Protein AF-0000000072574270 (afdb_homodimer)

InterPro domains:
  IPR001647 DNA-binding HTH domain, TetR-type [PF00440] (17-62)
  IPR001647 DNA-binding HTH domain, TetR-type [PR00455] (17-30)
  IPR001647 DNA-binding HTH domain, TetR-type [PR00455] (38-61)
  IPR001647 DNA-binding HTH domain, TetR-type [PS50977] (11-71)
  IPR009057 Homedomain-like superfamily [SSF46689] (6-88)
  IPR040611 HTH-type transcriptional regulator AlkX, C-terminal, Actinobacteria [PF18556] (89-175)
  IPR050109 HTH-type, TetR-like transcriptional regulator [PTHR30055] (1-196)

Nearest PDB structures (foldseek):
  3br0-assembly1_A  TM=7.495E-01  e=1.016E-04  Staphylococcus aureus
  3bqz-assembly1_A  TM=7.604E-01  e=1.449E-04  Staphylococcus aureus
  3br6-assembly1_A  TM=7.248E-01  e=1.386E-04  Staphylococcus aureus
  5gpa-assembly1_A  TM=5.797E-01  e=8.512E-05  Halalkalibacterium halodurans C-125
  3br3-assembly1_B  TM=5.856E-01  e=4.199E-04  Staphylococcus aureus

Structure (mmCIF, N/CA/C/O backbone):
data_AF-0000000072574270-model_v1
#
loop_
_entity.id
_entity.type
_entity.pdbx_description
1 polymer 'TetR-family transcriptional regulator'
#
loop_
_atom_site.group_PDB
_atom_site.id
_atom_site.type_symbol
_atom_site.label_atom_id
_atom_site.label_alt_id
_atom_site.label_comp_id
_atom_site.label_asym_id
_atom_site.label_entity_id
_atom_site.label_seq_id
_atom_site.pdbx_PDB_ins_code
_atom_site.Cartn_x
_atom_site.Cartn_y
_atom_site.Cartn_z
_atom_site.occupancy
_atom_site.B_iso_or_equiv
_atom_site.auth_seq_id
_atom_site.auth_comp_id
_atom_site.auth_asym_id
_atom_site.auth_atom_id
_atom_site.pdbx_PDB_model_num
ATOM 1 N N . MET A 1 1 ? 12.25 -46.594 0.437 1 28.2 1 MET A N 1
ATOM 2 C CA . MET A 1 1 ? 10.945 -46.25 -0.134 1 28.2 1 MET A CA 1
ATOM 3 C C . MET A 1 1 ? 10.703 -44.75 -0.074 1 28.2 1 MET A C 1
ATOM 5 O O . MET A 1 1 ? 10.555 -44.188 1.01 1 28.2 1 MET A O 1
ATOM 9 N N . THR A 1 2 ? 11.352 -43.906 -0.839 1 31.38 2 THR A N 1
ATOM 10 C CA . THR A 1 2 ? 11.5 -42.469 -0.97 1 31.38 2 THR A CA 1
ATOM 11 C C . THR A 1 2 ? 10.133 -41.781 -1.025 1 31.38 2 THR A C 1
ATOM 13 O O . THR A 1 2 ? 9.336 -42.062 -1.926 1 31.38 2 THR A O 1
ATOM 16 N N . THR A 1 3 ? 9.461 -41.656 0.095 1 36.31 3 THR A N 1
ATOM 17 C CA . THR A 1 3 ? 8.094 -41.156 0.158 1 36.31 3 THR A CA 1
ATOM 18 C C . THR A 1 3 ? 7.914 -39.938 -0.752 1 36.31 3 THR A C 1
ATOM 20 O O . THR A 1 3 ? 8.578 -38.906 -0.564 1 36.31 3 THR A O 1
ATOM 23 N N . ALA A 1 4 ? 7.719 -40.188 -2.021 1 38.03 4 ALA A N 1
ATOM 24 C CA . ALA A 1 4 ? 7.438 -39.188 -3.064 1 38.03 4 ALA A CA 1
ATOM 25 C C . ALA A 1 4 ? 6.559 -38.062 -2.531 1 38.03 4 ALA A C 1
ATOM 27 O O . ALA A 1 4 ? 5.578 -38.312 -1.825 1 38.03 4 ALA A O 1
ATOM 28 N N . ALA A 1 5 ? 7.004 -37.062 -2.141 1 40.06 5 ALA A N 1
ATOM 29 C CA . ALA A 1 5 ? 6.301 -35.812 -1.769 1 40.06 5 ALA A CA 1
ATOM 30 C C . ALA A 1 5 ? 5.059 -35.625 -2.629 1 40.06 5 ALA A C 1
ATOM 32 O O . ALA A 1 5 ? 5.164 -35.406 -3.838 1 40.06 5 ALA A O 1
ATOM 33 N N . LYS A 1 6 ? 3.938 -36.438 -2.516 1 40.31 6 LYS A N 1
ATOM 34 C CA . LYS A 1 6 ? 2.646 -36.438 -3.193 1 40.31 6 LYS A CA 1
ATOM 35 C C . LYS A 1 6 ? 2.242 -35.031 -3.588 1 40.31 6 LYS A C 1
ATOM 37 O O . LYS A 1 6 ? 2.17 -34.125 -2.736 1 40.31 6 LYS A O 1
ATOM 42 N N . THR A 1 7 ? 2.645 -34.406 -4.656 1 41.81 7 THR A N 1
ATOM 43 C CA . THR A 1 7 ? 2.082 -33.219 -5.285 1 41.81 7 THR A CA 1
ATOM 44 C C . THR A 1 7 ? 0.598 -33.094 -4.953 1 41.81 7 THR A C 1
ATOM 46 O O . THR A 1 7 ? -0.208 -33.938 -5.328 1 41.81 7 THR A O 1
ATOM 49 N N . GLU A 1 8 ? 0.138 -32.875 -3.699 1 43.09 8 GLU A N 1
ATOM 50 C CA . GLU A 1 8 ? -1.263 -32.844 -3.289 1 43.09 8 GLU A CA 1
ATOM 51 C C . GLU A 1 8 ? -2.18 -32.562 -4.477 1 43.09 8 GLU A C 1
ATOM 53 O O . GLU A 1 8 ? -2.076 -31.531 -5.125 1 43.09 8 GLU A O 1
ATOM 58 N N . THR A 1 9 ? -2.492 -33.438 -5.398 1 48.19 9 THR A N 1
ATOM 59 C CA . THR A 1 9 ? -3.484 -33.562 -6.457 1 48.19 9 THR A CA 1
ATOM 60 C C . THR A 1 9 ? -4.703 -32.688 -6.172 1 48.19 9 THR A C 1
ATOM 62 O O . THR A 1 9 ? -5.359 -32.875 -5.141 1 48.19 9 THR A O 1
ATOM 65 N N . GLU A 1 10 ? -4.652 -31.453 -6.559 1 60.78 10 GLU A N 1
ATOM 66 C CA . GLU A 1 10 ? -5.832 -30.609 -6.414 1 60.78 10 GLU A CA 1
ATOM 67 C C . GLU A 1 10 ? -7.117 -31.422 -6.488 1 60.78 10 GLU A C 1
ATOM 69 O O . GLU A 1 10 ? -7.297 -32.219 -7.41 1 60.78 10 GLU A O 1
ATOM 74 N N . ASP A 1 11 ? -7.727 -31.828 -5.387 1 80.06 11 ASP A N 1
ATOM 75 C CA . ASP A 1 11 ? -9.102 -32.312 -5.293 1 80.06 11 ASP A CA 1
ATOM 76 C C . ASP A 1 11 ? -9.969 -31.703 -6.387 1 80.06 11 ASP A C 1
ATOM 78 O O . ASP A 1 11 ? -10.094 -30.484 -6.48 1 80.06 11 ASP A O 1
ATOM 82 N N . PRO A 1 12 ? -10.25 -32.562 -7.488 1 90.94 12 PRO A N 1
ATOM 83 C CA . PRO A 1 12 ? -11.062 -32.094 -8.602 1 90.94 12 PRO A CA 1
ATOM 84 C C . PRO A 1 12 ? -12.227 -31.203 -8.141 1 90.94 12 PRO A C 1
ATOM 86 O O . PRO A 1 12 ? -12.578 -30.234 -8.82 1 90.94 12 PRO A O 1
ATOM 89 N N . THR A 1 13 ? -12.781 -31.562 -7.074 1 93.62 13 THR A N 1
ATOM 90 C CA . THR A 1 13 ? -13.891 -30.781 -6.547 1 93.62 13 THR A CA 1
ATOM 91 C C . THR A 1 13 ? -13.422 -29.391 -6.113 1 93.62 13 THR A C 1
ATOM 93 O O . THR A 1 13 ? -14.07 -28.391 -6.398 1 93.62 13 THR A O 1
ATOM 96 N N . ALA A 1 14 ? -12.297 -29.359 -5.492 1 95.25 14 ALA A N 1
ATOM 97 C CA . ALA A 1 14 ? -11.742 -28.078 -5.066 1 95.25 14 ALA A CA 1
ATOM 98 C C . ALA A 1 14 ? -11.438 -27.188 -6.266 1 95.25 14 ALA A C 1
ATOM 100 O O . ALA A 1 14 ? -11.711 -25.984 -6.242 1 95.25 14 ALA A O 1
ATOM 101 N N . ARG A 1 15 ? -10.922 -27.812 -7.266 1 95.44 15 ARG A N 1
ATOM 102 C CA . ARG A 1 15 ? -10.602 -27.078 -8.484 1 95.44 15 ARG A CA 1
ATOM 103 C C . ARG A 1 15 ? -11.859 -26.5 -9.117 1 95.44 15 ARG A C 1
ATOM 105 O O . ARG A 1 15 ? -11.867 -25.328 -9.531 1 95.44 15 ARG A O 1
ATOM 112 N N . ARG A 1 16 ? -12.867 -27.281 -9.148 1 96.19 16 ARG A N 1
ATOM 113 C CA . ARG A 1 16 ? -14.133 -26.844 -9.727 1 96.19 16 ARG A CA 1
ATOM 114 C C . ARG A 1 16 ? -14.711 -25.672 -8.938 1 96.19 16 ARG A C 1
ATOM 116 O O . ARG A 1 16 ? -15.227 -24.719 -9.523 1 96.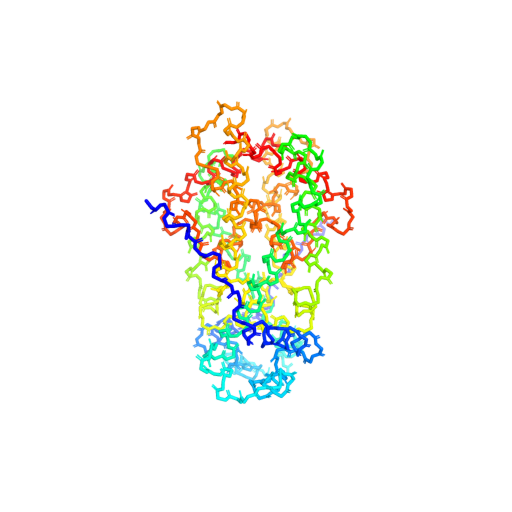19 16 ARG A O 1
ATOM 123 N N . ILE A 1 17 ? -14.609 -25.781 -7.668 1 97.75 17 ILE A N 1
ATOM 124 C CA . ILE A 1 17 ? -15.156 -24.734 -6.805 1 97.75 17 ILE A CA 1
ATOM 125 C C . ILE A 1 17 ? -14.359 -23.438 -6.992 1 97.75 17 ILE A C 1
ATOM 127 O O . ILE A 1 17 ? -14.938 -22.359 -7.121 1 97.75 17 ILE A O 1
ATOM 131 N N . LEU A 1 18 ? -13.07 -23.578 -7.07 1 97.62 18 LEU A N 1
ATOM 132 C CA . LEU A 1 18 ? -12.234 -22.391 -7.227 1 97.62 18 LEU A CA 1
ATOM 133 C C . LEU A 1 18 ? -12.422 -21.766 -8.609 1 97.62 18 LEU A C 1
ATOM 135 O O . LEU A 1 18 ? -12.398 -20.547 -8.758 1 97.62 18 LEU A O 1
ATOM 139 N N . ASP A 1 19 ? -12.602 -22.594 -9.648 1 97.56 19 ASP A N 1
ATOM 140 C CA . ASP A 1 19 ? -12.906 -22.078 -10.977 1 97.56 19 ASP A CA 1
ATOM 141 C C . ASP A 1 19 ? -14.227 -21.312 -10.977 1 97.56 19 ASP A C 1
ATOM 143 O O . ASP A 1 19 ? -14.312 -20.219 -11.555 1 97.56 19 ASP A O 1
ATOM 147 N N . ALA A 1 20 ? -15.188 -21.859 -10.336 1 98.19 20 ALA A N 1
ATOM 148 C CA . ALA A 1 20 ? -16.5 -21.234 -10.227 1 98.19 20 ALA A CA 1
ATOM 149 C C . ALA A 1 20 ? -16.422 -19.922 -9.445 1 98.19 20 ALA A C 1
ATOM 151 O O . ALA A 1 20 ? -17.062 -18.938 -9.812 1 98.19 20 ALA A O 1
ATOM 152 N N . ALA A 1 21 ? -15.695 -20 -8.391 1 97.75 21 ALA A N 1
ATOM 153 C CA . ALA A 1 21 ? -15.508 -18.812 -7.566 1 97.75 21 ALA A CA 1
ATOM 154 C C . ALA A 1 21 ? -14.859 -17.688 -8.375 1 97.75 21 ALA A C 1
ATOM 156 O O . ALA A 1 21 ? -15.328 -16.547 -8.352 1 97.75 21 ALA A O 1
ATOM 157 N N . LEU A 1 22 ? -13.797 -18.047 -9.07 1 96.88 22 LEU A N 1
ATOM 158 C CA . LEU A 1 22 ? -13.125 -17.047 -9.906 1 96.88 22 LEU A CA 1
ATOM 159 C C . LEU A 1 22 ? -14.094 -16.422 -10.898 1 96.88 22 LEU A C 1
ATOM 161 O O . LEU A 1 22 ? -14.164 -15.195 -11.008 1 96.88 22 LEU A O 1
ATOM 165 N N . GLU A 1 23 ? -14.797 -17.219 -11.539 1 96.56 23 GLU A N 1
ATOM 166 C CA . GLU A 1 23 ? -15.766 -16.719 -12.516 1 96.56 23 GLU A CA 1
ATOM 167 C C . GLU A 1 23 ? -16.844 -15.875 -11.852 1 96.56 23 GLU A C 1
ATOM 169 O O . GLU A 1 23 ? -17.156 -14.781 -12.328 1 96.56 23 GLU A O 1
ATOM 174 N N . GLN A 1 24 ? -17.391 -16.359 -10.75 1 96.94 24 GLN A N 1
ATOM 175 C CA . GLN A 1 24 ? -18.438 -15.648 -10.016 1 96.94 24 GLN A CA 1
ATOM 176 C C . GLN A 1 24 ? -17.953 -14.289 -9.539 1 96.94 24 GLN A C 1
ATOM 178 O O . GLN A 1 24 ? -18.625 -13.273 -9.734 1 96.94 24 GLN A O 1
ATOM 183 N N . PHE A 1 25 ? -16.797 -14.258 -8.977 1 95.81 25 PHE A N 1
ATOM 184 C CA . PHE A 1 25 ? -16.25 -13.031 -8.406 1 95.81 25 PHE A CA 1
ATOM 185 C C . PHE A 1 25 ? -15.883 -12.047 -9.508 1 95.81 25 PHE A C 1
ATOM 187 O O . PHE A 1 25 ? -16.031 -10.836 -9.328 1 95.81 25 PHE A O 1
ATOM 194 N N . THR A 1 26 ? -15.383 -12.516 -10.625 1 93.75 26 THR A N 1
ATOM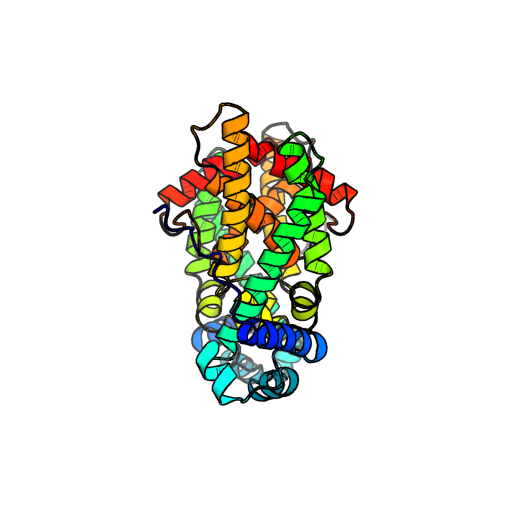 195 C CA . THR A 1 26 ? -14.953 -11.648 -11.719 1 93.75 26 THR A CA 1
ATOM 196 C C . THR A 1 26 ? -16.156 -11.062 -12.445 1 93.75 26 THR A C 1
ATOM 198 O O . THR A 1 26 ? -16.125 -9.898 -12.859 1 93.75 26 THR A O 1
ATOM 201 N N . VAL A 1 27 ? -17.188 -11.773 -12.57 1 92.62 27 VAL A N 1
ATOM 202 C CA . VAL A 1 27 ? -18.344 -11.352 -13.352 1 92.62 27 VAL A CA 1
ATOM 203 C C . VAL A 1 27 ? -19.281 -10.508 -12.492 1 92.62 27 VAL A C 1
ATOM 205 O O . VAL A 1 27 ? -19.75 -9.453 -12.922 1 92.62 27 VAL A O 1
ATOM 208 N N . PHE A 1 28 ? -19.469 -10.891 -11.203 1 94.19 28 PHE A N 1
ATOM 209 C CA . PHE A 1 28 ? -20.531 -10.266 -10.422 1 94.19 28 PHE A CA 1
ATOM 210 C C . PHE A 1 28 ? -19.938 -9.445 -9.273 1 94.19 28 PHE A C 1
ATOM 212 O O . PHE A 1 28 ? -20.641 -8.633 -8.664 1 94.19 28 PHE A O 1
ATOM 219 N N . GLY A 1 29 ? -18.641 -9.602 -9.047 1 94.12 29 GLY A N 1
ATOM 220 C CA . GLY A 1 29 ? -18.047 -8.93 -7.902 1 94.12 29 GLY A CA 1
ATOM 221 C C . GLY A 1 29 ? -18.172 -9.727 -6.617 1 94.12 29 GLY A C 1
ATOM 222 O O . GLY A 1 29 ? -18.906 -10.711 -6.559 1 94.12 29 GLY A O 1
ATOM 223 N N . LEU A 1 30 ? -17.453 -9.344 -5.605 1 94.06 30 LEU A N 1
ATOM 224 C CA . LEU A 1 30 ? -17.453 -10.039 -4.324 1 94.06 30 LEU A CA 1
ATOM 225 C C . LEU A 1 30 ? -18.719 -9.727 -3.531 1 94.06 30 LEU A C 1
ATOM 227 O O . LEU A 1 30 ? -19.281 -10.609 -2.895 1 94.06 30 LEU A O 1
ATOM 231 N N . ARG A 1 31 ? -19.109 -8.5 -3.596 1 92.62 31 ARG A N 1
ATOM 232 C CA . ARG A 1 31 ? -20.234 -8.047 -2.799 1 92.62 31 ARG A CA 1
ATOM 233 C C . ARG A 1 31 ? -21.516 -8.797 -3.184 1 92.62 31 ARG A C 1
ATOM 235 O O . ARG A 1 31 ? -22.281 -9.227 -2.314 1 92.62 31 ARG A O 1
ATOM 242 N N . ARG A 1 32 ? -21.719 -9.031 -4.391 1 94.19 32 ARG A N 1
ATOM 243 C CA . ARG A 1 32 ? -22.953 -9.602 -4.887 1 94.19 32 ARG A CA 1
ATOM 244 C C . ARG A 1 32 ? -22.844 -11.117 -5.047 1 94.19 32 ARG A C 1
ATOM 246 O O . ARG A 1 32 ? -23.719 -11.758 -5.621 1 94.19 32 ARG A O 1
ATOM 253 N N . SER A 1 33 ? -21.766 -11.609 -4.625 1 96.56 33 SER A N 1
ATOM 254 C CA . SER A 1 33 ? -21.562 -13.047 -4.75 1 96.56 33 SER A CA 1
ATOM 255 C C . SER A 1 33 ? -21.719 -13.75 -3.408 1 96.56 33 SER A C 1
ATOM 257 O O . SER A 1 33 ? -21.281 -13.242 -2.377 1 96.56 33 SER A O 1
ATOM 259 N N . SER A 1 34 ? -22.406 -14.938 -3.459 1 97.12 34 SER A N 1
ATOM 260 C CA . SER A 1 34 ? -22.594 -15.734 -2.256 1 97.12 34 SER A CA 1
ATOM 261 C C . SER A 1 34 ? -22 -17.141 -2.422 1 97.12 34 SER A C 1
ATOM 263 O O . SER A 1 34 ? -21.656 -17.547 -3.533 1 97.12 34 SER A O 1
ATOM 265 N N . MET A 1 35 ? -21.922 -17.812 -1.252 1 97.69 35 MET A N 1
ATOM 266 C CA . MET A 1 35 ? -21.5 -19.203 -1.287 1 97.69 35 MET A CA 1
ATOM 267 C C . MET A 1 35 ? -22.453 -20.047 -2.115 1 97.69 35 MET A C 1
ATOM 269 O O . MET A 1 35 ? -22.031 -20.984 -2.811 1 97.69 35 MET A O 1
ATOM 273 N N . ASP A 1 36 ? -23.703 -19.656 -2.109 1 97.94 36 ASP A N 1
ATOM 274 C CA . ASP A 1 36 ? -24.719 -20.359 -2.893 1 97.94 36 ASP A CA 1
ATOM 275 C C . ASP A 1 36 ? -24.484 -20.156 -4.391 1 97.94 36 ASP A C 1
ATOM 277 O O . ASP A 1 36 ? -24.625 -21.109 -5.176 1 97.94 36 ASP A O 1
ATOM 281 N N . ASP A 1 37 ? -24.156 -18.969 -4.766 1 98.19 37 ASP A N 1
ATOM 282 C CA . ASP A 1 37 ? -23.891 -18.672 -6.168 1 98.19 37 ASP A CA 1
ATOM 283 C C . ASP A 1 37 ? -22.719 -19.5 -6.695 1 98.19 37 ASP A C 1
ATOM 285 O O . ASP A 1 37 ? -22.781 -20.047 -7.797 1 98.19 37 ASP A O 1
ATOM 289 N N . VAL A 1 38 ? -21.703 -19.609 -5.875 1 98.38 38 VAL A N 1
ATOM 290 C CA . VAL A 1 38 ? -20.516 -20.375 -6.254 1 98.38 38 VAL A CA 1
ATOM 291 C C . VAL A 1 38 ? -20.859 -21.859 -6.348 1 98.38 38 VAL A C 1
ATOM 293 O O . VAL A 1 38 ? -20.438 -22.531 -7.285 1 98.38 38 VAL A O 1
ATOM 296 N N . ALA A 1 39 ? -21.562 -22.312 -5.371 1 98.38 39 ALA A N 1
ATOM 297 C CA . ALA A 1 39 ? -21.984 -23.719 -5.363 1 98.38 39 ALA A CA 1
ATOM 298 C C . ALA A 1 39 ? -22.75 -24.062 -6.629 1 98.38 39 ALA A C 1
ATOM 300 O O . ALA A 1 39 ? -22.453 -25.062 -7.289 1 98.38 39 ALA A O 1
ATOM 301 N N . LYS A 1 40 ? -23.719 -23.219 -6.98 1 98.25 40 LYS A N 1
ATOM 302 C CA . LYS A 1 40 ? -24.531 -23.422 -8.18 1 98.25 40 LYS A CA 1
ATOM 303 C C . LYS A 1 40 ? -23.656 -23.453 -9.43 1 98.25 40 LYS A C 1
ATOM 305 O O . LYS A 1 40 ? -23.812 -24.344 -10.273 1 98.25 40 LYS A O 1
ATOM 310 N N . ARG A 1 41 ? -22.734 -22.625 -9.547 1 97.62 41 ARG A N 1
ATOM 311 C CA . ARG A 1 41 ? -21.875 -22.516 -10.711 1 97.62 41 ARG A CA 1
ATOM 312 C C . ARG A 1 41 ? -20.922 -23.719 -10.797 1 97.62 41 ARG A C 1
ATOM 314 O O . ARG A 1 41 ? -20.578 -24.172 -11.891 1 97.62 41 ARG A O 1
ATOM 321 N N . ALA A 1 42 ? -20.547 -24.188 -9.648 1 97.81 42 ALA A N 1
ATOM 322 C CA . ALA A 1 42 ? -19.594 -25.297 -9.57 1 97.81 42 ALA A CA 1
ATOM 323 C C . ALA A 1 42 ? -20.297 -26.641 -9.75 1 97.81 42 ALA A C 1
ATOM 325 O O . ALA A 1 42 ? -19.656 -27.672 -9.938 1 97.81 42 ALA A O 1
ATOM 326 N N . GLY A 1 43 ? -21.609 -26.625 -9.648 1 97.88 43 GLY A N 1
ATOM 327 C CA . GLY A 1 43 ? -22.359 -27.859 -9.758 1 97.88 43 GLY A CA 1
ATOM 328 C C . GLY A 1 43 ? -22.219 -28.75 -8.539 1 97.88 43 GLY A C 1
ATOM 329 O O . GLY A 1 43 ? -22.141 -29.969 -8.664 1 97.88 43 GLY A O 1
ATOM 330 N N . VAL A 1 44 ? -22.062 -28.141 -7.395 1 97.56 44 VAL A N 1
ATOM 331 C CA . VAL A 1 44 ? -21.969 -28.875 -6.141 1 97.56 44 VAL A CA 1
ATOM 332 C C . VAL A 1 44 ? -22.953 -28.297 -5.125 1 97.56 44 VAL A C 1
ATOM 334 O O . VAL A 1 44 ? -23.562 -27.25 -5.367 1 97.56 44 VAL A O 1
ATOM 337 N N . SER A 1 45 ? -23.094 -28.984 -4 1 96.88 45 SER A N 1
ATOM 338 C CA . SER A 1 45 ? -23.984 -28.484 -2.955 1 96.88 45 SER A CA 1
ATOM 339 C C . SER A 1 45 ? -23.328 -27.359 -2.154 1 96.88 45 SER A C 1
ATOM 341 O O . SER A 1 45 ? -22.094 -27.312 -2.051 1 96.88 45 SER A O 1
ATOM 343 N N . ARG A 1 46 ? -24.188 -26.547 -1.616 1 95.81 46 ARG A N 1
ATOM 344 C CA . ARG A 1 46 ? -23.703 -25.516 -0.716 1 95.81 46 ARG A CA 1
ATOM 345 C C . ARG A 1 46 ? -22.938 -26.109 0.452 1 95.81 46 ARG A C 1
ATOM 347 O O . ARG A 1 46 ? -21.906 -25.578 0.862 1 95.81 46 ARG A O 1
ATOM 354 N N . VAL A 1 47 ? -23.328 -27.234 0.918 1 96.88 47 VAL A N 1
ATOM 355 C CA . VAL A 1 47 ? -22.703 -27.922 2.043 1 96.88 47 VAL A CA 1
ATOM 356 C C . VAL A 1 47 ? -21.281 -28.328 1.679 1 96.88 47 VAL A C 1
ATOM 358 O O . VAL A 1 47 ? -20.359 -28.188 2.492 1 96.88 47 VAL A O 1
ATOM 361 N N . THR A 1 48 ? -21.141 -28.75 0.466 1 96.06 48 THR A N 1
ATOM 362 C CA . THR A 1 48 ? -19.828 -29.156 -0.021 1 96.06 48 THR A CA 1
ATOM 363 C C . THR A 1 48 ? -18.859 -27.984 -0.041 1 96.06 48 THR A C 1
ATOM 365 O O . THR A 1 48 ? -17.719 -28.109 0.378 1 96.06 48 THR A O 1
ATOM 368 N N . VAL A 1 49 ? -19.281 -26.781 -0.492 1 97.44 49 VAL A N 1
ATOM 369 C CA . VAL A 1 49 ? -18.438 -25.578 -0.563 1 97.44 49 VAL A CA 1
ATOM 370 C C . VAL A 1 49 ? -18.047 -25.156 0.844 1 97.44 49 VAL A C 1
ATOM 372 O O . VAL A 1 49 ? -16.875 -24.875 1.102 1 97.44 49 VAL A O 1
ATOM 375 N N . TYR A 1 50 ? -18.969 -25.172 1.8 1 97.19 50 TYR A N 1
ATOM 376 C CA . TYR A 1 50 ? -18.703 -24.766 3.174 1 97.19 50 TYR A CA 1
ATOM 377 C C . TYR A 1 50 ? -17.75 -25.75 3.857 1 97.19 50 TYR A C 1
ATOM 379 O O . TYR A 1 50 ? -16.891 -25.344 4.641 1 97.19 50 TYR A O 1
ATOM 387 N N . ARG A 1 51 ? -17.984 -27 3.561 1 96.31 51 ARG A N 1
ATOM 388 C CA . ARG A 1 51 ? -17.125 -28.016 4.164 1 96.31 51 ARG A CA 1
ATOM 389 C C . ARG A 1 51 ? -15.68 -27.859 3.691 1 96.31 51 ARG A C 1
ATOM 391 O O . ARG A 1 51 ? -14.742 -28 4.48 1 96.31 51 ARG A O 1
ATOM 398 N N . ARG A 1 52 ? -15.531 -27.5 2.48 1 95.94 52 ARG A N 1
ATOM 399 C CA . ARG A 1 52 ? -14.195 -27.469 1.884 1 95.94 52 ARG A CA 1
ATOM 400 C C . ARG A 1 52 ? -13.516 -26.125 2.15 1 95.94 52 ARG A C 1
ATOM 402 O O . ARG A 1 52 ? -12.297 -26.078 2.346 1 95.94 52 ARG A O 1
ATOM 409 N N . PHE A 1 53 ? -14.297 -25 2.152 1 96.75 53 PHE A N 1
ATOM 410 C CA . PHE A 1 53 ? -13.625 -23.703 2.15 1 96.75 53 PHE A CA 1
ATOM 411 C C . PHE A 1 53 ? -14.07 -22.859 3.346 1 96.75 53 PHE A C 1
ATOM 413 O O . PHE A 1 53 ? -13.5 -21.797 3.609 1 96.75 53 PHE A O 1
ATOM 420 N N . GLY A 1 54 ? -15.016 -23.375 4.066 1 95.94 54 GLY A N 1
ATOM 421 C CA . GLY A 1 54 ? -15.422 -22.719 5.301 1 95.94 54 GLY A CA 1
ATOM 422 C C . GLY A 1 54 ? -16.312 -21.516 5.078 1 95.94 54 GLY A C 1
ATOM 423 O O . GLY A 1 54 ? -17.531 -21.656 4.969 1 95.94 54 GLY A O 1
ATOM 424 N N . THR A 1 55 ? -15.734 -20.281 4.953 1 95.75 55 THR A N 1
ATOM 425 C CA . THR A 1 55 ? -16.484 -19.031 4.812 1 95.75 55 THR A CA 1
ATOM 426 C C . THR A 1 55 ? -16.234 -18.406 3.443 1 95.75 55 THR A C 1
ATOM 428 O O . THR A 1 55 ? -15.328 -18.828 2.717 1 95.75 55 THR A O 1
ATOM 431 N N . LYS A 1 56 ? -17.031 -17.5 3.137 1 95.44 56 LYS A N 1
ATOM 432 C CA . LYS A 1 56 ? -16.828 -16.766 1.895 1 95.44 56 LYS A CA 1
ATOM 433 C C . LYS A 1 56 ? -15.453 -16.094 1.88 1 95.44 56 LYS A C 1
ATOM 435 O O . LYS A 1 56 ? -14.758 -16.109 0.858 1 95.44 56 LYS A O 1
ATOM 440 N N . ASP A 1 57 ? -15.117 -15.57 3.035 1 93.06 57 ASP A N 1
ATOM 441 C CA . ASP A 1 57 ? -13.812 -14.922 3.145 1 93.06 57 ASP A CA 1
ATOM 442 C C . ASP A 1 57 ? -12.68 -15.898 2.846 1 93.06 57 ASP A C 1
ATOM 444 O O . ASP A 1 57 ? -11.758 -15.57 2.1 1 93.06 57 ASP A O 1
ATOM 448 N N . ALA A 1 58 ? -12.758 -16.969 3.408 1 94.56 58 ALA A N 1
ATOM 449 C CA . ALA A 1 58 ? -11.734 -17.984 3.18 1 94.56 58 ALA A CA 1
ATOM 450 C C . ALA A 1 58 ? -11.703 -18.406 1.716 1 94.56 58 ALA A C 1
ATOM 452 O O . ALA A 1 58 ? -10.633 -18.641 1.153 1 94.56 58 ALA A O 1
ATOM 453 N N . LEU A 1 59 ? -12.891 -18.562 1.158 1 96.31 59 LEU A N 1
ATOM 454 C CA . LEU A 1 59 ? -12.969 -18.922 -0.253 1 96.31 59 LEU A CA 1
ATOM 455 C C . LEU A 1 59 ? -12.336 -17.844 -1.127 1 96.31 59 LEU A C 1
ATOM 457 O O . LEU A 1 59 ? -11.594 -18.156 -2.062 1 96.31 59 LEU A O 1
ATOM 461 N N . VAL A 1 60 ? -12.586 -16.609 -0.849 1 93.94 60 VAL A N 1
ATOM 462 C CA . VAL A 1 60 ? -12 -15.492 -1.587 1 93.94 60 VAL A CA 1
ATOM 463 C C . VAL A 1 60 ? -10.477 -15.539 -1.473 1 93.94 60 VAL A C 1
ATOM 465 O O . VAL A 1 60 ? -9.766 -15.445 -2.479 1 93.94 60 VAL A O 1
ATOM 468 N N . GLU A 1 61 ? -10 -15.695 -0.287 1 92.56 61 GLU A N 1
ATOM 469 C CA . GLU A 1 61 ? -8.562 -15.742 -0.043 1 92.56 61 GLU A CA 1
ATOM 470 C C . GLU A 1 61 ? -7.906 -16.875 -0.825 1 92.56 61 GLU A C 1
ATOM 472 O O . GLU A 1 61 ? -6.859 -16.688 -1.447 1 92.56 61 GLU A O 1
ATOM 477 N N . GLN A 1 62 ? -8.555 -17.984 -0.792 1 94.12 62 GLN A N 1
ATOM 478 C CA . GLN A 1 62 ? -7.988 -19.141 -1.486 1 94.12 62 GLN A CA 1
ATOM 479 C C . GLN A 1 62 ? -8.039 -18.938 -3 1 94.12 62 GLN A C 1
ATOM 481 O O . GLN A 1 62 ? -7.141 -19.391 -3.717 1 94.12 62 GLN A O 1
ATOM 486 N N . THR A 1 63 ? -9.07 -18.359 -3.482 1 94.81 63 THR A N 1
ATOM 487 C CA . THR A 1 63 ? -9.156 -18.047 -4.902 1 94.81 63 THR A CA 1
ATOM 488 C C . THR A 1 63 ? -8.039 -17.094 -5.309 1 94.81 63 THR A C 1
ATOM 490 O O . THR A 1 63 ? -7.371 -17.297 -6.324 1 94.81 63 THR A O 1
ATOM 493 N N . LEU A 1 64 ? -7.789 -16.109 -4.496 1 91.38 64 LEU A N 1
ATOM 494 C CA . LEU A 1 64 ? -6.727 -15.148 -4.758 1 91.38 64 LEU A CA 1
ATOM 495 C C . LEU A 1 64 ? -5.359 -15.828 -4.727 1 91.38 64 LEU A C 1
ATOM 497 O O . LEU A 1 64 ? -4.504 -15.547 -5.57 1 91.38 64 LEU A O 1
ATOM 501 N N . LEU A 1 65 ? -5.148 -16.672 -3.801 1 92.44 65 LEU A N 1
ATOM 502 C CA . LEU A 1 65 ? -3.873 -17.359 -3.672 1 92.44 65 LEU A CA 1
ATOM 503 C C . LEU A 1 65 ? -3.605 -18.234 -4.891 1 92.44 65 LEU A C 1
ATOM 505 O O . LEU A 1 65 ? -2.475 -18.312 -5.375 1 92.44 65 LEU A O 1
ATOM 509 N N . ARG A 1 66 ? -4.637 -18.875 -5.297 1 93.94 66 ARG A N 1
ATOM 510 C CA . ARG A 1 66 ? -4.473 -19.703 -6.492 1 93.94 66 ARG A CA 1
ATOM 511 C C . ARG A 1 66 ? -4.117 -18.844 -7.703 1 93.94 66 ARG A C 1
ATOM 513 O O . ARG A 1 66 ? -3.234 -19.203 -8.484 1 93.94 66 ARG A O 1
ATOM 520 N N . GLU A 1 67 ? -4.816 -17.75 -7.902 1 93.5 67 GLU A N 1
ATOM 521 C CA . GLU A 1 67 ? -4.516 -16.859 -9.023 1 93.5 67 GLU A CA 1
ATOM 522 C C . GLU A 1 67 ? -3.1 -16.297 -8.914 1 93.5 67 GLU A C 1
ATOM 524 O O . GLU A 1 67 ? -2.43 -16.094 -9.93 1 93.5 67 GLU A O 1
ATOM 529 N N . ASN A 1 68 ? -2.676 -16.047 -7.73 1 92.25 68 ASN A N 1
ATOM 530 C CA . ASN A 1 68 ? -1.3 -15.617 -7.504 1 92.25 68 ASN A CA 1
ATOM 531 C C . ASN A 1 68 ? -0.302 -16.672 -7.957 1 92.25 68 ASN A C 1
ATOM 533 O O . ASN A 1 68 ? 0.69 -16.359 -8.617 1 92.25 68 ASN A O 1
ATOM 537 N N . SER A 1 69 ? -0.569 -17.922 -7.629 1 93.69 69 SER A N 1
ATOM 538 C CA . SER A 1 69 ? 0.3 -19.031 -8.016 1 93.69 69 SER A CA 1
ATOM 539 C C . SER A 1 69 ? 0.377 -19.172 -9.531 1 93.69 69 SER A C 1
ATOM 541 O O . SER A 1 69 ? 1.454 -19.391 -10.086 1 93.69 69 SER A O 1
ATOM 543 N N . ARG A 1 70 ? -0.773 -19.016 -10.148 1 93.75 70 ARG A N 1
ATOM 544 C CA . ARG A 1 70 ? -0.811 -19.047 -11.609 1 93.75 70 ARG A CA 1
ATOM 545 C C . ARG A 1 70 ? 0.007 -17.891 -12.203 1 93.75 70 ARG A C 1
ATOM 547 O O . ARG A 1 70 ? 0.703 -18.078 -13.203 1 93.75 70 ARG A O 1
ATOM 554 N N . PHE A 1 71 ? -0.065 -16.859 -11.594 1 93.5 71 PHE A N 1
ATOM 555 C CA . PHE A 1 71 ? 0.698 -15.695 -12.016 1 93.5 71 PHE A CA 1
ATOM 556 C C . PHE A 1 71 ? 2.195 -15.953 -11.898 1 93.5 71 PHE A C 1
ATOM 558 O O . PHE A 1 71 ? 2.969 -15.555 -12.773 1 93.5 71 PHE A O 1
ATOM 565 N N . PHE A 1 72 ? 2.658 -16.547 -10.812 1 95.56 72 PHE A N 1
ATOM 566 C CA . PHE A 1 72 ? 4.074 -16.844 -10.633 1 95.56 72 PHE A CA 1
ATOM 567 C C . PHE A 1 72 ? 4.602 -17.672 -11.797 1 95.56 72 PHE A C 1
ATOM 569 O O . PHE A 1 72 ? 5.703 -17.438 -12.289 1 95.56 72 PHE A O 1
ATOM 576 N N . GLN A 1 73 ? 3.793 -18.609 -12.219 1 94.69 73 GLN A N 1
ATOM 577 C CA . GLN A 1 73 ? 4.184 -19.453 -13.344 1 94.69 73 GLN A CA 1
ATOM 578 C C . GLN A 1 73 ? 4.332 -18.625 -14.625 1 94.69 73 GLN A C 1
ATOM 580 O O . GLN A 1 73 ? 5.285 -18.812 -15.383 1 94.69 73 GLN A O 1
ATOM 585 N N . ARG A 1 74 ? 3.428 -17.75 -14.828 1 94.06 74 ARG A N 1
ATOM 586 C CA . ARG A 1 74 ? 3.488 -16.891 -16 1 94.06 74 ARG A CA 1
ATOM 587 C C . ARG A 1 74 ? 4.707 -15.969 -15.938 1 94.06 74 ARG A C 1
ATOM 589 O O . ARG A 1 74 ? 5.363 -15.727 -16.953 1 94.06 74 ARG A O 1
ATOM 596 N N . LEU A 1 75 ? 4.945 -15.5 -14.766 1 96.12 75 LEU A N 1
ATOM 597 C CA . LEU A 1 75 ? 6.094 -14.625 -14.562 1 96.12 75 LEU A CA 1
ATOM 598 C C . LEU A 1 75 ? 7.398 -15.367 -14.836 1 96.12 75 LEU A C 1
ATOM 600 O O . LEU A 1 75 ? 8.289 -14.836 -15.508 1 96.12 75 LEU A O 1
ATOM 604 N N . ASP A 1 76 ? 7.473 -16.562 -14.367 1 96.19 76 ASP A N 1
ATOM 605 C CA . ASP A 1 76 ? 8.641 -17.406 -14.625 1 96.19 76 ASP A CA 1
ATOM 606 C C . ASP A 1 76 ? 8.883 -17.547 -16.125 1 96.19 76 ASP A C 1
ATOM 608 O O . ASP A 1 76 ? 10.023 -17.422 -16.594 1 96.19 76 ASP A O 1
ATOM 612 N N . GLN A 1 77 ? 7.828 -17.797 -16.812 1 96 77 GLN A N 1
ATOM 613 C CA . GLN A 1 77 ? 7.938 -17.984 -18.25 1 96 77 GLN A CA 1
ATOM 614 C C . GLN A 1 77 ? 8.359 -16.703 -18.953 1 96 77 GLN A C 1
ATOM 616 O O . GLN A 1 77 ? 9.18 -16.719 -19.875 1 96 77 GLN A O 1
ATOM 621 N N . ALA A 1 78 ? 7.859 -15.602 -18.484 1 95.31 78 ALA A N 1
ATOM 622 C CA . ALA A 1 78 ? 8.102 -14.305 -19.109 1 95.31 78 ALA A CA 1
ATOM 623 C C . ALA A 1 78 ? 9.562 -13.898 -18.969 1 95.31 78 ALA A C 1
ATOM 625 O O . ALA A 1 78 ? 10.102 -13.188 -19.828 1 95.31 78 ALA A O 1
ATOM 626 N N . VAL A 1 79 ? 10.227 -14.391 -17.906 1 95.56 79 VAL A N 1
ATOM 627 C CA . VAL A 1 79 ? 11.578 -13.906 -17.656 1 95.56 79 VAL A CA 1
ATOM 628 C C . VAL A 1 79 ? 12.586 -15.039 -17.859 1 95.56 79 VAL A C 1
ATOM 630 O O . VAL A 1 79 ? 13.781 -14.859 -17.641 1 95.56 79 VAL A O 1
ATOM 633 N N . ALA A 1 80 ? 12.172 -16.188 -18.281 1 92.56 80 ALA A N 1
ATOM 634 C CA . ALA A 1 80 ? 12.969 -17.422 -18.344 1 92.56 80 ALA A CA 1
ATOM 635 C C . ALA A 1 80 ? 14.188 -17.234 -19.25 1 92.56 80 ALA A C 1
ATOM 637 O O . ALA A 1 80 ? 15.258 -17.781 -18.969 1 92.56 80 ALA A O 1
ATOM 638 N N . ALA A 1 81 ? 14.094 -16.453 -20.266 1 94.12 81 ALA A N 1
ATOM 639 C CA . ALA A 1 81 ? 15.141 -16.344 -21.281 1 94.12 81 ALA A CA 1
ATOM 640 C C . ALA A 1 81 ? 16.188 -15.32 -20.875 1 94.12 81 ALA A C 1
ATOM 642 O O . ALA A 1 81 ? 17.266 -15.242 -21.5 1 94.12 81 ALA A O 1
ATOM 643 N N . LEU A 1 82 ? 15.945 -14.57 -19.891 1 95.69 82 LEU A N 1
ATOM 644 C CA . LEU A 1 82 ? 16.859 -13.508 -19.5 1 95.69 82 LEU A CA 1
ATOM 645 C C . LEU A 1 82 ? 18.031 -14.07 -18.703 1 95.69 82 LEU A C 1
ATOM 647 O O . LEU A 1 82 ? 17.828 -14.844 -17.75 1 95.69 82 LEU A O 1
ATOM 651 N N . PRO A 1 83 ? 19.203 -13.68 -18.984 1 91.62 83 PRO A N 1
ATOM 652 C CA . PRO A 1 83 ? 20.391 -14.359 -18.453 1 91.62 83 PRO A CA 1
ATOM 653 C C . PRO A 1 83 ? 20.734 -13.938 -17.031 1 91.62 83 PRO A C 1
ATOM 655 O O . PRO A 1 83 ? 21.328 -14.719 -16.281 1 91.62 83 PRO A O 1
ATOM 658 N N . THR A 1 84 ? 20.484 -12.664 -16.672 1 93.5 84 THR A N 1
ATOM 659 C CA . THR A 1 84 ? 20.922 -12.195 -15.352 1 93.5 84 THR A CA 1
ATOM 660 C C . THR A 1 84 ? 19.719 -11.945 -14.445 1 93.5 84 THR A C 1
ATOM 662 O O . THR A 1 84 ? 18.609 -11.672 -14.922 1 93.5 84 THR A O 1
ATOM 665 N N . MET A 1 85 ? 19.969 -12.047 -13.188 1 94.06 85 MET A N 1
ATOM 666 C CA . MET A 1 85 ? 18.906 -11.781 -12.219 1 94.06 85 MET A CA 1
ATOM 667 C C . MET A 1 85 ? 18.5 -10.312 -12.266 1 94.06 85 MET A C 1
ATOM 669 O O . MET A 1 85 ? 17.328 -9.992 -12.062 1 94.06 85 MET A O 1
ATOM 673 N N . GLU A 1 86 ? 19.422 -9.453 -12.578 1 95 86 GLU A N 1
ATOM 674 C CA . GLU A 1 86 ? 19.094 -8.031 -12.734 1 95 86 GLU A CA 1
ATOM 675 C C . GLU A 1 86 ? 18.062 -7.824 -13.828 1 95 86 GLU A C 1
ATOM 677 O O . GLU A 1 86 ? 17.047 -7.141 -13.609 1 95 86 GLU A O 1
ATOM 682 N N . GLU A 1 87 ? 18.266 -8.438 -14.945 1 96.5 87 GLU A N 1
ATOM 683 C CA . GLU A 1 87 ? 17.328 -8.328 -16.047 1 96.5 87 GLU A CA 1
ATOM 684 C C . GLU A 1 87 ? 15.984 -8.969 -15.703 1 96.5 87 GLU A C 1
ATOM 686 O O . GLU A 1 87 ? 14.93 -8.469 -16.094 1 96.5 87 GLU A O 1
ATOM 691 N N . ARG A 1 88 ? 16.031 -10.039 -15 1 96.88 88 ARG A N 1
ATOM 692 C CA . ARG A 1 88 ? 14.805 -10.734 -14.609 1 96.88 88 ARG A CA 1
ATOM 693 C C . ARG A 1 88 ? 13.984 -9.891 -13.633 1 96.88 88 ARG A C 1
ATOM 695 O O . ARG A 1 88 ? 12.758 -9.852 -13.719 1 96.88 88 ARG A O 1
ATOM 702 N N . VAL A 1 89 ? 14.633 -9.203 -12.711 1 96.88 89 VAL A N 1
ATOM 703 C CA . VAL A 1 89 ? 13.945 -8.344 -11.758 1 96.88 89 VAL A CA 1
ATOM 704 C C . VAL A 1 89 ? 13.297 -7.176 -12.492 1 96.88 89 VAL A C 1
ATOM 706 O O . VAL A 1 89 ? 12.133 -6.848 -12.234 1 96.88 89 VAL A O 1
ATOM 709 N N . VAL A 1 90 ? 14.016 -6.582 -13.422 1 97.56 90 VAL A N 1
ATOM 710 C CA . VAL A 1 90 ? 13.516 -5.422 -14.148 1 97.56 90 VAL A CA 1
ATOM 711 C C . VAL A 1 90 ? 12.32 -5.828 -15.008 1 97.56 90 VAL A C 1
ATOM 713 O O . VAL A 1 90 ? 11.242 -5.242 -14.891 1 97.56 90 VAL A O 1
ATOM 716 N N . GLU A 1 91 ? 12.5 -6.82 -15.805 1 97.62 91 GLU A N 1
ATOM 717 C CA . GLU A 1 91 ? 11.406 -7.25 -16.672 1 97.62 91 GLU A CA 1
ATOM 718 C C . GLU A 1 91 ? 10.266 -7.855 -15.867 1 97.62 91 GLU A C 1
ATOM 720 O O . GLU A 1 91 ? 9.094 -7.691 -16.219 1 97.62 91 GLU A O 1
ATOM 725 N N . GLY A 1 92 ? 10.648 -8.586 -14.859 1 97.38 92 GLY A N 1
ATOM 726 C CA . GLY A 1 92 ? 9.641 -9.133 -13.969 1 97.38 92 GLY A CA 1
ATOM 727 C C . GLY A 1 92 ? 8.75 -8.062 -13.359 1 97.38 92 GLY A C 1
ATOM 728 O O . GLY A 1 92 ? 7.535 -8.258 -13.234 1 97.38 92 GLY A O 1
ATOM 729 N N . PHE A 1 93 ? 9.32 -6.977 -12.969 1 97.31 93 PHE A N 1
ATOM 730 C CA . PHE A 1 93 ? 8.578 -5.852 -12.414 1 97.31 93 PHE A CA 1
ATOM 731 C C . PHE A 1 93 ? 7.566 -5.324 -13.422 1 97.31 93 PHE A C 1
ATOM 733 O O . PHE A 1 93 ? 6.395 -5.121 -13.094 1 97.31 93 PHE A O 1
ATOM 740 N N . VAL A 1 94 ? 7.957 -5.133 -14.633 1 96.94 94 VAL A N 1
ATOM 741 C CA . VAL A 1 94 ? 7.109 -4.609 -15.703 1 96.94 94 VAL A CA 1
ATOM 742 C C . VAL A 1 94 ? 5.965 -5.582 -15.977 1 96.94 94 VAL A C 1
ATOM 744 O O . VAL A 1 94 ? 4.801 -5.18 -16.031 1 96.94 94 VAL A O 1
ATOM 747 N N . VAL A 1 95 ? 6.289 -6.836 -16.078 1 96.25 95 VAL A N 1
ATOM 748 C CA . VAL A 1 95 ? 5.297 -7.867 -16.375 1 96.25 95 VAL A CA 1
ATOM 749 C C . VAL A 1 95 ? 4.316 -7.984 -15.211 1 96.25 95 VAL A C 1
ATOM 751 O O . VAL A 1 95 ? 3.107 -8.117 -15.422 1 96.25 95 VAL A O 1
ATOM 754 N N . ALA A 1 96 ? 4.855 -7.953 -14 1 95.69 96 ALA A N 1
ATOM 755 C CA . ALA A 1 96 ? 4.012 -8.062 -12.82 1 95.69 96 ALA A CA 1
ATOM 756 C C . ALA A 1 96 ? 2.979 -6.941 -12.773 1 95.69 96 ALA A C 1
ATOM 758 O O . ALA A 1 96 ? 1.795 -7.188 -12.523 1 95.69 96 ALA A O 1
ATOM 759 N N . LEU A 1 97 ? 3.379 -5.691 -13.016 1 94.62 97 LEU A N 1
ATOM 760 C CA . LEU A 1 97 ? 2.467 -4.555 -13 1 94.62 97 LEU A CA 1
ATOM 761 C C . LEU A 1 97 ? 1.415 -4.684 -14.102 1 94.62 97 LEU A C 1
ATOM 763 O O . LEU A 1 97 ? 0.219 -4.535 -13.836 1 94.62 97 LEU A O 1
ATOM 767 N N . ARG A 1 98 ? 1.86 -4.992 -15.242 1 93.81 98 ARG A N 1
ATOM 768 C CA . ARG A 1 98 ? 0.961 -5.102 -16.391 1 93.81 98 ARG A CA 1
ATOM 769 C C . ARG A 1 98 ? -0.053 -6.223 -16.172 1 93.81 98 ARG A C 1
ATOM 771 O O . ARG A 1 98 ? -1.255 -6.02 -16.359 1 93.81 98 ARG A O 1
ATOM 778 N N . HIS A 1 99 ? 0.427 -7.352 -15.789 1 92.5 99 HIS A N 1
ATOM 779 C CA . HIS A 1 99 ? -0.427 -8.523 -15.633 1 92.5 99 HIS A CA 1
ATOM 780 C C . HIS A 1 99 ? -1.446 -8.312 -14.516 1 92.5 99 HIS A C 1
ATOM 782 O O . HIS A 1 99 ? -2.627 -8.625 -14.688 1 92.5 99 HIS A O 1
ATOM 788 N N . THR A 1 100 ? -1.005 -7.844 -13.375 1 91.88 100 THR A N 1
ATOM 789 C CA . THR A 1 100 ? -1.893 -7.676 -12.227 1 91.88 100 THR A CA 1
ATOM 790 C C . THR A 1 100 ? -2.973 -6.641 -12.523 1 91.88 100 THR A C 1
ATOM 792 O O . THR A 1 100 ? -4.145 -6.84 -12.195 1 91.88 100 THR A O 1
ATOM 795 N N . ARG A 1 101 ? -2.668 -5.59 -13.219 1 90.31 101 ARG A N 1
ATOM 796 C CA . ARG A 1 101 ? -3.625 -4.547 -13.578 1 90.31 101 ARG A CA 1
ATOM 797 C C . ARG A 1 101 ? -4.672 -5.078 -14.555 1 90.31 101 ARG A C 1
ATOM 799 O O . ARG A 1 101 ? -5.832 -4.664 -14.516 1 90.31 101 ARG A O 1
ATOM 806 N N . ALA A 1 102 ? -4.219 -5.973 -15.328 1 91.69 102 ALA A N 1
ATOM 807 C CA . ALA A 1 102 ? -5.105 -6.504 -16.359 1 91.69 102 ALA A CA 1
ATOM 808 C C . ALA A 1 102 ? -5.922 -7.676 -15.828 1 91.69 102 ALA A C 1
ATOM 810 O O . ALA A 1 102 ? -6.914 -8.078 -16.438 1 91.69 102 ALA A O 1
ATOM 811 N N . HIS A 1 103 ? -5.449 -8.266 -14.766 1 91.69 103 HIS A N 1
ATOM 812 C CA . HIS A 1 103 ? -6.125 -9.438 -14.227 1 91.69 103 HIS A CA 1
ATOM 813 C C . HIS A 1 103 ? -7.52 -9.086 -13.719 1 91.69 103 HIS A C 1
ATOM 815 O O . HIS A 1 103 ? -7.688 -8.133 -12.961 1 91.69 103 HIS A O 1
ATOM 821 N N . PRO A 1 104 ? -8.484 -9.812 -14.07 1 87.94 104 PRO A N 1
ATOM 822 C CA . PRO A 1 104 ? -9.859 -9.445 -13.734 1 87.94 104 PRO A CA 1
ATOM 823 C C . PRO A 1 104 ? -10.125 -9.453 -12.234 1 87.94 104 PRO A C 1
ATOM 825 O O . PRO A 1 104 ? -10.961 -8.688 -11.742 1 87.94 104 PRO A O 1
ATOM 828 N N . LEU A 1 105 ? -9.516 -10.344 -11.555 1 88.06 105 LEU A N 1
ATOM 829 C CA . LEU A 1 105 ? -9.766 -10.414 -10.125 1 88.06 105 LEU A CA 1
ATOM 830 C C . LEU A 1 105 ? -8.984 -9.344 -9.375 1 88.06 105 LEU A C 1
ATOM 832 O O . LEU A 1 105 ? -9.562 -8.547 -8.633 1 88.06 105 LEU A O 1
ATOM 836 N N . PHE A 1 106 ? -7.699 -9.227 -9.641 1 87.25 106 PHE A N 1
ATOM 837 C CA . PHE A 1 106 ? -6.875 -8.258 -8.922 1 87.25 106 PHE A CA 1
ATOM 838 C C . PHE A 1 106 ? -7.168 -6.844 -9.398 1 87.25 106 PHE A C 1
ATOM 840 O O . PHE A 1 106 ? -7.754 -6.043 -8.664 1 87.25 106 PHE A O 1
ATOM 847 N N . GLY A 1 107 ? -6.883 -6.594 -10.633 1 88.5 107 GLY A N 1
ATOM 848 C CA . GLY A 1 107 ? -7.105 -5.27 -11.188 1 88.5 107 GLY A CA 1
ATOM 849 C C . GLY A 1 107 ? -8.578 -4.906 -11.297 1 88.5 107 GLY A C 1
ATOM 850 O O . GLY A 1 107 ? -8.969 -3.775 -10.992 1 88.5 107 GLY A O 1
ATOM 851 N N . GLY A 1 108 ? -9.383 -5.867 -11.688 1 90 108 GLY A N 1
ATOM 852 C CA . GLY A 1 108 ? -10.805 -5.625 -11.867 1 90 108 GLY A CA 1
ATOM 853 C C . GLY A 1 108 ? -11.523 -5.289 -10.578 1 90 108 GLY A C 1
ATOM 854 O O . GLY A 1 108 ? -12.25 -4.301 -10.508 1 90 108 GLY A O 1
ATOM 855 N N . LEU A 1 109 ? -11.266 -6.074 -9.547 1 89.62 109 LEU A N 1
ATOM 856 C CA . LEU A 1 109 ? -11.953 -5.84 -8.281 1 89.62 109 LEU A CA 1
ATOM 857 C C . LEU A 1 109 ? -11.43 -4.57 -7.613 1 89.62 109 LEU A C 1
ATOM 859 O O . LEU A 1 109 ? -12.18 -3.863 -6.941 1 89.62 109 LEU A O 1
ATOM 863 N N . LEU A 1 110 ? -10.188 -4.281 -7.785 1 88.56 110 LEU A N 1
ATOM 864 C CA . LEU A 1 110 ? -9.648 -3.039 -7.242 1 88.56 110 LEU A CA 1
ATOM 865 C C . LEU A 1 110 ? -10.336 -1.829 -7.867 1 88.56 110 LEU A C 1
ATOM 867 O O . LEU A 1 110 ? -10.547 -0.813 -7.199 1 88.56 110 LEU A O 1
ATOM 871 N N . ARG A 1 111 ? -10.727 -1.94 -9.102 1 87.62 111 ARG A N 1
ATOM 872 C CA . ARG A 1 111 ? -11.406 -0.855 -9.805 1 87.62 111 ARG A CA 1
ATOM 873 C C . ARG A 1 111 ? -12.891 -0.817 -9.453 1 87.62 111 ARG A C 1
ATOM 875 O O . ARG A 1 111 ? -13.453 0.259 -9.25 1 87.62 111 ARG A O 1
ATOM 882 N N . LEU A 1 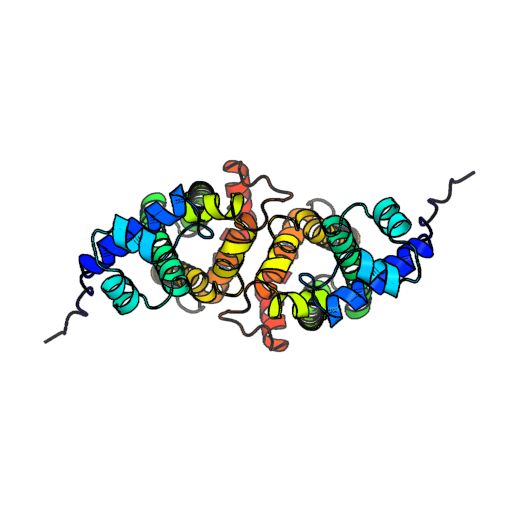112 ? -13.484 -1.989 -9.266 1 87.19 112 LEU A N 1
ATOM 883 C CA . LEU A 1 112 ? -14.938 -2.068 -9.164 1 87.19 112 LEU A CA 1
ATOM 884 C C . LEU A 1 112 ? -15.391 -2.049 -7.711 1 87.19 112 LEU A C 1
ATOM 886 O O . LEU A 1 112 ? -16.406 -1.442 -7.379 1 87.19 112 LEU A O 1
ATOM 890 N N . GLU A 1 113 ? -14.688 -2.779 -6.836 1 92.12 113 GLU A N 1
ATOM 891 C CA . GLU A 1 113 ? -15.062 -2.895 -5.43 1 92.12 113 GLU A CA 1
ATOM 892 C C . GLU A 1 113 ? -13.844 -2.721 -4.52 1 92.12 113 GLU A C 1
ATOM 894 O O . GLU A 1 113 ? -13.539 -3.598 -3.709 1 92.12 113 GLU A O 1
ATOM 899 N N . PRO A 1 114 ? -13.25 -1.569 -4.59 1 89.56 114 PRO A N 1
ATOM 900 C CA . PRO A 1 114 ? -12.023 -1.401 -3.811 1 89.56 114 PRO A CA 1
ATOM 901 C C . PRO A 1 114 ? -12.242 -1.596 -2.312 1 89.56 114 PRO A C 1
ATOM 903 O O . PRO A 1 114 ? -11.414 -2.207 -1.635 1 89.56 114 PRO A O 1
ATOM 906 N N . GLU A 1 115 ? -13.352 -1.209 -1.792 1 88.81 115 GLU A N 1
ATOM 907 C CA . GLU A 1 115 ? -13.617 -1.302 -0.36 1 88.81 115 GLU A CA 1
ATOM 908 C C . GLU A 1 115 ? -13.672 -2.756 0.099 1 88.81 115 GLU A C 1
ATOM 910 O O . GLU A 1 115 ? -13.375 -3.059 1.256 1 88.81 115 GLU A O 1
ATOM 915 N N . VAL A 1 116 ? -13.969 -3.559 -0.859 1 89.44 116 VAL A N 1
ATOM 916 C CA . VAL A 1 116 ? -14.148 -4.961 -0.498 1 89.44 116 VAL A CA 1
ATOM 917 C C . VAL A 1 116 ? -12.828 -5.711 -0.666 1 89.44 116 VAL A C 1
ATOM 919 O O . VAL A 1 116 ? -12.477 -6.555 0.161 1 89.44 116 VAL A O 1
ATOM 922 N N . VAL A 1 117 ? -12.07 -5.336 -1.682 1 90.31 117 VAL A N 1
ATOM 923 C CA . VAL A 1 117 ? -10.922 -6.16 -2.037 1 90.31 117 VAL A CA 1
ATOM 924 C C . VAL A 1 117 ? -9.68 -5.648 -1.313 1 90.31 117 VAL A C 1
ATOM 926 O O . VAL A 1 117 ? -8.75 -6.414 -1.046 1 90.31 117 VAL A O 1
ATOM 929 N N . LEU A 1 118 ? -9.641 -4.461 -0.926 1 91.44 118 LEU A N 1
ATOM 930 C CA . LEU A 1 118 ? -8.445 -3.818 -0.39 1 91.44 118 LEU A CA 1
ATOM 931 C C . LEU A 1 118 ? -7.977 -4.516 0.883 1 91.44 118 LEU A C 1
ATOM 933 O O . LEU A 1 118 ? -6.777 -4.723 1.08 1 91.44 118 LEU A O 1
ATOM 937 N N . PRO A 1 119 ? -8.875 -4.957 1.67 1 90.56 119 PRO A N 1
ATOM 938 C CA . PRO A 1 119 ? -8.398 -5.664 2.859 1 90.56 119 PRO A CA 1
ATOM 939 C C . PRO A 1 119 ? -7.633 -6.941 2.52 1 90.56 119 PRO A C 1
ATOM 941 O O . PRO A 1 119 ? -6.645 -7.27 3.182 1 90.56 119 PRO A O 1
ATOM 944 N N . TYR A 1 120 ? -7.992 -7.555 1.456 1 88.94 120 TYR A N 1
ATOM 945 C CA . TYR A 1 120 ? -7.332 -8.789 1.054 1 88.94 120 TYR A CA 1
ATOM 946 C C . TYR A 1 120 ? -5.957 -8.5 0.46 1 88.94 120 TYR A C 1
ATOM 948 O O . TYR A 1 120 ? -5.098 -9.383 0.411 1 88.94 120 TYR A O 1
ATOM 956 N N . LEU A 1 121 ? -5.746 -7.27 0.075 1 88.06 121 LEU A N 1
ATOM 957 C CA . LEU A 1 121 ? -4.492 -6.895 -0.571 1 88.06 121 LEU A CA 1
ATOM 958 C C . LEU A 1 121 ? -3.58 -6.16 0.402 1 88.06 121 LEU A C 1
ATOM 960 O O . LEU A 1 121 ? -2.439 -5.836 0.064 1 88.06 121 LEU A O 1
ATOM 964 N N . THR A 1 122 ? -4.125 -5.883 1.593 1 89.19 122 THR A N 1
ATOM 965 C CA . THR A 1 122 ? -3.377 -5.094 2.568 1 89.19 122 THR A CA 1
ATOM 966 C C . THR A 1 122 ? -3.418 -5.754 3.941 1 89.19 122 THR A C 1
ATOM 968 O O . THR A 1 122 ? -2.75 -6.766 4.172 1 89.19 122 THR A O 1
ATOM 971 N N . VAL A 1 123 ? -4.332 -5.371 4.809 1 82.69 123 VAL A N 1
ATOM 972 C CA . VAL A 1 123 ? -4.332 -5.699 6.23 1 82.69 123 VAL A CA 1
ATOM 973 C C . VAL A 1 123 ? -4.578 -7.195 6.418 1 82.69 123 VAL A C 1
ATOM 975 O O . VAL A 1 123 ? -4.094 -7.793 7.383 1 82.69 123 VAL A O 1
ATOM 978 N N . HIS A 1 124 ? -5.297 -7.742 5.504 1 77.62 124 HIS A N 1
ATOM 979 C CA . HIS A 1 124 ? -5.598 -9.164 5.605 1 77.62 124 HIS A CA 1
ATOM 980 C C . HIS A 1 124 ? -4.82 -9.969 4.57 1 77.62 124 HIS A C 1
ATOM 982 O O . HIS A 1 124 ? -5.047 -11.172 4.414 1 77.62 124 HIS A O 1
ATOM 988 N N . GLY A 1 125 ? -4.039 -9.258 3.83 1 73.62 125 GLY A N 1
ATOM 989 C CA . GLY A 1 125 ? -3.371 -9.867 2.693 1 73.62 125 GLY A CA 1
ATOM 990 C C . GLY A 1 125 ? -2 -10.422 3.031 1 73.62 125 GLY A C 1
ATOM 991 O O . GLY A 1 125 ? -1.145 -10.555 2.152 1 73.62 125 GLY A O 1
ATOM 992 N N . GLY A 1 126 ? -1.795 -10.633 4.305 1 76.06 126 GLY A N 1
ATOM 993 C CA . GLY A 1 126 ? -0.472 -11.078 4.711 1 76.06 126 GLY A CA 1
ATOM 994 C C . GLY A 1 126 ? -0.034 -12.352 4.027 1 76.06 126 GLY A C 1
ATOM 995 O O . GLY A 1 126 ? 1.121 -12.477 3.611 1 76.06 126 GLY A O 1
ATOM 996 N N . SER A 1 127 ? -0.993 -13.156 3.727 1 80.06 127 SER A N 1
ATOM 997 C CA . SER A 1 127 ? -0.665 -14.438 3.125 1 80.06 127 SER A CA 1
ATOM 998 C C . SER A 1 127 ? -0.269 -14.281 1.661 1 80.06 127 SER A C 1
ATOM 1000 O O . SER A 1 127 ? 0.685 -14.914 1.199 1 80.06 127 SER A O 1
ATOM 1002 N N . SER A 1 128 ? -1.034 -13.516 0.931 1 85.44 128 SER A N 1
ATOM 1003 C CA . SER A 1 128 ? -0.739 -13.305 -0.482 1 85.44 128 SER A CA 1
ATOM 1004 C C . SER A 1 128 ? 0.59 -12.578 -0.667 1 85.44 128 SER A C 1
ATOM 1006 O O . SER A 1 128 ? 1.4 -12.969 -1.512 1 85.44 128 SER A O 1
ATOM 1008 N N . LEU A 1 129 ? 0.806 -11.586 0.111 1 88.88 129 LEU A N 1
ATOM 1009 C CA . LEU A 1 129 ? 2.07 -10.859 0.042 1 88.88 129 LEU A CA 1
ATOM 1010 C C . LEU A 1 129 ? 3.236 -11.766 0.422 1 88.88 129 LEU A C 1
ATOM 1012 O O . LEU A 1 129 ? 4.27 -11.773 -0.25 1 88.88 129 LEU A O 1
ATOM 1016 N N . ALA A 1 130 ? 3.008 -12.539 1.456 1 90.81 130 ALA A N 1
ATOM 1017 C CA . ALA A 1 130 ? 4.047 -13.461 1.909 1 90.81 130 ALA A CA 1
ATOM 1018 C C . ALA A 1 130 ? 4.379 -14.484 0.833 1 90.81 130 ALA A C 1
ATOM 1020 O O . ALA A 1 130 ? 5.547 -14.828 0.625 1 90.81 130 ALA A O 1
ATOM 1021 N N . ALA A 1 131 ? 3.348 -14.961 0.196 1 91.81 131 ALA A N 1
ATOM 1022 C CA . ALA A 1 131 ? 3.561 -15.93 -0.875 1 91.81 131 ALA A CA 1
ATOM 1023 C C . ALA A 1 131 ? 4.402 -15.328 -1.998 1 91.81 131 ALA A C 1
ATOM 1025 O O . ALA A 1 131 ? 5.277 -16 -2.553 1 91.81 131 ALA A O 1
ATOM 1026 N N . THR A 1 132 ? 4.121 -14.102 -2.322 1 93.81 132 THR A N 1
ATOM 1027 C CA . THR A 1 132 ? 4.875 -13.422 -3.373 1 93.81 132 THR A CA 1
ATOM 1028 C C . THR A 1 132 ? 6.316 -13.188 -2.939 1 93.81 132 THR A C 1
ATOM 1030 O O . THR A 1 132 ? 7.246 -13.375 -3.727 1 93.81 132 THR A O 1
ATOM 1033 N N . VAL A 1 133 ? 6.473 -12.852 -1.726 1 94.88 133 VAL A N 1
ATOM 1034 C CA . VAL A 1 133 ? 7.809 -12.641 -1.176 1 94.88 133 VAL A CA 1
ATOM 1035 C C . VAL A 1 133 ? 8.586 -13.953 -1.177 1 94.88 133 VAL A C 1
ATOM 1037 O O . VAL A 1 133 ? 9.758 -13.992 -1.549 1 94.88 133 VAL A O 1
ATOM 1040 N N . ASP A 1 134 ? 7.938 -14.992 -0.786 1 94.94 134 ASP A N 1
ATOM 1041 C CA . ASP A 1 134 ? 8.562 -16.312 -0.797 1 94.94 134 ASP A CA 1
ATOM 1042 C C . ASP A 1 134 ? 9.008 -16.703 -2.207 1 94.94 134 ASP A C 1
ATOM 1044 O O . ASP A 1 134 ? 10.109 -17.219 -2.4 1 94.94 134 ASP A O 1
ATOM 1048 N N . TYR A 1 135 ? 8.141 -16.453 -3.053 1 96.38 135 TYR A N 1
ATOM 1049 C CA . TYR A 1 135 ? 8.414 -16.75 -4.457 1 96.38 135 TYR A CA 1
ATOM 1050 C C . TYR A 1 135 ? 9.68 -16.031 -4.922 1 96.38 135 TYR A C 1
ATOM 1052 O O . TYR A 1 135 ? 10.602 -16.672 -5.445 1 96.38 135 TYR A O 1
ATOM 1060 N N . LEU A 1 136 ? 9.75 -14.734 -4.738 1 96.56 136 LEU A N 1
ATOM 1061 C CA . LEU A 1 136 ? 10.898 -13.961 -5.203 1 96.56 136 LEU A CA 1
ATOM 1062 C C . LEU A 1 136 ? 12.148 -14.312 -4.41 1 96.56 136 LEU A C 1
ATOM 1064 O O . LEU A 1 136 ? 13.25 -14.375 -4.969 1 96.56 136 LEU A O 1
ATOM 1068 N N . THR A 1 137 ? 11.984 -14.531 -3.119 1 96.06 137 THR A N 1
ATOM 1069 C CA . THR A 1 137 ? 13.109 -14.922 -2.271 1 96.06 137 THR A CA 1
ATOM 1070 C C . THR A 1 137 ? 13.773 -16.188 -2.809 1 96.06 137 THR A C 1
ATOM 1072 O O . THR A 1 137 ? 15 -16.266 -2.863 1 96.06 137 THR A O 1
ATOM 1075 N N . GLY A 1 138 ? 12.984 -17.188 -3.17 1 95.38 138 GLY A N 1
ATOM 1076 C CA . GLY A 1 138 ? 13.516 -18.406 -3.75 1 95.38 138 GLY A CA 1
ATOM 1077 C C . GLY A 1 138 ? 14.352 -18.172 -4.996 1 95.38 138 GLY A C 1
ATOM 1078 O O . GLY A 1 138 ? 15.422 -18.75 -5.148 1 95.38 138 GLY A O 1
ATOM 1079 N N . HIS A 1 139 ? 13.883 -17.281 -5.836 1 95 139 HIS A N 1
ATOM 1080 C CA . HIS A 1 139 ? 14.594 -16.969 -7.066 1 95 139 HIS A CA 1
ATOM 1081 C C . HIS A 1 139 ? 15.898 -16.219 -6.773 1 95 139 HIS A C 1
ATOM 1083 O O . HIS A 1 139 ? 16.938 -16.516 -7.383 1 95 139 HIS A O 1
ATOM 1089 N N . LEU A 1 140 ? 15.836 -15.273 -5.875 1 94.62 140 LEU A N 1
ATOM 1090 C CA . LEU A 1 140 ? 17.031 -14.523 -5.52 1 94.62 140 LEU A CA 1
ATOM 1091 C C . LEU A 1 140 ? 18.078 -15.43 -4.887 1 94.62 140 LEU A C 1
ATOM 1093 O O . LEU A 1 140 ? 19.266 -15.297 -5.168 1 94.62 140 LEU A O 1
ATOM 1097 N N . ARG A 1 141 ? 17.656 -16.297 -4.059 1 94.06 141 ARG A N 1
ATOM 1098 C CA . ARG A 1 141 ? 18.562 -17.25 -3.404 1 94.06 141 ARG A CA 1
ATOM 1099 C C . ARG A 1 141 ? 19.266 -18.125 -4.43 1 94.06 141 ARG A C 1
ATOM 1101 O O . ARG A 1 141 ? 20.469 -18.344 -4.34 1 94.06 141 ARG A O 1
ATOM 1108 N N . ARG A 1 142 ? 18.547 -18.656 -5.383 1 91.75 142 ARG A N 1
ATOM 1109 C CA . ARG A 1 142 ? 19.125 -19.484 -6.434 1 91.75 142 ARG A CA 1
ATOM 1110 C C . ARG A 1 142 ? 20.141 -18.703 -7.258 1 91.75 142 ARG A C 1
ATOM 1112 O O . ARG A 1 142 ? 21.188 -19.234 -7.629 1 91.75 142 ARG A O 1
ATOM 1119 N N . ALA A 1 143 ? 19.781 -17.469 -7.5 1 89.56 143 ALA A N 1
ATOM 1120 C CA . ALA A 1 143 ? 20.688 -16.625 -8.25 1 89.56 143 ALA A CA 1
ATOM 1121 C C . ALA A 1 143 ? 21.969 -16.375 -7.461 1 89.56 143 ALA A C 1
ATOM 1123 O O . ALA A 1 143 ? 23.078 -16.391 -8.023 1 89.56 143 ALA A O 1
ATOM 1124 N N . GLN A 1 144 ? 21.797 -16.062 -6.219 1 89.81 144 GLN A N 1
ATOM 1125 C CA . GLN A 1 144 ? 22.953 -15.859 -5.355 1 89.81 144 GLN A CA 1
ATOM 1126 C C . GLN A 1 144 ? 23.859 -17.094 -5.336 1 89.81 144 GLN A C 1
ATOM 1128 O O . GLN A 1 144 ? 25.078 -16.984 -5.383 1 89.81 144 GLN A O 1
ATOM 1133 N N . GLN A 1 145 ? 23.281 -18.219 -5.238 1 88.12 145 GLN A N 1
ATOM 1134 C CA . GLN A 1 145 ? 24.031 -19.469 -5.23 1 88.12 145 GLN A CA 1
ATOM 1135 C C . GLN A 1 145 ? 24.781 -19.672 -6.543 1 88.12 145 GLN A C 1
ATOM 1137 O O . GLN A 1 145 ? 25.953 -20.062 -6.543 1 88.12 145 GLN A O 1
ATOM 1142 N N . ALA A 1 146 ? 24.156 -19.391 -7.566 1 87.31 146 ALA A N 1
ATOM 1143 C CA . ALA A 1 146 ? 24.75 -19.547 -8.891 1 87.31 146 ALA A CA 1
ATOM 1144 C C . ALA A 1 146 ? 25.922 -18.578 -9.078 1 87.31 146 ALA A C 1
ATOM 1146 O O . ALA A 1 146 ? 26.891 -18.875 -9.781 1 87.31 146 ALA A O 1
ATOM 1147 N N . GLU A 1 147 ? 25.766 -17.469 -8.406 1 84.62 147 GLU A N 1
ATOM 1148 C CA . GLU A 1 147 ? 26.781 -16.438 -8.539 1 84.62 147 GLU A CA 1
ATOM 1149 C C . GLU A 1 147 ? 27.875 -16.609 -7.473 1 84.62 147 GLU A C 1
ATOM 1151 O O . GLU A 1 147 ? 28.844 -15.852 -7.445 1 84.62 147 GLU A O 1
ATOM 1156 N N . GLY A 1 148 ? 27.719 -17.531 -6.562 1 79.94 148 GLY A N 1
ATOM 1157 C CA . GLY A 1 148 ? 28.703 -17.797 -5.531 1 79.94 148 GLY A CA 1
ATOM 1158 C C . GLY A 1 148 ? 28.672 -16.797 -4.391 1 79.94 148 GLY A C 1
ATOM 1159 O O . GLY A 1 148 ? 29.703 -16.484 -3.787 1 79.94 148 GLY A O 1
ATOM 1160 N N . ARG A 1 149 ? 27.594 -16.062 -4.137 1 76.81 149 ARG A N 1
ATOM 1161 C CA . ARG A 1 149 ? 27.438 -15.07 -3.082 1 76.81 149 ARG A CA 1
ATOM 1162 C C . ARG A 1 149 ? 26.328 -15.461 -2.115 1 76.81 149 ARG A C 1
ATOM 1164 O O . ARG A 1 149 ? 25.406 -14.688 -1.864 1 76.81 149 ARG A O 1
ATOM 1171 N N . PRO A 1 150 ? 26.391 -16.703 -1.449 1 66.69 150 PRO A N 1
ATOM 1172 C CA . PRO A 1 150 ? 25.25 -17.188 -0.673 1 66.69 150 PRO A CA 1
ATOM 1173 C C . PRO A 1 150 ? 25.109 -16.484 0.673 1 66.69 150 PRO A C 1
ATOM 1175 O O . PRO A 1 150 ? 24.094 -16.641 1.359 1 66.69 150 PRO A O 1
ATOM 1178 N N . GLY A 1 151 ? 25.875 -15.531 1.071 1 68.38 151 GLY A N 1
ATOM 1179 C CA . GLY A 1 151 ? 26 -15.148 2.469 1 68.38 151 GLY A CA 1
ATOM 1180 C C . GLY A 1 151 ? 24.844 -14.297 2.953 1 68.38 151 GLY A C 1
ATOM 1181 O O . GLY A 1 151 ? 24.406 -14.414 4.102 1 68.38 151 GLY A O 1
ATOM 1182 N N . ASP A 1 152 ? 24.172 -13.539 2.176 1 81.06 152 ASP A N 1
ATOM 1183 C CA . ASP A 1 152 ? 23.172 -12.625 2.736 1 81.06 152 ASP A CA 1
ATOM 1184 C C . ASP A 1 152 ? 21.75 -13.117 2.467 1 81.06 152 ASP A C 1
ATOM 1186 O O . ASP A 1 152 ? 21.484 -13.719 1.423 1 81.06 152 ASP A O 1
ATOM 1190 N N . ASP A 1 153 ? 20.922 -13.141 3.512 1 89.69 153 ASP A N 1
ATOM 1191 C CA . ASP A 1 153 ? 19.5 -13.469 3.334 1 89.69 153 ASP A CA 1
ATOM 1192 C C . ASP A 1 153 ? 18.844 -12.492 2.361 1 89.69 153 ASP A C 1
ATOM 1194 O O . ASP A 1 153 ? 18.75 -11.297 2.639 1 89.69 153 ASP A O 1
ATOM 1198 N N . PRO A 1 154 ? 18.391 -13.031 1.209 1 93.69 154 PRO A N 1
ATOM 1199 C CA . PRO A 1 154 ? 17.812 -12.141 0.203 1 93.69 154 PRO A CA 1
ATOM 1200 C C . PRO A 1 154 ? 16.359 -11.758 0.511 1 93.69 154 PRO A C 1
ATOM 1202 O O . PRO A 1 154 ? 15.758 -10.977 -0.227 1 93.69 154 PRO A O 1
ATOM 1205 N N . ARG A 1 155 ? 15.773 -12.258 1.592 1 94.06 155 ARG A N 1
ATOM 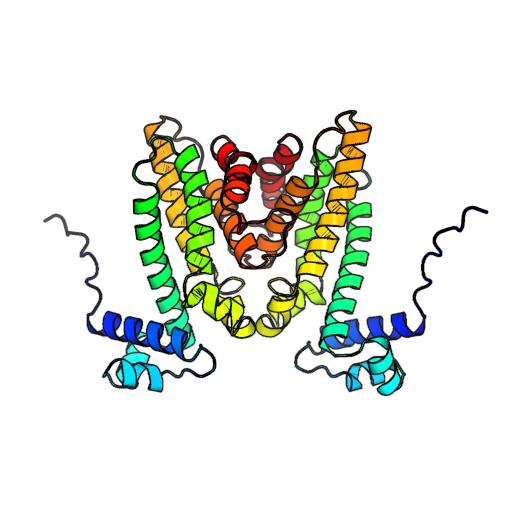1206 C CA . ARG A 1 155 ? 14.352 -12.086 1.87 1 94.06 155 ARG A CA 1
ATOM 1207 C C . ARG A 1 155 ? 14 -10.617 2.064 1 94.06 155 ARG A C 1
ATOM 1209 O O . ARG A 1 155 ? 12.992 -10.141 1.536 1 94.06 155 ARG A O 1
ATOM 1216 N N . PRO A 1 156 ? 14.82 -9.805 2.787 1 93.25 156 PRO A N 1
ATOM 1217 C CA . PRO A 1 156 ? 14.469 -8.391 2.934 1 93.25 156 PRO A CA 1
ATOM 1218 C C . PRO A 1 156 ? 14.43 -7.648 1.6 1 93.25 156 PRO A C 1
ATOM 1220 O O . PRO A 1 156 ? 13.555 -6.809 1.383 1 93.25 156 PRO A O 1
ATOM 1223 N N . VAL A 1 157 ? 15.312 -7.992 0.751 1 93.94 157 VAL A N 1
ATOM 1224 C CA . VAL A 1 157 ? 15.352 -7.375 -0.571 1 93.94 157 VAL A CA 1
ATOM 1225 C C . VAL A 1 157 ? 14.133 -7.797 -1.377 1 93.94 157 VAL A C 1
ATOM 1227 O O . VAL A 1 157 ? 13.477 -6.965 -2.012 1 93.94 157 VAL A O 1
ATOM 1230 N N . ALA A 1 158 ? 13.828 -9.117 -1.341 1 95.94 158 ALA A N 1
ATOM 1231 C CA . ALA A 1 158 ? 12.641 -9.625 -2.018 1 95.94 158 ALA A CA 1
ATOM 1232 C C . ALA A 1 158 ? 11.383 -8.906 -1.526 1 95.94 158 ALA A C 1
ATOM 1234 O O . ALA A 1 158 ? 10.547 -8.492 -2.33 1 95.94 158 ALA A O 1
ATOM 1235 N N . GLU A 1 159 ? 11.25 -8.797 -0.241 1 94.88 159 GLU A N 1
ATOM 1236 C CA . GLU A 1 159 ? 10.086 -8.148 0.357 1 94.88 159 GLU A CA 1
ATOM 1237 C C . GLU A 1 159 ? 9.992 -6.688 -0.072 1 94.88 159 GLU A C 1
ATOM 1239 O O . GLU A 1 159 ? 8.906 -6.199 -0.393 1 94.88 159 GLU A O 1
ATOM 1244 N N . LEU A 1 160 ? 11.094 -5.988 -0.056 1 94.81 160 LEU A N 1
ATOM 1245 C CA . LEU A 1 160 ? 11.117 -4.59 -0.477 1 94.81 160 LEU A CA 1
ATOM 1246 C C . LEU A 1 160 ? 10.648 -4.449 -1.919 1 94.81 160 LEU A C 1
ATOM 1248 O O . LEU A 1 160 ? 9.797 -3.605 -2.219 1 94.81 160 LEU A O 1
ATOM 1252 N N . MET A 1 161 ? 11.133 -5.273 -2.783 1 96.56 161 MET A N 1
ATOM 1253 C CA . MET A 1 161 ? 10.75 -5.227 -4.191 1 96.56 161 MET A CA 1
ATOM 1254 C C . MET A 1 161 ? 9.258 -5.496 -4.359 1 96.56 161 MET A C 1
ATOM 1256 O O . MET A 1 161 ? 8.578 -4.793 -5.105 1 96.56 161 MET A O 1
ATOM 1260 N N . VAL A 1 162 ? 8.766 -6.477 -3.645 1 95.56 162 VAL A N 1
ATOM 1261 C CA . VAL A 1 162 ? 7.359 -6.848 -3.719 1 95.56 162 VAL A CA 1
ATOM 1262 C C . VAL A 1 162 ? 6.496 -5.711 -3.182 1 95.56 162 VAL A C 1
ATOM 1264 O O . VAL A 1 162 ? 5.488 -5.344 -3.793 1 95.56 162 VAL A O 1
ATOM 1267 N N . ARG A 1 163 ? 6.855 -5.121 -2.098 1 94.12 163 ARG A N 1
ATOM 1268 C CA . ARG A 1 163 ? 6.102 -4.02 -1.503 1 94.12 163 ARG A CA 1
ATOM 1269 C C . ARG A 1 163 ? 6.031 -2.828 -2.451 1 94.12 163 ARG A C 1
ATOM 1271 O O . ARG A 1 163 ? 4.992 -2.178 -2.562 1 94.12 163 ARG A O 1
ATOM 1278 N N . VAL A 1 164 ? 7.117 -2.572 -3.084 1 95.06 164 VAL A N 1
ATOM 1279 C CA . VAL A 1 164 ? 7.145 -1.466 -4.035 1 95.06 164 VAL A CA 1
ATOM 1280 C C . VAL A 1 164 ? 6.184 -1.752 -5.188 1 95.06 164 VAL A C 1
ATOM 1282 O O . VAL A 1 164 ? 5.383 -0.892 -5.562 1 95.06 164 VAL A O 1
ATOM 1285 N N . ALA A 1 165 ? 6.254 -2.914 -5.742 1 94.88 165 ALA A N 1
ATOM 1286 C CA . ALA A 1 165 ? 5.359 -3.285 -6.836 1 94.88 165 ALA A CA 1
ATOM 1287 C C . ALA A 1 165 ? 3.896 -3.18 -6.406 1 94.88 165 ALA A C 1
ATOM 1289 O O . ALA A 1 165 ? 3.078 -2.586 -7.109 1 94.88 165 ALA A O 1
ATOM 1290 N N . VAL A 1 166 ? 3.604 -3.736 -5.258 1 93.5 166 VAL A N 1
ATOM 1291 C CA . VAL A 1 166 ? 2.242 -3.729 -4.73 1 93.5 166 VAL A CA 1
ATOM 1292 C C . VAL A 1 166 ? 1.787 -2.289 -4.496 1 93.5 166 VAL A C 1
ATOM 1294 O O . VAL A 1 166 ? 0.629 -1.95 -4.75 1 93.5 166 VAL A O 1
ATOM 1297 N N . SER A 1 167 ? 2.672 -1.457 -3.998 1 92.88 167 SER A N 1
ATOM 1298 C CA . SER A 1 167 ? 2.332 -0.06 -3.75 1 92.88 167 SER A CA 1
ATOM 1299 C C . SER A 1 167 ? 1.866 0.63 -5.027 1 92.88 167 SER A C 1
ATOM 1301 O O . SER A 1 167 ? 0.918 1.419 -5.004 1 92.88 167 SER A O 1
ATOM 1303 N N . PHE A 1 168 ? 2.471 0.355 -6.172 1 92.75 168 PHE A N 1
ATOM 1304 C CA . PHE A 1 168 ? 2.092 0.968 -7.438 1 92.75 168 PHE A CA 1
ATOM 1305 C C . PHE A 1 168 ? 0.745 0.437 -7.914 1 92.75 168 PHE A C 1
ATOM 1307 O O . PHE A 1 168 ? 0.039 1.109 -8.672 1 92.75 168 PHE A O 1
ATOM 1314 N N . LEU A 1 169 ? 0.429 -0.747 -7.488 1 90.88 169 LEU A N 1
ATOM 1315 C CA . LEU A 1 169 ? -0.871 -1.309 -7.84 1 90.88 169 LEU A CA 1
ATOM 1316 C C . LEU A 1 169 ? -1.979 -0.685 -6.996 1 90.88 169 LEU A C 1
ATOM 1318 O O . LEU A 1 169 ? -3.057 -0.376 -7.508 1 90.88 169 LEU A O 1
ATOM 1322 N N . LEU A 1 170 ? -1.701 -0.487 -5.727 1 90.38 170 LEU A N 1
ATOM 1323 C CA . LEU A 1 170 ? -2.689 0.042 -4.793 1 90.38 170 LEU A CA 1
ATOM 1324 C C . LEU A 1 170 ? -2.848 1.549 -4.965 1 90.38 170 LEU A C 1
ATOM 1326 O O . LEU A 1 170 ? -3.92 2.1 -4.703 1 90.38 170 LEU A O 1
ATOM 1330 N N . ASN A 1 171 ? -1.77 2.221 -5.289 1 88.81 171 ASN A N 1
ATOM 1331 C CA . ASN A 1 171 ? -1.758 3.658 -5.531 1 88.81 171 ASN A CA 1
ATOM 1332 C C . ASN A 1 171 ? -1.14 3.992 -6.887 1 88.81 171 ASN A C 1
ATOM 1334 O O . ASN A 1 171 ? 0.049 4.309 -6.969 1 88.81 171 ASN A O 1
ATOM 1338 N N . PRO A 1 172 ? -1.992 4.141 -7.84 1 80.81 172 PRO A N 1
ATOM 1339 C CA . PRO A 1 172 ? -1.428 4.316 -9.18 1 80.81 172 PRO A CA 1
ATOM 1340 C C . PRO A 1 172 ? -0.917 5.734 -9.43 1 80.81 172 PRO A C 1
ATOM 1342 O O . PRO A 1 172 ? -0.157 5.965 -10.367 1 80.81 172 PRO A O 1
ATOM 1345 N N . ALA A 1 173 ? -1.324 6.66 -8.578 1 78.38 173 ALA A N 1
ATOM 1346 C CA . ALA A 1 173 ? -0.792 8.016 -8.711 1 78.38 173 ALA A CA 1
ATOM 1347 C C . ALA A 1 173 ? 0.701 8.047 -8.398 1 78.38 173 ALA A C 1
ATOM 1349 O O . ALA A 1 173 ? 1.127 7.609 -7.324 1 78.38 173 ALA A O 1
ATOM 1350 N N . SER A 1 174 ? 1.494 8.43 -9.422 1 77.62 174 SER A N 1
ATOM 1351 C CA . SER A 1 174 ? 2.947 8.438 -9.281 1 77.62 174 SER A CA 1
A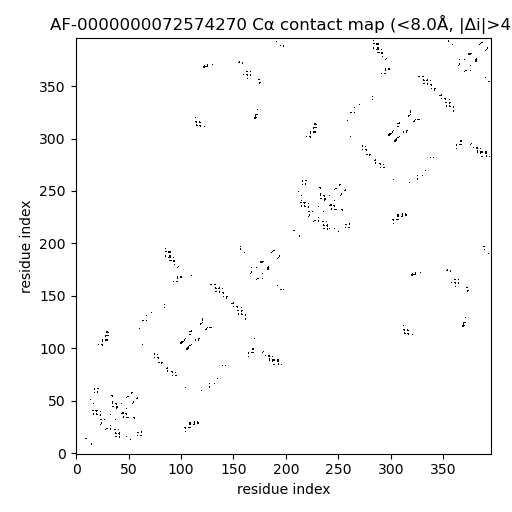TOM 1352 C C . SER A 1 174 ? 3.582 9.5 -10.164 1 77.62 174 SER A C 1
ATOM 1354 O O . SER A 1 174 ? 2.969 9.961 -11.133 1 77.62 174 SER A O 1
ATOM 1356 N N . CYS A 1 175 ? 4.668 9.93 -9.68 1 78.75 175 CYS A N 1
ATOM 1357 C CA . CYS A 1 175 ? 5.445 10.836 -10.508 1 78.75 175 CYS A CA 1
ATOM 1358 C C . CYS A 1 175 ? 6.004 10.117 -11.734 1 78.75 175 CYS A C 1
ATOM 1360 O O . CYS A 1 175 ? 6.488 10.758 -12.664 1 78.75 175 CYS A O 1
ATOM 1362 N N . ILE A 1 176 ? 5.965 8.836 -11.664 1 79.62 176 ILE A N 1
ATOM 1363 C CA . ILE A 1 176 ? 6.379 8 -12.789 1 79.62 176 ILE A CA 1
ATOM 1364 C C . ILE A 1 176 ? 5.16 7.297 -13.383 1 79.62 176 ILE A C 1
ATOM 1366 O O . ILE A 1 176 ? 4.336 6.746 -12.648 1 79.62 176 ILE A O 1
ATOM 1370 N N . GLU A 1 177 ? 5.059 7.387 -14.688 1 84.75 177 GLU A N 1
ATOM 1371 C CA . GLU A 1 177 ? 3.967 6.703 -15.375 1 84.75 177 GLU A CA 1
ATOM 1372 C C . GLU A 1 177 ? 4.234 5.207 -15.484 1 84.75 177 GLU A C 1
ATOM 1374 O O . GLU A 1 177 ? 4.871 4.754 -16.438 1 84.75 177 GLU A O 1
ATOM 1379 N N . MET A 1 178 ? 3.566 4.488 -14.672 1 85.06 178 MET A N 1
ATOM 1380 C CA . MET A 1 178 ? 3.865 3.064 -14.57 1 85.06 178 MET A CA 1
ATOM 1381 C C . MET A 1 178 ? 3.166 2.283 -15.68 1 85.06 178 MET A C 1
ATOM 1383 O O . MET A 1 178 ? 3.506 1.127 -15.938 1 85.06 178 MET A O 1
ATOM 1387 N N . ASP A 1 179 ? 2.254 2.902 -16.391 1 86.81 179 ASP A N 1
ATOM 1388 C CA . ASP A 1 179 ? 1.601 2.262 -17.516 1 86.81 179 ASP A CA 1
ATOM 1389 C C . ASP A 1 179 ? 2.498 2.287 -18.75 1 86.81 179 ASP A C 1
ATOM 1391 O O . ASP A 1 179 ? 2.264 1.551 -19.719 1 86.81 179 ASP A O 1
ATOM 1395 N N . ASP A 1 180 ? 3.457 3.189 -18.734 1 92.31 180 ASP A N 1
ATOM 1396 C CA . ASP A 1 180 ? 4.512 3.184 -19.734 1 92.31 180 ASP A CA 1
ATOM 1397 C C . ASP A 1 180 ? 5.613 2.191 -19.375 1 92.31 180 ASP A C 1
ATOM 1399 O O . ASP A 1 180 ? 6.387 2.43 -18.438 1 92.31 180 ASP A O 1
ATOM 1403 N N . GLU A 1 181 ? 5.715 1.171 -20.172 1 94.19 181 GLU A N 1
ATOM 1404 C CA . GLU A 1 181 ? 6.617 0.074 -19.828 1 94.19 181 GLU A CA 1
ATOM 1405 C C . GLU A 1 181 ? 8.07 0.536 -19.812 1 94.19 181 GLU A C 1
ATOM 1407 O O . GLU A 1 181 ? 8.883 0.038 -19.031 1 94.19 181 GLU A O 1
ATOM 1412 N N . ASP A 1 182 ? 8.422 1.461 -20.688 1 95.75 182 ASP A N 1
ATOM 1413 C CA . ASP A 1 182 ? 9.789 1.968 -20.719 1 95.75 182 ASP A CA 1
ATOM 1414 C C . ASP A 1 182 ? 10.117 2.719 -19.422 1 95.75 182 ASP A C 1
ATOM 1416 O O . ASP A 1 182 ? 11.219 2.594 -18.891 1 95.75 182 ASP A O 1
ATOM 1420 N N . GLN A 1 183 ? 9.164 3.447 -18.938 1 94.44 183 GLN A N 1
ATOM 1421 C CA . GLN A 1 183 ? 9.375 4.176 -17.703 1 94.44 183 GLN A CA 1
ATOM 1422 C C . GLN A 1 183 ? 9.43 3.221 -16.516 1 94.44 183 GLN A C 1
ATOM 1424 O O . GLN A 1 183 ? 10.242 3.406 -15.594 1 94.44 183 GLN A O 1
ATOM 1429 N N . ALA A 1 184 ? 8.555 2.236 -16.578 1 95.31 184 ALA A N 1
ATOM 1430 C CA . ALA A 1 184 ? 8.586 1.226 -15.516 1 95.31 184 ALA A CA 1
ATOM 1431 C C . ALA A 1 184 ? 9.922 0.491 -15.5 1 95.31 184 ALA A C 1
ATOM 1433 O O . ALA A 1 184 ? 10.484 0.228 -14.438 1 95.31 184 ALA A O 1
ATOM 1434 N N . ARG A 1 185 ? 10.406 0.173 -16.672 1 96.62 185 ARG A N 1
ATOM 1435 C CA . ARG A 1 185 ? 11.695 -0.495 -16.812 1 96.62 185 ARG A CA 1
ATOM 1436 C C . ARG A 1 185 ? 12.82 0.378 -16.266 1 96.62 185 ARG A C 1
ATOM 1438 O O . ARG A 1 185 ? 13.688 -0.101 -15.539 1 96.62 185 ARG A O 1
ATOM 1445 N N . ALA A 1 186 ? 12.789 1.644 -16.672 1 95.56 186 ALA A N 1
ATOM 1446 C CA . ALA A 1 186 ? 13.805 2.582 -16.219 1 95.56 186 ALA A CA 1
ATOM 1447 C C . ALA A 1 186 ? 13.797 2.705 -14.695 1 95.56 186 ALA A C 1
ATOM 1449 O O . ALA A 1 186 ? 14.852 2.766 -14.062 1 95.56 186 ALA A O 1
ATOM 1450 N N . PHE A 1 187 ? 12.641 2.715 -14.148 1 94.88 187 PHE A N 1
ATOM 1451 C CA . PHE A 1 187 ? 12.477 2.789 -12.703 1 94.88 187 PHE A CA 1
ATOM 1452 C C . PHE A 1 187 ? 13.086 1.566 -12.031 1 94.88 187 PHE A C 1
ATOM 1454 O O . PHE A 1 187 ? 13.867 1.698 -11.086 1 94.88 187 PHE A O 1
ATOM 1461 N N . ALA A 1 188 ? 12.68 0.412 -12.531 1 96.5 188 ALA A N 1
ATOM 1462 C CA . ALA A 1 188 ? 13.164 -0.834 -11.938 1 96.5 188 ALA A CA 1
ATOM 1463 C C . ALA A 1 188 ? 14.68 -0.947 -12.047 1 96.5 188 ALA A C 1
ATOM 1465 O O . ALA A 1 188 ? 15.344 -1.394 -11.109 1 96.5 188 ALA A O 1
ATOM 1466 N N . ARG A 1 189 ? 15.227 -0.542 -13.156 1 96.25 189 ARG A N 1
ATOM 1467 C CA . ARG A 1 189 ? 16.672 -0.596 -13.375 1 96.25 189 ARG A CA 1
ATOM 1468 C C . ARG A 1 189 ? 17.406 0.326 -12.406 1 96.25 189 ARG A C 1
ATOM 1470 O O . ARG A 1 189 ? 18.453 -0.034 -11.875 1 96.25 189 ARG A O 1
ATOM 1477 N N . ARG A 1 190 ? 16.797 1.39 -12.172 1 93.62 190 ARG A N 1
ATOM 1478 C CA . ARG A 1 190 ? 17.469 2.416 -11.383 1 93.62 190 ARG A CA 1
ATOM 1479 C C . ARG A 1 190 ? 17.328 2.137 -9.891 1 93.62 190 ARG A C 1
ATOM 1481 O O . ARG A 1 190 ? 18.266 2.355 -9.117 1 93.62 190 ARG A O 1
ATOM 1488 N N . TYR A 1 191 ? 16.172 1.61 -9.469 1 93.12 191 TYR A N 1
ATOM 1489 C CA . TYR A 1 191 ? 15.891 1.646 -8.031 1 93.12 191 TYR A CA 1
ATOM 1490 C C . TYR A 1 191 ? 15.742 0.238 -7.473 1 93.12 191 TYR A C 1
ATOM 1492 O O . TYR A 1 191 ? 15.938 0.019 -6.273 1 93.12 191 TYR A O 1
ATOM 1500 N N . LEU A 1 192 ? 15.359 -0.78 -8.258 1 94.62 192 LEU A N 1
ATOM 1501 C CA . LEU A 1 192 ? 15.156 -2.131 -7.75 1 94.62 192 LEU A CA 1
ATOM 1502 C C . LEU A 1 192 ? 16.375 -3.002 -8.016 1 94.62 192 LEU A C 1
ATOM 1504 O O . LEU A 1 192 ? 16.859 -3.711 -7.129 1 94.62 192 LEU A O 1
ATOM 1508 N N . ALA A 1 193 ? 16.953 -2.936 -9.203 1 94.12 193 ALA A N 1
ATOM 1509 C CA . ALA A 1 193 ? 18.062 -3.789 -9.602 1 94.12 193 ALA A CA 1
ATOM 1510 C C . ALA A 1 193 ? 19.25 -3.611 -8.664 1 94.12 193 ALA A C 1
ATOM 1512 O O . ALA A 1 193 ? 19.891 -4.59 -8.266 1 94.12 193 ALA A O 1
ATOM 1513 N N . PRO A 1 194 ? 19.547 -2.373 -8.219 1 90.94 194 PRO A N 1
ATOM 1514 C CA . PRO A 1 194 ? 20.719 -2.188 -7.352 1 90.94 194 PRO A CA 1
ATOM 1515 C C . PRO A 1 194 ? 20.547 -2.861 -5.992 1 90.94 194 PRO A C 1
ATOM 1517 O O . PRO A 1 194 ? 21.531 -3.092 -5.289 1 90.94 194 PRO A O 1
ATOM 1520 N N . LEU A 1 195 ? 19.328 -3.143 -5.621 1 90.12 195 LEU A N 1
ATOM 1521 C CA . LEU A 1 195 ? 19.062 -3.793 -4.34 1 90.12 195 LEU A CA 1
ATOM 1522 C C . LEU A 1 195 ? 19.656 -5.199 -4.316 1 90.12 195 LEU A C 1
ATOM 1524 O O . LEU A 1 195 ? 19.844 -5.781 -3.242 1 90.12 195 LEU A O 1
ATOM 1528 N N . LEU A 1 196 ? 19.828 -5.746 -5.496 1 89.62 196 LEU A N 1
ATOM 1529 C CA . LEU A 1 196 ? 20.391 -7.094 -5.586 1 89.62 196 LEU A CA 1
ATOM 1530 C C . LEU A 1 196 ? 21.797 -7.141 -4.996 1 89.62 196 LEU A C 1
ATOM 1532 O O . LEU A 1 196 ? 22.266 -8.211 -4.609 1 89.62 196 LEU A O 1
ATOM 1536 N N . ASN A 1 197 ? 22.438 -5.926 -4.922 1 82.06 197 ASN A N 1
ATOM 1537 C CA . ASN A 1 197 ? 23.797 -5.84 -4.414 1 82.06 197 ASN A CA 1
ATOM 1538 C C . ASN A 1 197 ? 23.844 -5.164 -3.045 1 82.06 197 ASN A C 1
ATOM 1540 O O . ASN A 1 197 ? 24.922 -4.809 -2.559 1 82.06 197 ASN A O 1
ATOM 1544 N N . ALA A 1 198 ? 22.688 -4.926 -2.486 1 74.25 198 ALA A N 1
ATOM 1545 C CA . ALA A 1 198 ? 22.609 -4.164 -1.241 1 74.25 198 ALA A CA 1
ATOM 1546 C C . ALA A 1 198 ? 22.891 -5.055 -0.035 1 74.25 198 ALA A C 1
ATOM 1548 O O . ALA A 1 198 ? 22.672 -6.266 -0.085 1 74.25 198 ALA A O 1
ATOM 1549 N N . MET B 1 1 ? 5.707 45.844 -4.691 1 26.98 1 MET B N 1
ATOM 1550 C CA . MET B 1 1 ? 4.738 45.5 -3.658 1 26.98 1 MET B CA 1
ATOM 1551 C C . MET B 1 1 ? 4.551 43.969 -3.59 1 26.98 1 MET B C 1
ATOM 1553 O O . MET B 1 1 ? 3.994 43.375 -4.508 1 26.98 1 MET B O 1
ATOM 1557 N N . THR B 1 2 ? 5.52 43.25 -3.17 1 32.09 2 THR B N 1
ATOM 1558 C CA . THR B 1 2 ? 5.777 41.812 -3.08 1 32.09 2 THR B CA 1
ATOM 1559 C C . THR B 1 2 ? 4.609 41.094 -2.402 1 32.09 2 THR B C 1
ATOM 1561 O O . THR B 1 2 ? 4.324 41.344 -1.229 1 32.09 2 THR B O 1
ATOM 1564 N N . THR B 1 3 ? 3.516 40.969 -3.098 1 35.47 3 THR B N 1
ATOM 1565 C CA . THR B 1 3 ? 2.279 40.469 -2.525 1 35.47 3 THR B CA 1
ATOM 1566 C C . THR B 1 3 ? 2.541 39.156 -1.756 1 35.47 3 THR B C 1
ATOM 1568 O O . THR B 1 3 ? 3.037 38.188 -2.322 1 35.47 3 THR B O 1
ATOM 1571 N N . ALA B 1 4 ? 2.949 39.281 -0.572 1 32.66 4 ALA B N 1
ATOM 1572 C CA . ALA B 1 4 ? 3.16 38.219 0.387 1 32.66 4 ALA B CA 1
ATOM 1573 C C . ALA B 1 4 ? 2.115 37.125 0.215 1 32.66 4 ALA B C 1
ATOM 1575 O O . ALA B 1 4 ? 0.921 37.406 0.091 1 32.66 4 ALA B O 1
ATOM 1576 N N . ALA B 1 5 ? 2.252 36.188 -0.4 1 42.03 5 ALA B N 1
ATOM 1577 C CA . ALA B 1 5 ? 1.36 35.031 -0.519 1 42.03 5 ALA B CA 1
ATOM 1578 C C . ALA B 1 5 ? 0.618 34.781 0.79 1 42.03 5 ALA B C 1
ATOM 1580 O O . ALA B 1 5 ? 1.238 34.469 1.816 1 42.03 5 ALA B O 1
ATOM 1581 N N . LYS B 1 6 ? -0.447 35.531 1.209 1 37.75 6 LYS B N 1
ATOM 1582 C CA . LYS B 1 6 ? -1.285 35.5 2.404 1 37.75 6 LYS B CA 1
ATOM 1583 C C . LYS B 1 6 ? -1.419 34.094 2.961 1 37.75 6 LYS B C 1
ATOM 1585 O O . LYS B 1 6 ? -1.799 33.156 2.238 1 37.75 6 LYS B O 1
ATOM 1590 N N . THR B 1 7 ? -0.689 33.562 3.857 1 41.72 7 THR B N 1
ATOM 1591 C CA . THR B 1 7 ? -0.866 32.344 4.66 1 41.72 7 THR B CA 1
ATOM 1592 C C . THR B 1 7 ? -2.348 32.094 4.91 1 41.72 7 THR B C 1
ATOM 1594 O O . THR B 1 7 ? -3.025 32.875 5.574 1 41.72 7 THR B O 1
ATOM 1597 N N . GLU B 1 8 ? -3.217 31.828 3.904 1 43.69 8 GLU B N 1
ATOM 1598 C CA . GLU B 1 8 ? -4.664 31.672 4.012 1 43.69 8 GLU B CA 1
ATOM 1599 C C . GLU B 1 8 ? -5.078 31.297 5.43 1 43.69 8 GLU B C 1
ATOM 1601 O O . GLU B 1 8 ? -4.637 30.266 5.953 1 43.69 8 GLU B O 1
ATOM 1606 N N . THR B 1 9 ? -5.152 32.125 6.434 1 48.31 9 THR B N 1
ATOM 1607 C CA . THR B 1 9 ? -5.723 32.125 7.777 1 48.31 9 THR B CA 1
ATOM 1608 C C . THR B 1 9 ? -6.84 31.094 7.895 1 48.31 9 THR B C 1
ATOM 1610 O O . THR B 1 9 ? -7.82 31.141 7.148 1 48.31 9 THR B O 1
ATOM 1613 N N . GLU B 1 10 ? -6.523 29.875 8.234 1 60.5 10 GLU B N 1
ATOM 1614 C CA . GLU B 1 10 ? -7.551 28.875 8.469 1 60.5 10 GLU B CA 1
ATOM 1615 C C . GLU B 1 10 ? -8.836 29.5 8.992 1 60.5 10 GLU B C 1
ATOM 1617 O O . GLU B 1 10 ? -8.805 30.281 9.945 1 60.5 10 GLU B O 1
ATOM 1622 N N . ASP B 1 11 ? -9.852 29.797 8.188 1 80.19 11 ASP B N 1
ATOM 1623 C CA . ASP B 1 11 ? -11.234 30.094 8.555 1 80.19 11 ASP B CA 1
ATOM 1624 C C . ASP B 1 11 ? -11.609 29.391 9.859 1 80.19 11 ASP B C 1
ATOM 1626 O O . ASP B 1 11 ? -11.516 28.156 9.961 1 80.19 11 ASP B O 1
ATOM 1630 N N . PRO B 1 12 ? -11.648 30.25 11.016 1 91 12 PRO B N 1
ATOM 1631 C CA . PRO B 1 12 ? -11.977 29.672 12.32 1 91 12 PRO B CA 1
ATOM 1632 C C . PRO B 1 12 ? -13.094 28.641 12.242 1 91 12 PRO B C 1
ATOM 1634 O O . PRO B 1 12 ? -13.07 27.641 12.969 1 91 12 PRO B O 1
ATOM 1637 N N . THR B 1 13 ? -14 28.875 11.414 1 93.69 13 THR B N 1
ATOM 1638 C CA . THR B 1 13 ? -15.102 27.938 11.258 1 93.69 13 THR B CA 1
ATOM 1639 C C . THR B 1 13 ? -14.609 26.625 10.664 1 93.69 13 THR B C 1
ATOM 1641 O O . THR B 1 13 ? -14.984 25.547 11.133 1 93.69 13 THR B O 1
ATOM 1644 N N . ALA B 1 14 ? -13.766 26.734 9.719 1 95.31 14 ALA B N 1
ATOM 1645 C CA . ALA B 1 14 ? -13.203 25.531 9.109 1 95.31 14 ALA B CA 1
ATOM 1646 C C . ALA B 1 14 ? -12.406 24.719 10.125 1 95.31 14 ALA B C 1
ATOM 1648 O O . ALA B 1 14 ? -12.5 23.484 10.164 1 95.31 14 ALA B O 1
ATOM 1649 N N . ARG B 1 15 ? -11.688 25.453 10.914 1 95.5 15 ARG B N 1
ATOM 1650 C CA . ARG B 1 15 ? -10.891 24.781 11.938 1 95.5 15 ARG B CA 1
ATOM 1651 C C . ARG B 1 15 ? -11.773 24.047 12.938 1 95.5 15 ARG B C 1
ATOM 1653 O O . ARG B 1 15 ? -11.492 22.922 13.312 1 95.5 15 ARG B O 1
ATOM 1660 N N . ARG B 1 16 ? -12.82 24.688 13.32 1 96.25 16 ARG B N 1
ATOM 1661 C CA . ARG B 1 16 ? -13.758 24.094 14.266 1 96.25 16 ARG B CA 1
ATOM 1662 C C . ARG B 1 16 ? -14.391 22.828 13.688 1 96.25 16 ARG B C 1
ATOM 1664 O O . ARG B 1 16 ? -14.547 21.828 14.383 1 96.25 16 ARG B O 1
ATOM 1671 N N . ILE B 1 17 ? -14.727 22.922 12.461 1 97.75 17 ILE B N 1
ATOM 1672 C CA . ILE B 1 17 ? -15.367 21.781 11.805 1 97.75 17 ILE B CA 1
ATOM 1673 C C . ILE B 1 17 ? -14.383 20.625 11.695 1 97.75 17 ILE B C 1
ATOM 1675 O O . ILE B 1 17 ? -14.734 19.484 11.977 1 97.75 17 ILE B O 1
ATOM 1679 N N . LEU B 1 18 ? -13.18 20.938 11.344 1 97.62 18 LEU B N 1
ATOM 1680 C CA . LEU B 1 18 ? -12.18 19.891 11.195 1 97.62 18 LEU B CA 1
ATOM 1681 C C . LEU B 1 18 ? -11.82 19.281 12.547 1 97.62 18 LEU B C 1
ATOM 1683 O O . LEU B 1 18 ? -11.578 18.078 12.648 1 97.62 18 LEU B O 1
ATOM 1687 N N . ASP B 1 19 ? -11.758 20.109 13.594 1 97.56 19 ASP B N 1
ATOM 1688 C CA . ASP B 1 19 ? -11.539 19.594 14.938 1 97.56 19 ASP B CA 1
ATOM 1689 C C . ASP B 1 19 ? -12.664 18.656 15.359 1 97.56 19 ASP B C 1
ATOM 1691 O O . ASP B 1 19 ? -12.406 17.578 15.898 1 97.56 19 ASP B O 1
ATOM 1695 N N . ALA B 1 20 ? -13.852 19.047 15.078 1 98.19 20 ALA B N 1
ATOM 1696 C CA . ALA B 1 20 ? -15.023 18.234 15.391 1 98.19 20 ALA B CA 1
ATOM 1697 C C . ALA B 1 20 ? -15.016 16.922 14.594 1 98.19 20 ALA B C 1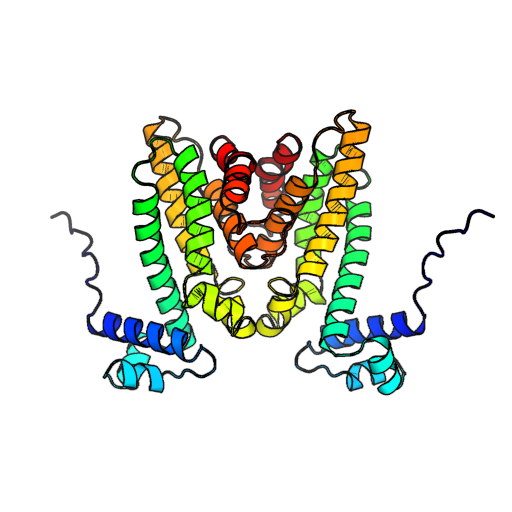
ATOM 1699 O O . ALA B 1 20 ? -15.352 15.867 15.125 1 98.19 20 ALA B O 1
ATOM 1700 N N . ALA B 1 21 ? -14.703 17.078 13.359 1 97.81 21 ALA B N 1
ATOM 1701 C CA . ALA B 1 21 ? -14.625 15.898 12.492 1 97.81 21 ALA B CA 1
ATOM 1702 C C . ALA B 1 21 ? -13.602 14.898 13.023 1 97.81 21 ALA B C 1
ATOM 1704 O O . ALA B 1 21 ? -13.891 13.703 13.133 1 97.81 21 ALA B O 1
ATOM 1705 N N . LEU B 1 22 ? -12.43 15.422 13.352 1 96.88 22 LEU B N 1
ATOM 1706 C CA . LEU B 1 22 ? -11.391 14.555 13.898 1 96.88 22 LEU B CA 1
ATOM 1707 C C . LEU B 1 22 ? -11.891 13.82 15.133 1 96.88 22 LEU B C 1
ATOM 1709 O O . LEU B 1 22 ? -11.742 12.602 15.234 1 96.88 22 LEU B O 1
ATOM 1713 N N . GLU B 1 23 ? -12.438 14.523 15.984 1 96.56 23 GLU B N 1
ATOM 1714 C CA . GLU B 1 23 ? -12.961 13.93 17.203 1 96.56 23 GLU B CA 1
ATOM 1715 C C . GLU B 1 23 ? -14.062 12.922 16.906 1 96.56 23 GLU B C 1
ATOM 1717 O O . GLU B 1 23 ? -14.055 11.805 17.438 1 96.56 23 GLU B O 1
ATOM 1722 N N . GLN B 1 24 ? -15.008 13.289 16.062 1 97 24 GLN B N 1
ATOM 1723 C CA . GLN B 1 24 ? -16.125 12.43 15.703 1 97 24 GLN B CA 1
ATOM 1724 C C . GLN B 1 24 ? -15.641 11.133 15.055 1 97 24 GLN B C 1
ATOM 1726 O O . GLN B 1 24 ? -16.078 10.047 15.438 1 97 24 GLN B O 1
ATOM 1731 N N . PHE B 1 25 ? -14.75 11.25 14.148 1 95.88 25 PHE B N 1
ATOM 1732 C CA . PHE B 1 25 ? -14.25 10.102 13.406 1 95.88 25 PHE B CA 1
ATOM 1733 C C . PHE B 1 25 ? -13.414 9.195 14.305 1 95.88 25 PHE B C 1
ATOM 1735 O O . PHE B 1 25 ? -13.445 7.973 14.156 1 95.88 25 PHE B O 1
ATOM 1742 N N . THR B 1 26 ? -12.641 9.766 15.203 1 93.75 26 THR B N 1
ATOM 1743 C CA . THR B 1 26 ? -11.766 9 16.078 1 93.75 26 THR B CA 1
ATOM 1744 C C . THR B 1 26 ? -12.562 8.258 17.141 1 93.75 26 THR B C 1
ATOM 1746 O O . THR B 1 26 ? -12.242 7.125 17.5 1 93.75 26 THR B O 1
ATOM 1749 N N . VAL B 1 27 ? -13.586 8.82 17.609 1 92.69 27 VAL B N 1
ATOM 1750 C CA . VAL B 1 27 ? -14.352 8.266 18.719 1 92.69 27 VAL B CA 1
ATOM 1751 C C . VAL B 1 27 ? -15.391 7.273 18.203 1 92.69 27 VAL B C 1
ATOM 1753 O O . VAL B 1 27 ? -15.539 6.18 18.75 1 92.69 27 VAL B O 1
ATOM 1756 N N . PHE B 1 28 ? -16.047 7.586 17.047 1 94.25 28 PHE B N 1
ATOM 1757 C CA . PHE B 1 28 ? -17.203 6.801 16.641 1 94.25 28 PHE B CA 1
ATOM 1758 C C . PHE B 1 28 ? -16.906 6.039 15.359 1 94.25 28 PHE B C 1
ATOM 1760 O O . PHE B 1 28 ? -17.656 5.125 14.992 1 94.25 28 PHE B O 1
ATOM 1767 N N . GLY B 1 29 ? -15.789 6.375 14.727 1 94.25 29 GLY B N 1
ATOM 1768 C CA . GLY B 1 29 ? -15.516 5.762 13.438 1 94.25 29 GLY B CA 1
ATOM 1769 C C . GLY B 1 29 ? -16.156 6.5 12.273 1 94.25 29 GLY B C 1
ATOM 1770 O O . GLY B 1 29 ? -17 7.367 12.484 1 94.25 29 GLY B O 1
ATOM 1771 N N . LEU B 1 30 ? -15.758 6.203 11.07 1 94.19 30 LEU B N 1
ATOM 1772 C CA . LEU B 1 30 ? -16.266 6.859 9.875 1 94.19 30 LEU B CA 1
ATOM 1773 C C . LEU B 1 30 ? -17.672 6.352 9.531 1 94.19 30 LEU B C 1
ATOM 1775 O O . LEU B 1 30 ? -18.531 7.129 9.141 1 94.19 30 LEU B O 1
ATOM 1779 N N . ARG B 1 31 ? -17.828 5.09 9.688 1 92.75 31 ARG B N 1
ATOM 1780 C CA . ARG B 1 31 ? -19.094 4.465 9.297 1 92.75 31 ARG B CA 1
ATOM 1781 C C . ARG B 1 31 ? -20.266 5.039 10.086 1 92.75 31 ARG B C 1
ATOM 1783 O O . ARG B 1 31 ? -21.312 5.34 9.523 1 92.75 31 ARG B O 1
ATOM 1790 N N . ARG B 1 32 ? -20.094 5.27 11.289 1 94.25 32 ARG B N 1
ATOM 1791 C CA . ARG B 1 32 ? -21.172 5.676 12.18 1 94.25 32 ARG B CA 1
ATOM 1792 C C . ARG B 1 32 ? -21.219 7.195 12.328 1 94.25 32 ARG B C 1
ATOM 1794 O O . ARG B 1 32 ? -21.953 7.719 13.164 1 94.25 32 ARG B O 1
ATOM 1801 N N . SER B 1 33 ? -20.422 7.82 11.594 1 96.62 33 SER B N 1
ATOM 1802 C CA . SER B 1 33 ? -20.391 9.273 11.68 1 96.62 33 SER B CA 1
ATOM 1803 C C . SER B 1 33 ? -21.078 9.914 10.477 1 96.62 33 SER B C 1
ATOM 1805 O O . SER B 1 33 ? -20.938 9.445 9.344 1 96.62 33 SER B O 1
ATOM 1807 N N . SER B 1 34 ? -21.875 10.992 10.773 1 97.12 34 SER B N 1
ATOM 1808 C CA . SER B 1 34 ? -22.562 11.734 9.711 1 97.12 34 SER B CA 1
ATOM 1809 C C . SER B 1 34 ? -22.141 13.195 9.711 1 97.12 34 SER B C 1
ATOM 1811 O O . SER B 1 34 ? -21.531 13.68 10.664 1 97.12 34 SER B O 1
ATOM 1813 N N . MET B 1 35 ? -22.547 13.859 8.594 1 97.75 35 MET B N 1
ATOM 1814 C CA . MET B 1 35 ? -22.328 15.305 8.516 1 97.75 35 MET B CA 1
ATOM 1815 C C . MET B 1 35 ? -23.062 16.031 9.633 1 97.75 35 MET B C 1
ATOM 1817 O O . MET B 1 35 ? -22.578 17.016 10.18 1 97.75 35 MET B O 1
ATOM 1821 N N . ASP B 1 36 ? -24.188 15.469 10.023 1 97.94 36 ASP B N 1
ATOM 1822 C CA . ASP B 1 36 ? -24.969 16.047 11.109 1 97.94 36 ASP B CA 1
ATOM 1823 C C . ASP B 1 36 ? -24.25 15.906 12.445 1 97.94 36 ASP B C 1
ATOM 1825 O O . ASP B 1 36 ? -24.25 16.844 13.258 1 97.94 36 ASP B O 1
ATOM 1829 N N . ASP B 1 37 ? -23.656 14.789 12.68 1 98.25 37 ASP B N 1
ATOM 1830 C CA . ASP B 1 37 ? -22.906 14.562 13.906 1 98.25 37 ASP B CA 1
ATOM 1831 C C . ASP B 1 37 ? -21.75 15.555 14.039 1 98.25 37 ASP B C 1
ATOM 1833 O O . ASP B 1 37 ? -21.531 16.109 15.117 1 98.25 37 ASP B O 1
ATOM 1837 N N . VAL B 1 38 ? -21.078 15.789 12.93 1 98.44 38 VAL B N 1
ATOM 1838 C CA . VAL B 1 38 ? -19.953 16.719 12.922 1 98.44 38 VAL B CA 1
ATOM 1839 C C . VAL B 1 38 ? -20.438 18.141 13.156 1 98.44 38 VAL B C 1
ATOM 1841 O O . VAL B 1 38 ? -19.844 18.906 13.914 1 98.44 38 VAL B O 1
ATOM 1844 N N . ALA B 1 39 ? -21.484 18.469 12.477 1 98.38 39 ALA B N 1
ATOM 1845 C CA . ALA B 1 39 ? -22.078 19.797 12.633 1 98.38 39 ALA B CA 1
ATOM 1846 C C . ALA B 1 39 ? -22.438 20.078 14.086 1 98.38 39 ALA B C 1
ATOM 1848 O O . ALA B 1 39 ? -22.094 21.125 14.633 1 98.38 39 ALA B O 1
ATOM 1849 N N . LYS B 1 40 ? -23.094 19.109 14.711 1 98.25 40 LYS B N 1
ATOM 1850 C CA . LYS B 1 40 ? -23.5 19.234 16.109 1 98.25 40 LYS B CA 1
ATOM 1851 C C . LYS B 1 40 ? -22.281 19.422 17.016 1 98.25 40 LYS B C 1
ATOM 1853 O O . LYS B 1 40 ? -22.266 20.297 17.875 1 98.25 40 LYS B O 1
ATOM 1858 N N . ARG B 1 41 ? -21.281 18.719 16.797 1 97.69 41 ARG B N 1
ATOM 1859 C CA . ARG B 1 41 ? -20.062 18.766 17.625 1 97.69 41 ARG B CA 1
ATOM 1860 C C . ARG B 1 41 ? -19.328 20.078 17.422 1 97.69 41 ARG B C 1
ATOM 1862 O O . ARG B 1 41 ? -18.719 20.609 18.344 1 97.69 41 ARG B O 1
ATOM 1869 N N . ALA B 1 42 ? -19.406 20.578 16.219 1 97.81 42 ALA B N 1
ATOM 1870 C CA . ALA B 1 42 ? -18.688 21.797 15.875 1 97.81 42 ALA B CA 1
ATOM 1871 C C . ALA B 1 42 ? -19.484 23.031 16.297 1 97.81 42 ALA B C 1
ATOM 1873 O O . ALA B 1 42 ? -18.953 24.141 16.297 1 97.81 42 ALA B O 1
ATOM 1874 N N . GLY B 1 43 ? -20.734 22.812 16.625 1 97.94 43 GLY B N 1
ATOM 1875 C CA . GLY B 1 43 ? -21.578 23.938 17 1 97.94 43 GLY B CA 1
ATOM 1876 C C . GLY B 1 43 ? -21.969 24.812 15.828 1 97.94 43 GLY B C 1
ATOM 1877 O O . GLY B 1 43 ? -22.031 26.031 15.953 1 97.94 43 GLY B O 1
ATOM 1878 N N . VAL B 1 44 ? -22.109 24.203 14.68 1 97.56 44 VAL B N 1
ATOM 1879 C CA . VAL B 1 44 ? -22.531 24.922 13.477 1 97.56 44 VAL B CA 1
ATOM 1880 C C . VAL B 1 44 ? -23.703 24.188 12.828 1 97.56 44 VAL B C 1
ATOM 1882 O O . VAL B 1 44 ? -24.047 23.078 13.234 1 97.56 44 VAL B O 1
ATOM 1885 N N . SER B 1 45 ? -24.297 24.812 11.836 1 96.94 45 SER B N 1
ATOM 1886 C CA . SER B 1 45 ? -25.391 24.172 11.125 1 96.94 45 SER B CA 1
ATOM 1887 C C . SER B 1 45 ? -24.875 23.141 10.133 1 96.94 45 SER B C 1
A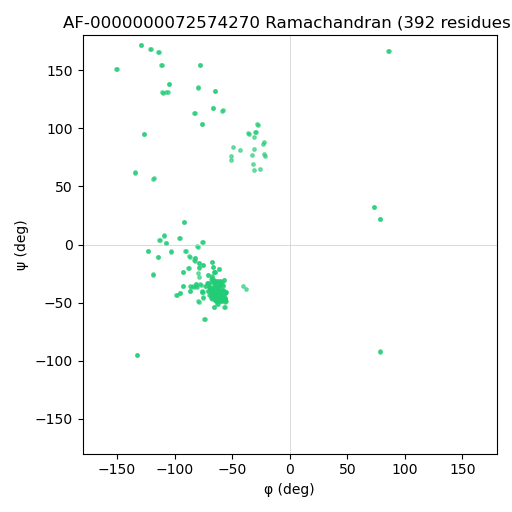TOM 1889 O O . SER B 1 45 ? -23.75 23.25 9.633 1 96.94 45 SER B O 1
ATOM 1891 N N . ARG B 1 46 ? -25.75 22.203 9.867 1 95.81 46 ARG B N 1
ATOM 1892 C CA . ARG B 1 46 ? -25.453 21.219 8.836 1 95.81 46 ARG B CA 1
ATOM 1893 C C . ARG B 1 46 ? -25.188 21.891 7.492 1 95.81 46 ARG B C 1
ATOM 1895 O O . ARG B 1 46 ? -24.281 21.484 6.754 1 95.81 46 ARG B O 1
ATOM 1902 N N . VAL B 1 47 ? -25.875 22.938 7.227 1 96.88 47 VAL B N 1
ATOM 1903 C CA . VAL B 1 47 ? -25.75 23.688 5.977 1 96.88 47 VAL B CA 1
ATOM 1904 C C . VAL B 1 47 ? -24.359 24.281 5.863 1 96.88 47 VAL B C 1
ATOM 1906 O O . VAL B 1 47 ? -23.734 24.266 4.793 1 96.88 47 VAL B O 1
ATOM 1909 N N . THR B 1 48 ? -23.891 24.75 6.969 1 96.06 48 THR B N 1
ATOM 1910 C CA . THR B 1 48 ? -22.562 25.344 7.008 1 96.06 48 THR B CA 1
ATOM 1911 C C . THR B 1 48 ? -21.484 24.312 6.688 1 96.06 48 THR B C 1
ATOM 1913 O O . THR B 1 48 ? -20.562 24.578 5.918 1 96.06 48 THR B O 1
ATOM 1916 N N . VAL B 1 49 ? -21.562 23.078 7.219 1 97.5 49 VAL B N 1
ATOM 1917 C CA . VAL B 1 49 ? -20.594 22.016 6.984 1 97.5 49 VAL B CA 1
ATOM 1918 C C . VAL B 1 49 ? -20.609 21.609 5.516 1 97.5 49 VAL B C 1
ATOM 1920 O O . VAL B 1 49 ? -19.562 21.5 4.883 1 97.5 49 VAL B O 1
ATOM 1923 N N . TYR B 1 50 ? -21.797 21.484 4.918 1 97.19 50 TYR B N 1
ATOM 1924 C CA . TYR B 1 50 ? -21.938 21.078 3.521 1 97.19 50 TYR B CA 1
ATOM 1925 C C . TYR B 1 50 ? -21.422 22.172 2.59 1 97.19 50 TYR B C 1
ATOM 1927 O O . TYR B 1 50 ? -20.812 21.859 1.56 1 97.19 50 TYR B O 1
ATOM 1935 N N . ARG B 1 51 ? -21.703 23.391 2.971 1 96.31 51 ARG B N 1
ATOM 1936 C CA . ARG B 1 51 ? -21.234 24.5 2.145 1 96.31 51 ARG B CA 1
ATOM 1937 C C . ARG B 1 51 ? -19.703 24.547 2.117 1 96.31 51 ARG B C 1
ATOM 1939 O O . ARG B 1 51 ? -19.109 24.797 1.067 1 96.31 51 ARG B O 1
ATOM 1946 N N . ARG B 1 52 ? -19.125 24.25 3.209 1 95.88 52 ARG B N 1
ATOM 1947 C CA . ARG B 1 52 ? -17.672 24.406 3.336 1 95.88 52 ARG B CA 1
ATOM 1948 C C . ARG B 1 52 ? -16.938 23.172 2.828 1 95.88 52 ARG B C 1
ATOM 1950 O O . ARG B 1 52 ? -15.859 23.297 2.248 1 95.88 52 ARG B O 1
ATOM 1957 N N . PHE B 1 53 ? -17.516 21.953 3.061 1 96.75 53 PHE B N 1
ATOM 1958 C CA . PHE B 1 53 ? -16.719 20.766 2.814 1 96.75 53 PHE B CA 1
ATOM 1959 C C . PHE B 1 53 ? -17.406 19.844 1.812 1 96.75 53 PHE B C 1
ATOM 1961 O O . PHE B 1 53 ? -16.812 18.859 1.351 1 96.75 53 PHE B O 1
ATOM 1968 N N . GLY B 1 54 ? -18.594 20.203 1.455 1 95.88 54 GLY B N 1
ATOM 1969 C CA . GLY B 1 54 ? -19.281 19.469 0.41 1 95.88 54 GLY B CA 1
ATOM 1970 C C . GLY B 1 54 ? -19.875 18.156 0.893 1 95.88 54 GLY B C 1
ATOM 1971 O O . GLY B 1 54 ? -20.969 18.125 1.444 1 95.88 54 GLY B O 1
ATOM 1972 N N . THR B 1 55 ? -19.125 17.016 0.769 1 95.75 55 THR B N 1
ATOM 1973 C CA . THR B 1 55 ? -19.609 15.68 1.118 1 95.75 55 THR B CA 1
ATOM 1974 C C . THR B 1 55 ? -18.844 15.125 2.318 1 95.75 55 THR B C 1
ATOM 1976 O O . THR B 1 55 ? -17.812 15.688 2.715 1 95.75 55 THR B O 1
ATOM 1979 N N . LYS B 1 56 ? -19.375 14.125 2.852 1 95.5 56 LYS B N 1
ATOM 1980 C CA . LYS B 1 56 ? -18.656 13.453 3.939 1 95.5 56 LYS B CA 1
ATOM 1981 C C . LYS B 1 56 ? -17.281 12.984 3.488 1 95.5 56 LYS B C 1
ATOM 1983 O O . LYS B 1 56 ? -16.297 13.117 4.227 1 95.5 56 LYS B O 1
ATOM 1988 N N . ASP B 1 57 ? -17.266 12.484 2.281 1 93.12 57 ASP B N 1
ATOM 1989 C CA . ASP B 1 57 ? -16 12.016 1.738 1 93.12 57 ASP B CA 1
ATOM 1990 C C . ASP B 1 57 ? -14.977 13.148 1.675 1 93.12 57 ASP B C 1
ATOM 1992 O O . ASP B 1 57 ? -13.828 12.969 2.068 1 93.12 57 ASP B O 1
ATOM 1996 N N . ALA B 1 58 ? -15.375 14.18 1.192 1 94.62 58 ALA B N 1
ATOM 1997 C CA . ALA B 1 58 ? -14.492 15.336 1.098 1 94.62 58 ALA B CA 1
ATOM 1998 C C . ALA B 1 58 ? -14.039 15.797 2.48 1 94.62 58 ALA B C 1
ATOM 2000 O O . ALA B 1 58 ? -12.883 16.188 2.668 1 94.62 58 ALA B O 1
ATOM 2001 N N . LEU B 1 59 ? -14.984 15.797 3.398 1 96.31 59 LEU B N 1
ATOM 2002 C CA . LEU B 1 59 ? -14.656 16.188 4.766 1 96.31 59 LEU B CA 1
ATOM 2003 C C . LEU B 1 59 ? -13.625 15.227 5.363 1 96.31 59 LEU B C 1
ATOM 2005 O O . LEU B 1 59 ? -12.672 15.664 6.016 1 96.31 59 LEU B O 1
ATOM 2009 N N . VAL B 1 60 ? -13.766 13.961 5.152 1 94 60 VAL B N 1
ATOM 2010 C CA . VAL B 1 60 ? -12.82 12.961 5.633 1 94 60 VAL B CA 1
ATOM 2011 C C . VAL B 1 60 ? -11.445 13.211 5.031 1 94 60 VAL B C 1
ATOM 2013 O O . VAL B 1 60 ? -10.438 13.242 5.746 1 94 60 VAL B O 1
ATOM 2016 N N . GLU B 1 61 ? -11.414 13.406 3.764 1 92.62 61 GLU B N 1
ATOM 2017 C CA . GLU B 1 61 ? -10.156 13.648 3.062 1 92.62 61 GLU B CA 1
ATOM 2018 C C . GLU B 1 61 ? -9.453 14.883 3.611 1 92.62 61 GLU B C 1
ATOM 2020 O O . GLU B 1 61 ? -8.242 14.859 3.852 1 92.62 61 GLU B O 1
ATOM 2025 N N . GLN B 1 62 ? -10.211 15.898 3.816 1 94.12 62 GLN B N 1
ATOM 2026 C CA . GLN B 1 62 ? -9.617 17.125 4.312 1 94.12 62 GLN B CA 1
ATOM 2027 C C . GLN B 1 62 ? -9.141 16.969 5.754 1 94.12 62 GLN B C 1
ATOM 2029 O O . GLN B 1 62 ? -8.133 17.562 6.148 1 94.12 62 GLN B O 1
ATOM 2034 N N . THR B 1 63 ? -9.867 16.25 6.535 1 94.81 63 THR B N 1
ATOM 2035 C CA . THR B 1 63 ? -9.438 15.961 7.898 1 94.81 63 THR B CA 1
ATOM 2036 C C . THR B 1 63 ? -8.125 15.18 7.895 1 94.81 63 THR B C 1
ATOM 2038 O O . THR B 1 63 ? -7.199 15.508 8.641 1 94.81 63 THR B O 1
ATOM 2041 N N . LEU B 1 64 ? -8.031 14.227 7.027 1 91.44 64 LEU B N 1
ATOM 2042 C CA . LEU B 1 64 ? -6.816 13.43 6.906 1 91.44 64 LEU B CA 1
ATOM 2043 C C . LEU B 1 64 ? -5.641 14.289 6.445 1 91.44 64 LEU B C 1
ATOM 2045 O O . LEU B 1 64 ? -4.527 14.148 6.961 1 91.44 64 LEU B O 1
ATOM 2049 N N . LEU B 1 65 ? -5.867 15.117 5.523 1 92.44 65 LEU B N 1
ATOM 2050 C CA . LEU B 1 65 ? -4.816 15.984 5 1 92.44 65 LEU B CA 1
ATOM 2051 C C . LEU B 1 65 ? -4.293 16.922 6.082 1 92.44 65 LEU B C 1
ATOM 2053 O O . LEU B 1 65 ? -3.084 17.156 6.176 1 92.44 65 LEU B O 1
ATOM 2057 N N . ARG B 1 66 ? -5.203 17.422 6.82 1 93.94 66 ARG B N 1
ATOM 2058 C CA . ARG B 1 66 ? -4.777 18.297 7.914 1 93.94 66 ARG B CA 1
ATOM 2059 C C . ARG B 1 66 ? -3.932 17.531 8.922 1 93.94 66 ARG B C 1
ATOM 2061 O O . ARG B 1 66 ? -2.9 18.016 9.383 1 93.94 66 ARG B O 1
ATOM 2068 N N . GLU B 1 67 ? -4.371 16.344 9.312 1 93.5 67 GLU B N 1
ATOM 2069 C CA . GLU B 1 67 ? -3.604 15.531 10.258 1 93.5 67 GLU B CA 1
ATOM 2070 C C . GLU B 1 67 ? -2.236 15.164 9.68 1 93.5 67 GLU B C 1
ATOM 2072 O O . GLU B 1 67 ? -1.252 15.086 10.422 1 93.5 67 GLU B O 1
ATOM 2077 N N . ASN B 1 68 ? -2.197 14.938 8.422 1 92.25 68 ASN B N 1
ATOM 2078 C CA . ASN B 1 68 ? -0.925 14.695 7.75 1 92.25 68 ASN B CA 1
ATOM 2079 C C . ASN B 1 68 ? 0.01 15.898 7.875 1 92.25 68 ASN B C 1
ATOM 2081 O O . ASN B 1 68 ? 1.196 15.742 8.164 1 92.25 68 ASN B O 1
ATOM 2085 N N . SER B 1 69 ? -0.511 17.094 7.684 1 93.62 69 SER B N 1
ATOM 2086 C CA . SER B 1 69 ? 0.276 18.328 7.789 1 93.62 69 SER B CA 1
ATOM 2087 C C . SER B 1 69 ? 0.825 18.5 9.203 1 93.62 69 SER B C 1
ATOM 2089 O O . SER B 1 69 ? 1.98 18.891 9.375 1 93.62 69 SER B O 1
ATOM 2091 N N . ARG B 1 70 ? -0.028 18.203 10.141 1 93.69 70 ARG B N 1
ATOM 2092 C CA . ARG B 1 70 ? 0.41 18.266 11.531 1 93.69 70 ARG B CA 1
ATOM 2093 C C . ARG B 1 70 ? 1.524 17.25 11.797 1 93.69 70 ARG B C 1
ATOM 2095 O O . ARG B 1 70 ? 2.477 17.562 12.523 1 93.69 70 ARG B O 1
ATOM 2102 N N . PHE B 1 71 ? 1.407 16.203 11.234 1 93.44 71 PHE B N 1
ATOM 2103 C CA . PHE B 1 71 ? 2.42 15.164 11.359 1 93.44 71 PHE B CA 1
ATOM 2104 C C . PHE B 1 71 ? 3.746 15.625 10.766 1 93.44 71 PHE B C 1
ATOM 2106 O O . PHE B 1 71 ? 4.809 15.352 11.328 1 93.44 71 PHE B O 1
ATOM 2113 N N . PHE B 1 72 ? 3.732 16.25 9.602 1 95.44 72 PHE B N 1
ATOM 2114 C CA . PHE B 1 72 ? 4.957 16.734 8.977 1 95.44 72 PHE B CA 1
ATOM 2115 C C . PHE B 1 72 ? 5.711 17.656 9.922 1 95.44 72 PHE B C 1
ATOM 2117 O O . PHE B 1 72 ? 6.938 17.594 10.031 1 95.44 72 PHE B O 1
ATOM 2124 N N . GLN B 1 73 ? 4.969 18.484 10.609 1 94.69 73 GLN B N 1
ATOM 2125 C CA . GLN B 1 73 ? 5.586 19.406 11.555 1 94.69 73 GLN B CA 1
ATOM 2126 C C . GLN B 1 73 ? 6.258 18.641 12.695 1 94.69 73 GLN B C 1
ATOM 2128 O O . GLN B 1 73 ? 7.371 18.984 13.109 1 94.69 73 GLN B O 1
ATOM 2133 N N . ARG B 1 74 ? 5.609 17.656 13.172 1 93.88 74 ARG B N 1
ATOM 2134 C CA . ARG B 1 74 ? 6.172 16.828 14.234 1 93.88 74 ARG B CA 1
ATOM 2135 C C . ARG B 1 74 ? 7.418 16.094 13.758 1 93.88 74 ARG B C 1
ATOM 2137 O O . ARG B 1 74 ? 8.398 15.969 14.492 1 93.88 74 ARG B O 1
ATOM 2144 N N . LEU B 1 75 ? 7.32 15.625 12.562 1 96.06 75 LEU B N 1
ATOM 2145 C CA . LEU B 1 75 ? 8.453 14.914 11.977 1 96.06 75 LEU B CA 1
ATOM 2146 C C . LEU B 1 75 ? 9.656 15.836 11.82 1 96.06 75 LEU B C 1
ATOM 2148 O O . LEU B 1 75 ? 10.781 15.453 12.148 1 96.06 75 LEU B O 1
ATOM 2152 N N . ASP B 1 76 ? 9.406 17.031 11.383 1 96 76 ASP B N 1
ATOM 2153 C CA . ASP B 1 76 ? 10.461 18.016 11.258 1 96 76 ASP B CA 1
ATOM 2154 C C . ASP B 1 76 ? 11.164 18.234 12.602 1 96 76 ASP B C 1
ATOM 2156 O O . ASP B 1 76 ? 12.398 18.281 12.664 1 96 76 ASP B O 1
ATOM 2160 N N . GLN B 1 77 ? 10.359 18.375 13.602 1 95.88 77 GLN B N 1
ATOM 2161 C CA . GLN B 1 77 ? 10.906 18.609 14.93 1 95.88 77 GLN B CA 1
ATOM 2162 C C . GLN B 1 77 ? 11.711 17.406 15.414 1 95.88 77 GLN B C 1
ATOM 2164 O O . GLN B 1 77 ? 12.773 17.562 16.016 1 95.88 77 GLN B O 1
ATOM 2169 N N . ALA B 1 78 ? 11.25 16.234 15.117 1 95.12 78 ALA B N 1
ATOM 2170 C CA . ALA B 1 78 ? 11.859 15.008 15.602 1 95.12 78 ALA B CA 1
ATOM 2171 C C . ALA B 1 78 ? 13.242 14.797 14.977 1 95.12 78 ALA B C 1
ATOM 2173 O O . ALA B 1 78 ? 14.125 14.203 15.594 1 95.12 78 ALA B O 1
ATOM 2174 N N . VAL B 1 79 ? 13.438 15.344 13.758 1 95.5 79 VAL B N 1
ATOM 2175 C CA . VAL B 1 79 ? 14.695 15.047 13.078 1 95.5 79 VAL B CA 1
ATOM 2176 C C . VAL B 1 79 ? 15.539 16.312 12.969 1 95.5 79 VAL B C 1
ATOM 2178 O O . VAL B 1 79 ? 16.625 16.297 12.367 1 95.5 79 VAL B O 1
ATOM 2181 N N . ALA B 1 80 ? 15.125 17.422 13.516 1 92.44 80 ALA B N 1
ATOM 2182 C CA . ALA B 1 80 ? 15.727 18.734 13.344 1 92.44 80 ALA B CA 1
ATOM 2183 C C . ALA B 1 80 ? 17.188 18.75 13.797 1 92.44 80 ALA B C 1
ATOM 2185 O O . ALA B 1 80 ? 18.016 19.422 13.195 1 92.44 80 ALA B O 1
ATOM 2186 N N . ALA B 1 81 ? 17.531 17.984 14.766 1 94.06 81 ALA B N 1
ATOM 2187 C CA . ALA B 1 81 ? 18.859 18.047 15.383 1 94.06 81 ALA B CA 1
ATOM 2188 C C . ALA B 1 81 ? 19.859 17.156 14.641 1 94.06 81 ALA B C 1
ATOM 2190 O O . ALA B 1 81 ? 21.062 17.25 14.875 1 94.06 81 ALA B O 1
ATOM 2191 N N . LEU B 1 82 ? 19.406 16.375 13.781 1 95.62 82 LEU B N 1
ATOM 2192 C CA . LEU B 1 82 ? 20.281 15.438 13.086 1 95.62 82 LEU B CA 1
ATOM 2193 C C . LEU B 1 82 ? 21.031 16.141 11.961 1 95.62 82 LEU B C 1
ATOM 2195 O O . LEU B 1 82 ? 20.438 16.859 11.156 1 95.62 82 LEU B O 1
ATOM 2199 N N . PRO B 1 83 ? 22.281 15.906 11.836 1 91.5 83 PRO B N 1
ATOM 2200 C CA . PRO B 1 83 ? 23.141 16.734 10.977 1 91.5 83 PRO B CA 1
ATOM 2201 C C . PRO B 1 83 ? 23.047 16.328 9.508 1 91.5 83 PRO B C 1
ATOM 2203 O O . PRO B 1 83 ? 23.25 17.172 8.625 1 91.5 83 PRO B O 1
ATOM 2206 N N . THR B 1 84 ? 22.859 15.023 9.211 1 93.38 84 THR B N 1
ATOM 2207 C CA . THR B 1 84 ? 22.906 14.602 7.816 1 93.38 84 THR B CA 1
ATOM 2208 C C . THR B 1 84 ? 21.516 14.164 7.348 1 93.38 84 THR B C 1
ATOM 2210 O O . THR B 1 84 ? 20.688 13.75 8.156 1 93.38 84 THR B O 1
ATOM 2213 N N . MET B 1 85 ? 21.328 14.273 6.086 1 94 85 MET B N 1
ATOM 2214 C CA . MET B 1 85 ? 20.062 13.836 5.508 1 94 85 MET B CA 1
ATOM 2215 C C . MET B 1 85 ? 19.891 12.328 5.652 1 94 85 MET B C 1
ATOM 2217 O O . MET B 1 85 ? 18.766 11.844 5.832 1 94 85 MET B O 1
ATOM 2221 N N . GLU B 1 86 ? 20.969 11.609 5.617 1 95 86 GLU B N 1
ATOM 2222 C CA . GLU B 1 86 ? 20.922 10.164 5.836 1 95 86 GLU B CA 1
ATOM 2223 C C . GLU B 1 86 ? 20.328 9.836 7.203 1 95 86 GLU B C 1
ATOM 2225 O O . GLU B 1 86 ? 19.406 9.023 7.309 1 95 86 GLU B O 1
ATOM 2230 N N . GLU B 1 87 ? 20.812 10.492 8.203 1 96.5 87 GLU B N 1
ATOM 2231 C CA . GLU B 1 87 ? 20.312 10.281 9.555 1 96.5 87 GLU B CA 1
ATOM 2232 C C . GLU B 1 87 ? 18.859 10.719 9.68 1 96.5 87 GLU B C 1
ATOM 2234 O O . GLU B 1 87 ? 18.062 10.086 10.383 1 96.5 87 GLU B O 1
ATOM 2239 N N . ARG B 1 88 ? 18.516 11.773 9.023 1 96.81 88 ARG B N 1
ATOM 2240 C CA . ARG B 1 88 ? 17.141 12.281 9.07 1 96.81 88 ARG B CA 1
ATOM 2241 C C . ARG B 1 88 ? 16.172 11.312 8.398 1 96.81 88 ARG B C 1
ATOM 2243 O O . ARG B 1 88 ? 15.062 11.102 8.883 1 96.81 88 ARG B O 1
ATOM 2250 N N . VAL B 1 89 ? 16.578 10.703 7.305 1 96.81 89 VAL B N 1
ATOM 2251 C CA . VAL B 1 89 ? 15.742 9.734 6.605 1 96.81 89 VAL B CA 1
ATOM 2252 C C . VAL B 1 89 ? 15.531 8.508 7.484 1 96.81 89 VAL B C 1
ATOM 2254 O O . VAL B 1 89 ? 14.414 8.008 7.617 1 96.81 89 VAL B O 1
ATOM 2257 N N . VAL B 1 90 ? 16.594 8.031 8.117 1 97.56 90 VAL B N 1
ATOM 2258 C CA . VAL B 1 90 ? 16.531 6.832 8.938 1 97.56 90 VAL B CA 1
ATOM 2259 C C . VAL B 1 90 ? 15.641 7.086 10.148 1 97.56 90 VAL B C 1
ATOM 2261 O O . VAL B 1 90 ? 14.672 6.352 10.383 1 97.56 90 VAL B O 1
ATOM 2264 N N . GLU B 1 91 ? 15.93 8.109 10.867 1 97.56 91 GLU B N 1
ATOM 2265 C CA . GLU B 1 91 ? 15.141 8.406 12.055 1 97.56 91 GLU B CA 1
ATOM 2266 C C . GLU B 1 91 ? 13.719 8.828 11.68 1 97.56 91 GLU B C 1
ATOM 2268 O O . GLU B 1 91 ? 12.766 8.508 12.391 1 97.56 91 GLU B O 1
ATOM 2273 N N . GLY B 1 92 ? 13.648 9.586 10.617 1 97.31 92 GLY B N 1
ATOM 2274 C CA . GLY B 1 92 ? 12.336 9.969 10.125 1 97.31 92 GLY B CA 1
ATOM 2275 C C . GLY B 1 92 ? 11.453 8.773 9.812 1 97.31 92 GLY B C 1
ATOM 2276 O O . GLY B 1 92 ? 10.25 8.789 10.102 1 97.31 92 GLY B O 1
ATOM 2277 N N . PHE B 1 93 ? 12.016 7.762 9.227 1 97.31 93 PHE B N 1
ATOM 2278 C CA . PHE B 1 93 ? 11.289 6.535 8.914 1 97.31 93 PHE B CA 1
ATOM 2279 C C . PHE B 1 93 ? 10.75 5.895 10.188 1 97.31 93 PHE B C 1
ATOM 2281 O O . PHE B 1 93 ? 9.578 5.523 10.258 1 97.31 93 PHE B O 1
ATOM 2288 N N . VAL B 1 94 ? 11.531 5.789 11.203 1 96.88 94 VAL B N 1
ATOM 2289 C CA . VAL B 1 94 ? 11.164 5.176 12.477 1 96.88 94 VAL B CA 1
ATOM 2290 C C . VAL B 1 94 ? 10.055 5.984 13.133 1 96.88 94 VAL B C 1
ATOM 2292 O O . VAL B 1 94 ? 9.039 5.426 13.555 1 96.88 94 VAL B O 1
ATOM 2295 N N . VAL B 1 95 ? 10.211 7.273 13.164 1 96.12 95 VAL B N 1
ATOM 2296 C CA . VAL B 1 95 ? 9.242 8.164 13.789 1 96.12 95 VAL B CA 1
ATOM 2297 C C . VAL B 1 95 ? 7.926 8.117 13.016 1 96.12 95 VAL B C 1
ATOM 2299 O O . VAL B 1 95 ? 6.848 8.086 13.609 1 96.12 95 VAL B O 1
ATOM 2302 N N . ALA B 1 96 ? 8.039 8.133 11.695 1 95.56 96 ALA B N 1
ATOM 2303 C CA . ALA B 1 96 ? 6.848 8.109 10.859 1 95.56 96 ALA B CA 1
ATOM 2304 C C . ALA B 1 96 ? 6.02 6.852 11.125 1 95.56 96 ALA B C 1
ATOM 2306 O O . ALA B 1 96 ? 4.801 6.926 11.289 1 95.56 96 ALA B O 1
ATOM 2307 N N . LEU B 1 97 ? 6.648 5.676 11.188 1 94.56 97 LEU B N 1
ATOM 2308 C CA . LEU B 1 97 ? 5.949 4.422 11.445 1 94.56 97 LEU B CA 1
ATOM 2309 C C . LEU B 1 97 ? 5.305 4.43 12.828 1 94.56 97 LEU B C 1
ATOM 2311 O O . LEU B 1 97 ? 4.121 4.109 12.969 1 94.56 97 LEU B O 1
ATOM 2315 N N . ARG B 1 98 ? 6.055 4.812 13.766 1 93.75 98 ARG B N 1
ATOM 2316 C CA . ARG B 1 98 ? 5.574 4.824 15.148 1 93.75 98 ARG B CA 1
ATOM 2317 C C . ARG B 1 98 ? 4.402 5.789 15.305 1 93.75 98 ARG B C 1
ATOM 2319 O O . ARG B 1 98 ? 3.367 5.426 15.867 1 93.75 98 ARG B O 1
ATOM 2326 N N . HIS B 1 99 ? 4.566 6.977 14.812 1 92.38 99 HIS B N 1
ATOM 2327 C CA . HIS B 1 99 ? 3.557 8.016 14.969 1 92.38 99 HIS B CA 1
ATOM 2328 C C . HIS B 1 99 ? 2.268 7.645 14.242 1 92.38 99 HIS B C 1
ATOM 2330 O O . HIS B 1 99 ? 1.174 7.797 14.789 1 92.38 99 HIS B O 1
ATOM 2336 N N . THR B 1 100 ? 2.367 7.207 13 1 91.81 100 THR B N 1
ATOM 2337 C CA . THR B 1 100 ? 1.187 6.891 12.203 1 91.81 100 THR B CA 1
ATOM 2338 C C . THR B 1 100 ? 0.416 5.723 12.812 1 91.81 100 THR B C 1
ATOM 2340 O O . THR B 1 100 ? -0.815 5.754 12.883 1 91.81 100 THR B O 1
ATOM 2343 N N . ARG B 1 101 ? 1.078 4.734 13.352 1 90.31 101 ARG B N 1
ATOM 2344 C CA . ARG B 1 101 ? 0.443 3.58 13.977 1 90.31 101 ARG B CA 1
ATOM 2345 C C . ARG B 1 101 ? -0.29 3.982 15.25 1 90.31 101 ARG B C 1
ATOM 2347 O O . ARG B 1 101 ? -1.333 3.412 15.578 1 90.31 101 ARG B O 1
ATOM 2354 N N . ALA B 1 102 ? 0.26 4.949 15.852 1 91.62 102 ALA B N 1
ATOM 2355 C CA . ALA B 1 102 ? -0.308 5.375 17.125 1 91.62 102 ALA B CA 1
ATOM 2356 C C . ALA B 1 102 ? -1.409 6.41 16.922 1 91.62 102 ALA B C 1
ATOM 2358 O O . ALA B 1 102 ? -2.189 6.688 17.828 1 91.62 102 ALA B O 1
ATOM 2359 N N . HIS B 1 103 ? -1.393 7.035 15.781 1 91.75 103 HIS B N 1
ATOM 2360 C CA . HIS B 1 103 ? -2.363 8.094 15.516 1 91.75 103 HIS B CA 1
ATOM 2361 C C . HIS B 1 103 ? -3.783 7.539 15.477 1 91.75 103 HIS B C 1
ATOM 2363 O O . HIS B 1 103 ? -4.055 6.551 14.789 1 91.75 103 HIS B O 1
ATOM 2369 N N . PRO B 1 104 ? -4.676 8.141 16.125 1 88 104 PRO B N 1
ATOM 2370 C CA . PRO B 1 104 ? -6.023 7.578 16.25 1 88 104 PRO B CA 1
ATOM 2371 C C . PRO B 1 104 ? -6.762 7.512 14.922 1 88 104 PRO B C 1
ATOM 2373 O O . PRO B 1 104 ? -7.59 6.617 14.719 1 88 104 PRO B O 1
ATOM 2376 N N . LEU B 1 105 ? -6.535 8.453 14.109 1 88 105 LEU B N 1
ATOM 2377 C CA . LEU B 1 105 ? -7.25 8.461 12.836 1 88 105 LEU B CA 1
ATOM 2378 C C . LEU B 1 105 ? -6.609 7.492 11.852 1 88 105 LEU B C 1
ATOM 2380 O O . LEU B 1 105 ? -7.285 6.621 11.297 1 88 105 LEU B O 1
ATOM 2384 N N . PHE B 1 106 ? -5.301 7.562 11.695 1 87.31 106 PHE B N 1
ATOM 2385 C CA . PHE B 1 106 ? -4.629 6.703 10.727 1 87.31 106 PHE B CA 1
ATOM 2386 C C . PHE B 1 106 ? -4.547 5.27 11.234 1 87.31 106 PHE B C 1
ATOM 2388 O O . PHE B 1 106 ? -5.219 4.379 10.711 1 87.31 106 PHE B O 1
ATOM 2395 N N . GLY B 1 107 ? -3.844 5.082 12.305 1 88.5 107 GLY B N 1
ATOM 2396 C CA . GLY B 1 107 ? -3.684 3.752 12.867 1 88.5 107 GLY B CA 1
ATOM 2397 C C . GLY B 1 107 ? -4.973 3.189 13.445 1 88.5 107 GLY B C 1
ATOM 2398 O O . GLY B 1 107 ? -5.277 2.01 13.258 1 88.5 107 GLY B O 1
ATOM 2399 N N . GLY B 1 108 ? -5.723 4.035 14.117 1 89.94 108 GLY B N 1
ATOM 2400 C CA . GLY B 1 108 ? -6.957 3.602 14.75 1 89.94 108 GLY B CA 1
ATOM 2401 C C . GLY B 1 108 ? -8.008 3.135 13.758 1 89.94 108 GLY B C 1
ATOM 2402 O O . GLY B 1 108 ? -8.57 2.051 13.906 1 89.94 108 GLY B O 1
ATOM 2403 N N . LEU B 1 109 ? -8.227 3.93 12.727 1 89.5 109 LEU B N 1
ATOM 2404 C CA . LEU B 1 109 ? -9.242 3.568 11.75 1 89.5 109 LEU B CA 1
ATOM 2405 C C . LEU B 1 109 ? -8.797 2.377 10.914 1 89.5 109 LEU B C 1
ATOM 2407 O O . LEU B 1 109 ? -9.625 1.552 10.508 1 89.5 109 LEU B O 1
ATOM 2411 N N . LEU B 1 110 ? -7.547 2.262 10.656 1 88.56 110 LEU B N 1
ATOM 2412 C CA . LEU B 1 110 ? -7.047 1.098 9.938 1 88.56 110 LEU B CA 1
ATOM 2413 C C . LEU B 1 110 ? -7.312 -0.183 10.719 1 88.56 110 LEU B C 1
ATOM 2415 O O . LEU B 1 110 ? -7.582 -1.232 10.133 1 88.56 110 LEU B O 1
ATOM 2419 N N . ARG B 1 111 ? -7.285 -0.102 12.023 1 87.69 111 ARG B N 1
ATOM 2420 C CA . ARG B 1 111 ? -7.535 -1.257 12.875 1 87.69 111 ARG B CA 1
ATOM 2421 C C . ARG B 1 111 ? -9.031 -1.515 13.023 1 87.69 111 ARG B C 1
ATOM 2423 O O . ARG B 1 111 ? -9.477 -2.664 12.992 1 87.69 111 ARG B O 1
ATOM 2430 N N . LEU B 1 112 ? -9.82 -0.438 13.078 1 87.25 112 LEU B N 1
ATOM 2431 C CA . LEU B 1 112 ? -11.219 -0.568 13.461 1 87.25 112 LEU B CA 1
ATOM 2432 C C . LEU B 1 112 ? -12.117 -0.687 12.234 1 87.25 112 LEU B C 1
ATOM 2434 O O . LEU B 1 112 ? -13.094 -1.437 12.242 1 87.25 112 LEU B O 1
ATOM 2438 N N . GLU B 1 113 ? -11.852 0.108 11.195 1 92.06 113 GLU B N 1
ATOM 2439 C CA . GLU B 1 113 ? -12.68 0.132 9.992 1 92.06 113 GLU B CA 1
ATOM 2440 C C . GLU B 1 113 ? -11.812 0.11 8.734 1 92.06 113 GLU B C 1
ATOM 2442 O O . GLU B 1 113 ? -11.914 1.003 7.891 1 92.06 113 GLU B O 1
ATOM 2447 N N . PRO B 1 114 ? -11.07 -0.946 8.578 1 89.5 114 PRO B N 1
ATOM 2448 C CA . PRO B 1 114 ? -10.148 -0.956 7.438 1 89.5 114 PRO B CA 1
ATOM 2449 C C . PRO B 1 114 ? -10.875 -0.829 6.098 1 89.5 114 PRO B C 1
ATOM 2451 O O . PRO B 1 114 ? -10.406 -0.122 5.203 1 89.5 114 PRO B O 1
ATOM 2454 N N . GLU B 1 115 ? -12.031 -1.374 5.949 1 88.81 115 GLU B N 1
ATOM 2455 C CA . GLU B 1 115 ? -12.758 -1.353 4.684 1 88.81 115 GLU B CA 1
ATOM 2456 C C . GLU B 1 115 ? -13.164 0.069 4.305 1 88.81 115 GLU B C 1
ATOM 2458 O O . GLU B 1 115 ? -13.297 0.386 3.119 1 88.81 115 GLU B O 1
ATOM 2463 N N . VAL B 1 116 ? -13.242 0.847 5.328 1 89.62 116 VAL B N 1
ATOM 2464 C CA . VAL B 1 116 ? -13.727 2.201 5.082 1 89.62 116 VAL B CA 1
ATOM 2465 C C . VAL B 1 116 ? -12.547 3.133 4.828 1 89.62 116 VAL B C 1
ATOM 2467 O O . VAL B 1 116 ? -12.609 4.004 3.957 1 89.62 116 VAL B O 1
ATOM 2470 N N . VAL B 1 117 ? -11.453 2.887 5.527 1 90.38 117 VAL B N 1
ATOM 2471 C CA . VAL B 1 117 ? -10.375 3.871 5.508 1 90.38 117 VAL B CA 1
ATOM 2472 C C . VAL B 1 117 ? -9.383 3.525 4.406 1 90.38 117 VAL B C 1
ATOM 2474 O O . VAL B 1 117 ? -8.703 4.406 3.871 1 90.38 117 VAL B O 1
ATOM 2477 N N . LEU B 1 118 ? -9.305 2.352 4.004 1 91.44 118 LEU B N 1
ATOM 2478 C CA . LEU B 1 118 ? -8.266 1.877 3.09 1 91.44 118 LEU B CA 1
ATOM 2479 C C . LEU B 1 118 ? -8.352 2.602 1.751 1 91.44 118 LEU B C 1
ATOM 2481 O O . LEU B 1 118 ? -7.32 2.969 1.176 1 91.44 118 LEU B O 1
ATOM 2485 N N . PRO B 1 119 ? -9.516 2.879 1.312 1 90.75 119 PRO B N 1
ATOM 2486 C CA . PRO B 1 119 ? -9.555 3.621 0.05 1 90.75 119 PRO B CA 1
ATOM 2487 C C . PRO B 1 119 ? -8.914 5 0.156 1 90.75 119 PRO B C 1
ATOM 2489 O O . PRO B 1 119 ? -8.25 5.453 -0.784 1 90.75 119 PRO B O 1
ATOM 2492 N N . TYR B 1 120 ? -8.984 5.594 1.285 1 89 120 TYR B N 1
ATOM 2493 C CA . TYR B 1 120 ? -8.406 6.922 1.479 1 89 120 TYR B CA 1
ATOM 2494 C C . TYR B 1 120 ? -6.887 6.844 1.581 1 89 120 TYR B C 1
ATOM 2496 O O . TYR B 1 120 ? -6.191 7.84 1.368 1 89 120 TYR B O 1
ATOM 2504 N N . LEU B 1 121 ? -6.391 5.652 1.844 1 88.12 121 LEU B N 1
ATOM 2505 C CA . LEU B 1 121 ? -4.957 5.477 2.037 1 88.12 121 LEU B CA 1
ATOM 2506 C C . LEU B 1 121 ? -4.312 4.852 0.802 1 88.12 121 LEU B C 1
ATOM 2508 O O . LEU B 1 121 ? -3.092 4.695 0.744 1 88.12 121 LEU B O 1
ATOM 2512 N N . THR B 1 122 ? -5.18 4.473 -0.154 1 89.38 122 THR B N 1
ATOM 2513 C CA . THR B 1 122 ? -4.688 3.777 -1.338 1 89.38 122 THR B CA 1
ATOM 2514 C C . THR B 1 122 ? -5.27 4.395 -2.607 1 89.38 122 THR B C 1
ATOM 2516 O O . THR B 1 122 ? -4.859 5.484 -3.018 1 89.38 122 THR B O 1
ATOM 2519 N N . VAL B 1 123 ? -6.355 3.861 -3.131 1 83.12 123 VAL B N 1
ATOM 2520 C CA . VAL B 1 123 ? -6.871 4.152 -4.465 1 83.12 123 VAL B CA 1
ATOM 2521 C C . VAL B 1 123 ? -7.363 5.594 -4.523 1 83.12 123 VAL B C 1
ATOM 2523 O O . VAL B 1 123 ? -7.312 6.23 -5.578 1 83.12 123 VAL B O 1
ATOM 2526 N N . HIS B 1 124 ? -7.809 6.074 -3.422 1 77.69 124 HIS B N 1
ATOM 2527 C CA . HIS B 1 124 ? -8.32 7.438 -3.385 1 77.69 124 HIS B CA 1
ATOM 2528 C C . HIS B 1 124 ? -7.363 8.367 -2.643 1 77.69 124 HIS B C 1
ATOM 2530 O O . HIS B 1 124 ? -7.688 9.531 -2.393 1 77.69 124 HIS B O 1
ATOM 2536 N N . GLY B 1 125 ? -6.293 7.777 -2.225 1 73.75 125 GLY B N 1
ATOM 2537 C CA . GLY B 1 125 ? -5.379 8.5 -1.354 1 73.75 125 GLY B CA 1
ATOM 2538 C C . GLY B 1 125 ? -4.285 9.234 -2.107 1 73.75 125 GLY B C 1
ATOM 2539 O O . GLY B 1 125 ? -3.221 9.508 -1.555 1 73.75 125 GLY B O 1
ATOM 2540 N N . GLY B 1 126 ? -4.543 9.445 -3.369 1 76.25 126 GLY B N 1
ATOM 2541 C CA . GLY B 1 126 ? -3.504 10.062 -4.176 1 76.25 126 GLY B CA 1
ATOM 2542 C C . GLY B 1 126 ? -3.049 11.406 -3.639 1 76.25 126 GLY B C 1
ATOM 2543 O O . GLY B 1 126 ? -1.852 11.703 -3.621 1 76.25 126 GLY B O 1
ATOM 2544 N N . SER B 1 127 ? -3.945 12.07 -3.018 1 80.25 127 SER B N 1
ATOM 2545 C CA . SER B 1 127 ? -3.621 13.406 -2.523 1 80.25 127 SER B CA 1
ATOM 2546 C C . SER B 1 127 ? -2.75 13.336 -1.273 1 80.25 127 SER B C 1
ATOM 2548 O O . SER B 1 127 ? -1.798 14.102 -1.131 1 80.25 127 SER B O 1
ATOM 2550 N N . SER B 1 128 ? -3.123 12.477 -0.361 1 85.5 128 SER B N 1
ATOM 2551 C CA . SER B 1 128 ? -2.355 12.336 0.873 1 85.5 128 SER B CA 1
ATOM 2552 C C . SER B 1 128 ? -0.952 11.812 0.595 1 85.5 128 SER B C 1
ATOM 2554 O O . SER B 1 128 ? 0.028 12.328 1.139 1 85.5 128 SER B O 1
ATOM 2556 N N . LEU B 1 129 ? -0.864 10.844 -0.227 1 89 129 LEU B N 1
ATOM 2557 C CA . LEU B 1 129 ? 0.442 10.305 -0.592 1 89 129 LEU B CA 1
ATOM 2558 C C . LEU B 1 129 ? 1.28 11.359 -1.311 1 89 129 LEU B C 1
ATOM 2560 O O . LEU B 1 129 ? 2.467 11.523 -1.013 1 89 129 LEU B O 1
ATOM 2564 N N . ALA B 1 130 ? 0.611 12.055 -2.191 1 90.81 130 ALA B N 1
ATOM 2565 C CA . ALA B 1 130 ? 1.306 13.102 -2.939 1 90.81 130 ALA B CA 1
ATOM 2566 C C . ALA B 1 130 ? 1.824 14.195 -2.004 1 90.81 130 ALA B C 1
ATOM 2568 O O . ALA B 1 130 ? 2.938 14.695 -2.182 1 90.81 130 ALA B O 1
ATOM 2569 N N . ALA B 1 131 ? 1.001 14.531 -1.057 1 91.75 131 ALA B N 1
ATOM 2570 C CA . ALA B 1 131 ? 1.416 15.547 -0.091 1 91.75 131 ALA B CA 1
ATOM 2571 C C . ALA B 1 131 ? 2.652 15.094 0.681 1 91.75 131 ALA B C 1
ATOM 2573 O O . ALA B 1 131 ? 3.559 15.891 0.936 1 91.75 131 ALA B O 1
ATOM 2574 N N . THR B 1 132 ? 2.668 13.844 1.036 1 93.75 132 THR B N 1
ATOM 2575 C CA . THR B 1 132 ? 3.807 13.297 1.77 1 93.75 132 THR B CA 1
ATOM 2576 C C . THR B 1 132 ? 5.047 13.258 0.885 1 93.75 132 THR B C 1
ATOM 2578 O O . THR B 1 132 ? 6.148 13.594 1.331 1 93.75 132 THR B O 1
ATOM 2581 N N . VAL B 1 133 ? 4.848 12.922 -0.311 1 94.88 133 VAL B N 1
ATOM 2582 C CA . VAL B 1 133 ? 5.945 12.883 -1.271 1 94.88 133 VAL B CA 1
ATOM 2583 C C . VAL B 1 133 ? 6.484 14.297 -1.489 1 94.88 133 VAL B C 1
ATOM 2585 O O . VAL B 1 133 ? 7.699 14.508 -1.52 1 94.88 133 VAL B O 1
ATOM 2588 N N . ASP B 1 134 ? 5.609 15.227 -1.628 1 94.88 134 ASP B N 1
ATOM 2589 C CA . ASP B 1 134 ? 6.016 16.609 -1.791 1 94.88 134 ASP B CA 1
ATOM 2590 C C . ASP B 1 134 ? 6.832 17.094 -0.592 1 94.88 134 ASP B C 1
ATOM 2592 O O . ASP B 1 134 ? 7.855 17.766 -0.757 1 94.88 134 ASP B O 1
ATOM 2596 N N . TYR B 1 135 ? 6.34 16.75 0.484 1 96.31 135 TYR B N 1
ATOM 2597 C CA . TYR B 1 135 ? 7.02 17.109 1.726 1 96.31 135 TYR B CA 1
ATOM 2598 C C . TYR B 1 135 ? 8.453 16.594 1.736 1 96.31 135 TYR B C 1
ATOM 2600 O O . TYR B 1 135 ? 9.398 17.359 1.949 1 96.31 135 TYR B O 1
ATOM 2608 N N . LEU B 1 136 ? 8.641 15.312 1.504 1 96.5 136 LEU B N 1
ATOM 2609 C CA . LEU B 1 136 ? 9.969 14.711 1.547 1 96.5 136 LEU B CA 1
ATOM 2610 C C . LEU B 1 136 ? 10.828 15.211 0.396 1 96.5 136 LEU B C 1
ATOM 2612 O O . LEU B 1 136 ? 12.031 15.438 0.566 1 96.5 136 LEU B O 1
ATOM 2616 N N . THR B 1 137 ? 10.219 15.375 -0.761 1 95.94 137 THR B N 1
ATOM 2617 C CA . THR B 1 137 ? 10.938 15.906 -1.917 1 95.94 137 THR B CA 1
ATOM 2618 C C . THR B 1 137 ? 11.562 17.25 -1.596 1 95.94 137 THR B C 1
ATOM 2620 O O . THR B 1 137 ? 12.719 17.516 -1.944 1 95.94 137 THR B O 1
ATOM 2623 N N . GLY B 1 138 ? 10.805 18.156 -0.972 1 95.25 138 GLY B N 1
ATOM 2624 C CA . GLY B 1 138 ? 11.32 19.453 -0.566 1 95.25 138 GLY B CA 1
ATOM 2625 C C . GLY B 1 138 ? 12.539 19.359 0.332 1 95.25 138 GLY B C 1
ATOM 2626 O O . GLY B 1 138 ? 13.516 20.078 0.142 1 95.25 138 GLY B O 1
ATOM 2627 N N . HIS B 1 139 ? 12.5 18.422 1.249 1 94.81 139 HIS B N 1
ATOM 2628 C CA . HIS B 1 139 ? 13.617 18.234 2.168 1 94.81 139 HIS B CA 1
ATOM 2629 C C . HIS B 1 139 ? 14.836 17.672 1.446 1 94.81 139 HIS B C 1
ATOM 2631 O O . HIS B 1 139 ? 15.961 18.125 1.69 1 94.81 139 HIS B O 1
ATOM 2637 N N . LEU B 1 140 ? 14.617 16.719 0.606 1 94.5 140 LEU B N 1
ATOM 2638 C CA . LEU B 1 140 ? 15.727 16.125 -0.139 1 94.5 140 LEU B CA 1
ATOM 2639 C C . LEU B 1 140 ? 16.375 17.156 -1.057 1 94.5 140 LEU B C 1
ATOM 2641 O O . LEU B 1 140 ? 17.594 17.203 -1.186 1 94.5 140 LEU B O 1
ATOM 2645 N N . ARG B 1 141 ? 15.586 17.938 -1.68 1 93.94 141 ARG B N 1
ATOM 2646 C CA . ARG B 1 141 ? 16.078 18.969 -2.568 1 93.94 141 ARG B CA 1
ATOM 2647 C C . ARG B 1 141 ? 16.953 19.969 -1.81 1 93.94 141 ARG B C 1
ATOM 2649 O O . ARG B 1 141 ? 18.031 20.344 -2.283 1 93.94 141 ARG B O 1
ATOM 2656 N N . ARG B 1 142 ? 16.531 20.422 -0.665 1 91.56 142 ARG B N 1
ATOM 2657 C CA . ARG B 1 142 ? 17.297 21.344 0.162 1 91.56 142 ARG B CA 1
ATOM 2658 C C . ARG B 1 142 ? 18.625 20.719 0.587 1 91.56 142 ARG B C 1
ATOM 2660 O O . ARG B 1 142 ? 19.656 21.406 0.611 1 91.56 142 ARG B O 1
ATOM 2667 N N . ALA B 1 143 ? 18.531 19.453 0.906 1 89.38 143 ALA B N 1
ATOM 2668 C CA . ALA B 1 143 ? 19.75 18.75 1.293 1 89.38 143 ALA B CA 1
ATOM 2669 C C . ALA B 1 143 ? 20.734 18.672 0.124 1 89.38 143 ALA B C 1
ATOM 2671 O O . ALA B 1 143 ? 21.938 18.859 0.299 1 89.38 143 ALA B O 1
ATOM 2672 N N . GLN B 1 144 ? 20.219 18.328 -0.998 1 89.69 144 GLN B N 1
ATOM 2673 C CA . GLN B 1 144 ? 21.047 18.266 -2.195 1 89.69 144 GLN B CA 1
ATOM 2674 C C . GLN B 1 144 ? 21.703 19.609 -2.475 1 89.69 144 GLN B C 1
ATOM 2676 O O . GLN B 1 144 ? 22.875 19.672 -2.834 1 89.69 144 GLN B O 1
ATOM 2681 N N . GLN B 1 145 ? 20.984 20.656 -2.352 1 87.81 145 GLN B N 1
ATOM 2682 C CA . GLN B 1 145 ? 21.5 22 -2.57 1 87.81 145 GLN B CA 1
ATOM 2683 C C . GLN B 1 145 ? 22.594 22.328 -1.566 1 87.81 145 GLN B C 1
ATOM 2685 O O . GLN B 1 145 ? 23.641 22.891 -1.935 1 87.81 145 GLN B O 1
ATOM 2690 N N . ALA B 1 146 ? 22.375 21.969 -0.41 1 87.25 146 ALA B N 1
ATOM 2691 C CA . ALA B 1 146 ? 23.359 22.234 0.645 1 87.25 146 ALA B CA 1
ATOM 2692 C C . ALA B 1 146 ? 24.641 21.438 0.418 1 87.25 146 ALA B C 1
ATOM 2694 O O . ALA B 1 146 ? 25.734 21.891 0.775 1 87.25 146 ALA B O 1
ATOM 2695 N N . GLU B 1 147 ? 24.438 20.297 -0.191 1 84.5 147 GLU B N 1
ATOM 2696 C CA . GLU B 1 147 ? 25.578 19.422 -0.44 1 84.5 147 GLU B CA 1
ATOM 2697 C C . GLU B 1 147 ? 26.219 19.734 -1.793 1 84.5 147 GLU B C 1
ATOM 2699 O O . GLU B 1 147 ? 27.219 19.109 -2.158 1 84.5 147 GLU B O 1
ATOM 2704 N N . GLY B 1 148 ? 25.656 20.594 -2.576 1 79.81 148 GLY B N 1
ATOM 2705 C CA . GLY B 1 148 ? 26.203 20.984 -3.867 1 79.81 148 GLY B CA 1
ATOM 2706 C C . GLY B 1 148 ? 25.938 19.953 -4.957 1 79.81 148 GLY B C 1
ATOM 2707 O O . GLY B 1 148 ? 26.734 19.797 -5.875 1 79.81 148 GLY B O 1
ATOM 2708 N N . ARG B 1 149 ? 24.953 19.078 -4.863 1 76.38 149 ARG B N 1
ATOM 2709 C CA . ARG B 1 149 ? 24.594 18.047 -5.84 1 76.38 149 ARG B CA 1
ATOM 2710 C C . ARG B 1 149 ? 23.172 18.266 -6.371 1 76.38 149 ARG B C 1
ATOM 2712 O O . ARG B 1 149 ? 22.344 17.359 -6.336 1 76.38 149 ARG B O 1
ATOM 2719 N N . PRO B 1 150 ? 22.828 19.484 -6.965 1 66.44 150 PRO B N 1
ATOM 2720 C CA . PRO B 1 150 ? 21.438 19.781 -7.309 1 66.44 150 PRO B CA 1
ATOM 2721 C C . PRO B 1 150 ? 20.969 19.047 -8.555 1 66.44 150 PRO B C 1
ATOM 2723 O O . PRO B 1 150 ? 19.781 19.047 -8.867 1 66.44 150 PRO B O 1
ATOM 2726 N N . GLY B 1 151 ? 21.688 18.203 -9.227 1 68.38 151 GLY B N 1
ATOM 2727 C CA . GLY B 1 151 ? 21.391 17.828 -10.594 1 68.38 151 GLY B CA 1
ATOM 2728 C C . GLY B 1 151 ? 20.281 16.797 -10.695 1 68.38 151 GLY B C 1
ATOM 2729 O O . GLY B 1 151 ? 19.516 16.781 -11.664 1 68.38 151 GLY B O 1
ATOM 2730 N N . ASP B 1 152 ? 20 15.992 -9.742 1 80.88 152 ASP B N 1
ATOM 2731 C CA . ASP B 1 152 ? 19.031 14.922 -9.961 1 80.88 152 ASP B CA 1
ATOM 2732 C C . ASP B 1 152 ? 17.719 15.227 -9.242 1 80.88 152 ASP B C 1
ATOM 2734 O O . ASP B 1 152 ? 17.719 15.812 -8.164 1 80.88 152 ASP B O 1
ATOM 2738 N N . ASP B 1 153 ? 16.594 15.094 -9.969 1 89.44 153 ASP B N 1
ATOM 2739 C CA . ASP B 1 153 ? 15.289 15.219 -9.344 1 89.44 153 ASP B CA 1
ATOM 2740 C C . ASP B 1 153 ? 15.109 14.195 -8.227 1 89.44 153 ASP B C 1
ATOM 2742 O O . ASP B 1 153 ? 15.094 12.984 -8.484 1 89.44 153 ASP B O 1
ATOM 2746 N N . PRO B 1 154 ? 14.992 14.695 -6.977 1 93.75 154 PRO B N 1
ATOM 2747 C CA . PRO B 1 154 ? 14.906 13.758 -5.855 1 93.75 154 PRO B CA 1
ATOM 2748 C C . PRO B 1 154 ? 13.508 13.164 -5.688 1 93.75 154 PRO B C 1
ATOM 2750 O O . PRO B 1 154 ? 13.289 12.328 -4.809 1 93.75 154 PRO B O 1
ATOM 2753 N N . ARG B 1 155 ? 12.539 13.555 -6.504 1 94.06 155 ARG B N 1
ATOM 2754 C CA . ARG B 1 155 ? 11.141 13.188 -6.305 1 94.06 155 ARG B CA 1
ATOM 2755 C C . ARG B 1 155 ? 10.953 11.68 -6.41 1 94.06 155 ARG B C 1
ATOM 2757 O O . ARG B 1 155 ? 10.258 11.078 -5.59 1 94.06 155 ARG B O 1
ATOM 2764 N N . PRO B 1 156 ? 11.594 10.969 -7.383 1 93.25 156 PRO B N 1
ATOM 2765 C CA . PRO B 1 156 ? 11.414 9.516 -7.438 1 93.25 156 PRO B CA 1
ATOM 2766 C C . PRO B 1 156 ? 11.922 8.812 -6.184 1 93.25 156 PRO B C 1
ATOM 2768 O O . PRO B 1 156 ? 11.289 7.859 -5.711 1 93.25 156 PRO B O 1
ATOM 2771 N N . VAL B 1 157 ? 12.977 9.297 -5.668 1 94.06 157 VAL B N 1
ATOM 2772 C CA . VAL B 1 157 ? 13.539 8.727 -4.449 1 94.06 157 VAL B CA 1
ATOM 2773 C C . VAL B 1 157 ? 12.594 8.984 -3.275 1 94.06 157 VAL B C 1
ATOM 2775 O O . VAL B 1 157 ? 12.312 8.086 -2.484 1 94.06 157 VAL B O 1
ATOM 2778 N N . ALA B 1 158 ? 12.117 10.25 -3.172 1 95.94 158 ALA B N 1
ATOM 2779 C CA . ALA B 1 158 ? 11.148 10.594 -2.131 1 95.94 158 ALA B CA 1
ATOM 2780 C C . ALA B 1 158 ? 9.914 9.703 -2.203 1 95.94 158 ALA B C 1
ATOM 2782 O O . ALA B 1 158 ? 9.461 9.18 -1.182 1 95.94 158 ALA B O 1
ATOM 2783 N N . GLU B 1 159 ? 9.391 9.547 -3.379 1 94.88 159 GLU B N 1
ATOM 2784 C CA . GLU B 1 159 ? 8.203 8.719 -3.58 1 94.88 159 GLU B CA 1
ATOM 2785 C C . GLU B 1 159 ? 8.461 7.273 -3.18 1 94.88 159 GLU B C 1
ATOM 2787 O O . GLU B 1 159 ? 7.613 6.645 -2.535 1 94.88 159 GLU B O 1
ATOM 2792 N N . LEU B 1 160 ? 9.586 6.734 -3.564 1 94.88 160 LEU B N 1
ATOM 2793 C CA . LEU B 1 160 ? 9.938 5.363 -3.209 1 94.88 160 LEU B CA 1
ATOM 2794 C C . LEU B 1 160 ? 9.984 5.191 -1.695 1 94.88 160 LEU B C 1
ATOM 2796 O O . LEU B 1 160 ? 9.406 4.246 -1.155 1 94.88 160 LEU B O 1
ATOM 2800 N N . MET B 1 161 ? 10.609 6.102 -1.02 1 96.56 161 MET B N 1
ATOM 2801 C CA . MET B 1 161 ? 10.719 6.031 0.435 1 96.56 161 MET B CA 1
ATOM 2802 C C . MET B 1 161 ? 9.336 6.09 1.085 1 96.56 161 MET B C 1
ATOM 2804 O O . MET B 1 161 ? 9.047 5.316 1.996 1 96.56 161 MET B O 1
ATOM 2808 N N . VAL B 1 162 ? 8.516 6.977 0.597 1 95.5 162 VAL B N 1
ATOM 2809 C CA . VAL B 1 162 ? 7.168 7.148 1.139 1 95.5 162 VAL B CA 1
ATOM 2810 C C . VAL B 1 162 ? 6.344 5.887 0.887 1 95.5 162 VAL B C 1
ATOM 2812 O O . VAL B 1 162 ? 5.656 5.398 1.785 1 95.5 162 VAL B O 1
ATOM 2815 N N . ARG B 1 163 ? 6.406 5.328 -0.276 1 94.06 163 ARG B N 1
ATOM 2816 C CA . ARG B 1 163 ? 5.66 4.121 -0.617 1 94.06 163 ARG B CA 1
ATOM 2817 C C . ARG B 1 163 ? 6.07 2.953 0.275 1 94.06 163 ARG B C 1
ATOM 2819 O O . ARG B 1 163 ? 5.223 2.166 0.705 1 94.06 163 ARG B O 1
ATOM 2826 N N . VAL B 1 164 ? 7.332 2.861 0.514 1 95 164 VAL B N 1
ATOM 2827 C CA . VAL B 1 164 ? 7.824 1.793 1.379 1 95 164 VAL B CA 1
ATOM 2828 C C . VAL B 1 164 ? 7.258 1.968 2.787 1 95 164 VAL B C 1
ATOM 2830 O O . VAL B 1 164 ? 6.754 1.013 3.383 1 95 164 VAL B O 1
ATOM 2833 N N . ALA B 1 165 ? 7.34 3.146 3.311 1 94.88 165 ALA B N 1
ATOM 2834 C CA . ALA B 1 165 ? 6.809 3.414 4.645 1 94.88 165 ALA B CA 1
ATOM 2835 C C . ALA B 1 165 ? 5.316 3.096 4.711 1 94.88 165 ALA B C 1
ATOM 2837 O O . ALA B 1 165 ? 4.863 2.414 5.633 1 94.88 165 ALA B O 1
ATOM 2838 N N . VAL B 1 166 ? 4.59 3.58 3.736 1 93.44 166 VAL B N 1
ATOM 2839 C CA . VAL B 1 166 ? 3.148 3.369 3.682 1 93.44 166 VAL B CA 1
ATOM 2840 C C . VAL B 1 166 ? 2.85 1.875 3.576 1 93.44 166 VAL B C 1
ATOM 2842 O O . VAL B 1 166 ? 1.897 1.382 4.184 1 93.44 166 VAL B O 1
ATOM 2845 N N . SER B 1 167 ? 3.625 1.163 2.793 1 92.94 167 SER B N 1
ATOM 2846 C CA . SER B 1 167 ? 3.426 -0.274 2.639 1 92.94 167 SER B CA 1
ATOM 2847 C C . SER B 1 167 ? 3.502 -0.99 3.982 1 92.94 167 SER B C 1
ATOM 2849 O O . SER B 1 167 ? 2.717 -1.901 4.254 1 92.94 167 SER B O 1
ATOM 2851 N N . PHE B 1 168 ? 4.414 -0.604 4.867 1 92.75 168 PHE B N 1
ATOM 2852 C CA . PHE B 1 168 ? 4.559 -1.233 6.176 1 92.75 168 PHE B CA 1
ATOM 2853 C C . PHE B 1 168 ? 3.383 -0.884 7.078 1 92.75 168 PHE B C 1
ATOM 2855 O O . PHE B 1 168 ? 3.055 -1.637 7.996 1 92.75 168 PHE B O 1
ATOM 2862 N N . LEU B 1 169 ? 2.781 0.234 6.812 1 90.88 169 LEU B N 1
ATOM 2863 C CA . LEU B 1 169 ? 1.602 0.618 7.582 1 90.88 169 LEU B CA 1
ATOM 2864 C C . LEU B 1 169 ? 0.379 -0.174 7.133 1 90.88 169 LEU B C 1
ATOM 2866 O O . LEU B 1 169 ? -0.417 -0.62 7.961 1 90.88 169 LEU B O 1
ATOM 2870 N N . LEU B 1 170 ? 0.25 -0.354 5.84 1 90.31 170 LEU B N 1
ATOM 2871 C CA . LEU B 1 170 ? -0.905 -1.038 5.27 1 90.31 170 LEU B CA 1
ATOM 2872 C C . LEU B 1 170 ? -0.785 -2.547 5.445 1 90.31 170 LEU B C 1
ATOM 2874 O O . LEU B 1 170 ? -1.795 -3.248 5.539 1 90.31 170 LEU B O 1
ATOM 2878 N N . ASN B 1 171 ? 0.416 -3.064 5.379 1 88.75 171 ASN B N 1
ATOM 2879 C CA . ASN B 1 171 ? 0.708 -4.48 5.57 1 88.75 171 ASN B CA 1
ATOM 2880 C C . ASN B 1 171 ? 1.775 -4.691 6.641 1 88.75 171 ASN B C 1
ATOM 2882 O O . ASN B 1 171 ? 2.957 -4.836 6.32 1 88.75 171 ASN B O 1
ATOM 2886 N N . PRO B 1 172 ? 1.318 -4.934 7.812 1 80.94 172 PRO B N 1
ATOM 2887 C CA . PRO B 1 172 ? 2.307 -4.992 8.891 1 80.94 172 PRO B CA 1
ATOM 2888 C C . PRO B 1 172 ? 3.062 -6.316 8.93 1 80.94 172 PRO B C 1
ATOM 2890 O O . PRO B 1 172 ? 4.113 -6.414 9.57 1 80.94 172 PRO B O 1
ATOM 2893 N N . ALA B 1 173 ? 2.537 -7.316 8.242 1 78.25 173 ALA B N 1
ATOM 2894 C CA . ALA B 1 173 ? 3.268 -8.578 8.164 1 78.25 173 ALA B CA 1
ATOM 2895 C C . ALA B 1 173 ? 4.562 -8.414 7.379 1 78.25 173 ALA B C 1
ATOM 2897 O O . ALA B 1 173 ? 4.551 -7.953 6.234 1 78.25 173 ALA B O 1
ATOM 2898 N N . SER B 1 174 ? 5.688 -8.648 8.078 1 77.88 174 SER B N 1
ATOM 2899 C CA . SER B 1 174 ? 7 -8.461 7.465 1 77.88 174 SER B CA 1
ATOM 2900 C C . SER B 1 174 ? 8.031 -9.398 8.07 1 77.88 174 SER B C 1
ATOM 2902 O O . SER B 1 174 ? 7.848 -9.906 9.18 1 77.88 174 SER B O 1
ATOM 2904 N N . CYS B 1 175 ? 8.945 -9.695 7.254 1 78.75 175 CYS B N 1
ATOM 2905 C CA . CYS B 1 175 ? 10.07 -10.469 7.77 1 78.75 175 CYS B CA 1
ATOM 2906 C C . CYS B 1 175 ? 10.891 -9.648 8.758 1 78.75 175 CYS B C 1
ATOM 2908 O O . CYS B 1 175 ? 11.742 -10.188 9.469 1 78.75 175 CYS B O 1
ATOM 2910 N N . ILE B 1 176 ? 10.656 -8.383 8.727 1 79.38 176 ILE B N 1
ATOM 2911 C CA . ILE B 1 176 ? 11.289 -7.469 9.672 1 79.38 176 ILE B CA 1
ATOM 2912 C C . ILE B 1 176 ? 10.25 -6.926 10.648 1 79.38 176 ILE B C 1
ATOM 2914 O O . ILE B 1 176 ? 9.164 -6.516 10.234 1 79.38 176 ILE B O 1
ATOM 2918 N N . GLU B 1 177 ? 10.594 -7.008 11.914 1 84.62 177 GLU B N 1
ATOM 2919 C CA . GLU B 1 177 ? 9.703 -6.465 12.93 1 84.62 177 GLU B CA 1
ATOM 2920 C C . GLU B 1 177 ? 9.781 -4.941 12.984 1 84.62 177 GLU B C 1
ATOM 2922 O O . GLU B 1 177 ? 10.625 -4.383 13.688 1 84.62 177 GLU B O 1
ATOM 2927 N N . MET B 1 178 ? 8.797 -4.348 12.453 1 84.94 178 MET B N 1
ATOM 2928 C CA . MET B 1 178 ? 8.844 -2.898 12.297 1 84.94 178 MET B CA 1
ATOM 2929 C C . MET B 1 178 ? 8.445 -2.197 13.594 1 84.94 178 MET B C 1
ATOM 2931 O O . MET B 1 178 ? 8.695 -1.001 13.758 1 84.94 178 MET B O 1
ATOM 2935 N N . ASP B 1 179 ? 7.906 -2.92 14.539 1 86.62 179 ASP B N 1
ATOM 2936 C CA . ASP B 1 179 ? 7.582 -2.354 15.844 1 86.62 179 ASP B CA 1
ATOM 2937 C C . ASP B 1 179 ? 8.828 -2.229 16.719 1 86.62 179 ASP B C 1
ATOM 2939 O O . ASP B 1 179 ? 8.828 -1.51 17.719 1 86.62 179 ASP B O 1
ATOM 2943 N N . ASP B 1 180 ? 9.836 -2.99 16.344 1 92.25 180 ASP B N 1
ATOM 2944 C CA . ASP B 1 180 ? 11.156 -2.816 16.953 1 92.25 180 ASP B CA 1
ATOM 2945 C C . ASP B 1 180 ? 11.922 -1.689 16.266 1 92.25 180 ASP B C 1
ATOM 2947 O O . ASP B 1 180 ? 12.375 -1.838 15.125 1 92.25 180 ASP B O 1
ATOM 2951 N N . GLU B 1 181 ? 12.141 -0.648 17.016 1 94.12 181 GLU B N 1
ATOM 2952 C CA . GLU B 1 181 ? 12.719 0.555 16.422 1 94.12 181 GLU B CA 1
ATOM 2953 C C . GLU B 1 181 ? 14.141 0.3 15.93 1 94.12 181 GLU B C 1
ATOM 2955 O O . GLU B 1 181 ? 14.57 0.887 14.938 1 94.12 181 GLU B O 1
ATOM 2960 N N . ASP B 1 182 ? 14.875 -0.545 16.609 1 95.69 182 ASP B N 1
ATOM 2961 C CA . ASP B 1 182 ? 16.234 -0.854 16.172 1 95.69 182 ASP B CA 1
ATOM 2962 C C . ASP B 1 182 ? 16.219 -1.581 14.836 1 95.69 182 ASP B C 1
ATOM 2964 O O . ASP B 1 182 ? 17.062 -1.312 13.969 1 95.69 182 ASP B O 1
ATOM 2968 N N . GLN B 1 183 ? 15.273 -2.443 14.672 1 94.38 183 GLN B N 1
ATOM 2969 C CA . GLN B 1 183 ? 15.164 -3.164 13.406 1 94.38 183 GLN B CA 1
ATOM 2970 C C . GLN B 1 183 ? 14.695 -2.238 12.289 1 94.38 183 GLN B C 1
ATOM 2972 O O . GLN B 1 183 ? 15.18 -2.328 11.156 1 94.38 183 GLN B O 1
ATOM 2977 N N . ALA B 1 184 ? 13.758 -1.388 12.656 1 95.25 184 ALA B N 1
ATOM 2978 C CA . ALA B 1 184 ? 13.297 -0.407 11.68 1 95.25 184 ALA B CA 1
ATOM 2979 C C . ALA B 1 184 ? 14.438 0.508 11.242 1 95.25 184 ALA B C 1
ATOM 2981 O O . ALA B 1 184 ? 14.578 0.823 10.062 1 95.25 184 ALA B O 1
ATOM 2982 N N . ARG B 1 185 ? 15.227 0.911 12.195 1 96.62 185 ARG B N 1
ATOM 2983 C CA . ARG B 1 185 ? 16.391 1.758 11.922 1 96.62 185 ARG B CA 1
ATOM 2984 C C . ARG B 1 185 ? 17.391 1.041 11.023 1 96.62 185 ARG B C 1
ATOM 2986 O O . ARG B 1 185 ? 17.891 1.622 10.062 1 96.62 185 ARG B O 1
ATOM 2993 N N . ALA B 1 186 ? 17.656 -0.203 11.383 1 95.5 186 ALA B N 1
ATOM 2994 C CA . ALA B 1 186 ? 18.594 -0.998 10.594 1 95.5 186 ALA B CA 1
ATOM 2995 C C . ALA B 1 186 ? 18.094 -1.156 9.156 1 95.5 186 ALA B C 1
ATOM 2997 O O . ALA B 1 186 ? 18.891 -1.081 8.211 1 95.5 186 ALA B O 1
ATOM 2998 N N . PHE B 1 187 ? 16.844 -1.343 9.023 1 94.81 187 PHE B N 1
ATOM 2999 C CA . PHE B 1 187 ? 16.234 -1.471 7.707 1 94.81 187 PHE B CA 1
ATOM 3000 C C . PHE B 1 187 ? 16.406 -0.189 6.902 1 94.81 187 PHE B C 1
ATOM 3002 O O . PHE B 1 187 ? 16.859 -0.23 5.75 1 94.81 187 PHE B O 1
ATOM 3009 N N . ALA B 1 188 ? 16.031 0.904 7.539 1 96.44 188 ALA B N 1
ATOM 3010 C CA . ALA B 1 188 ? 16.109 2.191 6.852 1 96.44 188 ALA B CA 1
ATOM 3011 C C . ALA B 1 188 ? 17.547 2.518 6.461 1 96.44 188 ALA B C 1
ATOM 3013 O O . ALA B 1 188 ? 17.797 3.031 5.367 1 96.44 188 ALA B O 1
ATOM 3014 N N . ARG B 1 189 ? 18.484 2.217 7.316 1 96.19 189 ARG B N 1
ATOM 3015 C CA . ARG B 1 189 ? 19.891 2.48 7.051 1 96.19 189 ARG B CA 1
ATOM 3016 C C . ARG B 1 189 ? 20.406 1.649 5.879 1 96.19 189 ARG B C 1
ATOM 3018 O O . ARG B 1 189 ? 21.156 2.143 5.043 1 96.19 189 ARG B O 1
ATOM 3025 N N . ARG B 1 190 ? 19.906 0.508 5.832 1 93.69 190 ARG B N 1
ATOM 3026 C CA . ARG B 1 190 ? 20.438 -0.43 4.84 1 93.69 190 ARG B CA 1
ATOM 3027 C C . ARG B 1 190 ? 19.766 -0.211 3.482 1 93.69 190 ARG B C 1
ATOM 3029 O O . ARG B 1 190 ? 20.438 -0.312 2.443 1 93.69 190 ARG B O 1
ATOM 3036 N N . TYR B 1 191 ? 18.469 0.138 3.48 1 93.12 191 TYR B N 1
ATOM 3037 C CA . TYR B 1 191 ? 17.75 0.033 2.217 1 93.12 191 TYR B CA 1
ATOM 3038 C C . TYR B 1 191 ? 17.234 1.394 1.77 1 93.12 191 TYR B C 1
ATOM 3040 O O . TYR B 1 191 ? 16.984 1.614 0.579 1 93.12 191 TYR B O 1
ATOM 3048 N N . LEU B 1 192 ? 16.984 2.359 2.664 1 94.62 192 LEU B N 1
ATOM 3049 C CA . LEU B 1 192 ? 16.438 3.656 2.277 1 94.62 192 LEU B CA 1
ATOM 3050 C C . LEU B 1 192 ? 17.547 4.699 2.156 1 94.62 192 LEU B C 1
ATOM 3052 O O . LEU B 1 192 ? 17.594 5.449 1.179 1 94.62 192 LEU B O 1
ATOM 3056 N N . ALA B 1 193 ? 18.469 4.734 3.084 1 94.06 193 ALA B N 1
ATOM 3057 C CA . ALA B 1 193 ? 19.516 5.746 3.119 1 94.06 193 ALA B CA 1
ATOM 3058 C C . ALA B 1 193 ? 20.344 5.719 1.841 1 94.06 193 ALA B C 1
ATOM 3060 O O . ALA B 1 193 ? 20.672 6.766 1.277 1 94.06 193 ALA B O 1
ATOM 3061 N N . PRO B 1 194 ? 20.641 4.52 1.293 1 90.94 194 PRO B N 1
ATOM 3062 C CA . PRO B 1 194 ? 21.469 4.48 0.088 1 90.94 194 PRO B CA 1
ATOM 3063 C C . PRO B 1 194 ? 20.781 5.09 -1.128 1 90.94 194 PRO B C 1
ATOM 3065 O O . PRO B 1 194 ? 21.438 5.434 -2.113 1 90.94 194 PRO B O 1
ATOM 3068 N N . LEU B 1 195 ? 19.5 5.188 -1.068 1 90.06 195 LEU B N 1
ATOM 3069 C CA . LEU B 1 195 ? 18.734 5.762 -2.176 1 90.06 195 LEU B CA 1
ATOM 3070 C C . LEU B 1 195 ? 19.078 7.238 -2.359 1 90.06 195 LEU B C 1
ATOM 3072 O O . LEU B 1 195 ? 18.828 7.812 -3.42 1 90.06 195 LEU B O 1
ATOM 3076 N N . LEU B 1 196 ? 19.5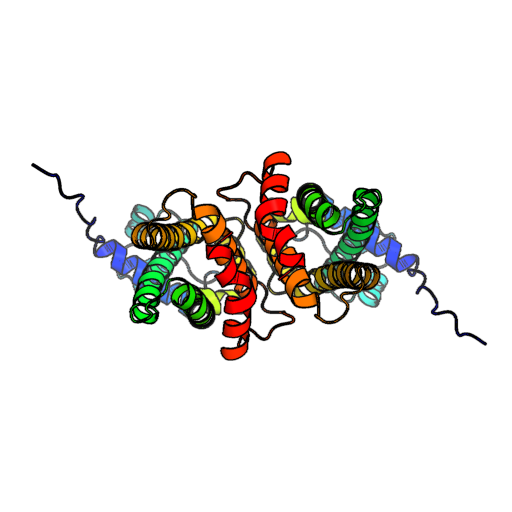47 7.832 -1.295 1 89.5 196 LEU B N 1
ATOM 3077 C CA . LEU B 1 196 ? 19.906 9.25 -1.361 1 89.5 196 LEU B CA 1
ATOM 3078 C C . LEU B 1 196 ? 21.016 9.484 -2.379 1 89.5 196 LEU B C 1
ATOM 3080 O O . LEU B 1 196 ? 21.188 10.594 -2.873 1 89.5 196 LEU B O 1
ATOM 3084 N N . ASN B 1 197 ? 21.766 8.359 -2.691 1 82 197 ASN B N 1
ATOM 3085 C CA . ASN B 1 197 ? 22.891 8.461 -3.627 1 82 197 ASN B CA 1
ATOM 3086 C C . ASN B 1 197 ? 22.578 7.766 -4.949 1 82 197 ASN B C 1
ATOM 3088 O O . ASN B 1 197 ? 23.469 7.551 -5.77 1 82 197 ASN B O 1
ATOM 3092 N N . ALA B 1 198 ? 21.344 7.344 -5.098 1 74.38 198 ALA B N 1
ATOM 3093 C CA . ALA B 1 198 ? 20.984 6.551 -6.27 1 74.38 198 ALA B CA 1
ATOM 3094 C C . ALA B 1 198 ? 20.719 7.449 -7.473 1 74.38 198 ALA B C 1
ATOM 3096 O O . ALA B 1 198 ? 20.312 8.609 -7.32 1 74.38 198 ALA B O 1
#

Organism: Streptomyces coelicolor (strain ATCC BAA-471 / A3(2) / M145) (NCBI:txid100226)

pLDDT: mean 89.56, std 12.82, range [26.98, 98.44]

Radius of gyration: 23.37 Å; Cα contacts (8 Å, |Δi|>4): 414; chains: 2; bounding box: 54×92×40 Å

Solvent-accessible surface area (backbone atoms only — not comparable to full-atom values): 21382 Å² total; per-residue (Å²): 132,79,76,67,79,69,73,77,68,74,49,66,64,56,51,39,40,41,53,22,37,50,53,44,37,52,74,59,30,66,86,76,47,49,64,57,56,25,14,61,66,39,72,50,51,53,64,57,49,37,72,74,41,59,47,66,66,48,40,51,52,52,41,50,47,50,54,50,52,54,45,52,55,52,49,49,62,74,33,61,84,48,88,44,69,55,55,27,52,22,52,42,51,41,51,50,54,53,49,44,56,64,31,53,61,61,27,38,31,50,72,74,38,37,51,70,44,45,41,55,72,24,73,64,11,50,62,58,53,47,51,51,25,50,54,44,21,54,53,47,45,52,51,28,50,75,68,70,54,67,82,64,81,46,48,66,51,27,39,51,53,47,41,51,56,50,39,49,70,45,29,66,73,56,99,57,59,67,86,40,57,68,53,32,34,51,47,26,53,64,66,50,37,56,47,78,76,102,130,81,76,66,80,71,75,77,68,75,49,67,65,56,51,38,41,40,54,23,38,50,51,45,37,53,74,59,30,65,86,75,48,48,65,57,57,26,14,60,67,40,71,49,51,51,66,57,49,37,71,74,41,57,46,65,67,48,39,51,52,50,40,50,45,50,53,50,54,54,46,52,53,52,50,49,64,75,34,61,83,49,89,44,68,53,55,27,53,22,53,42,50,42,49,49,54,53,50,44,57,66,30,52,61,60,27,39,32,50,72,74,40,39,51,70,43,46,40,55,73,25,73,64,11,47,63,56,53,46,51,51,24,50,54,45,21,55,53,47,46,52,49,26,51,74,69,69,56,67,83,64,80,45,48,65,53,27,39,51,53,48,42,50,55,48,39,48,69,45,29,66,73,57,98,57,59,65,87,40,58,68,52,33,33,53,46,26,54,63,65,50,38,56,48,78,76,103

Foldseek 3Di:
DPPPPPPPPCPPLNVLLLVLVLVQCLPPNLVPDALCSSCVSSVHDSVVSCVVQNHSVSSLLVSLLVVLVVVLVVLCVQQVPPDAVLSSLLSSLLSVLVCQCPDSNRNVCCVVPVVVCVCCLPVVVVPVLVVQLVSVQVVLCVRCVVVVNNPDRCSVLSSVSSVVSSCCSNPVDDPFNSNPSVRSSVCCNVPNSCSSVD/DPPPPPPPPCPPLNVLLLVLVLVQCLPPNLVPDALCSSCVSSVHDSVVSCVVQNHSVSSLLVSLLVVLVVVLVVLCVQQVPPDAVLSSLLSSLLSVLVCQCPDSNRNVNCVVPVVVCVCCLPVVVVPVLVVQLVSVQVVLCVRCVVVVNNPDRCSVLSSVSSVVSSCCSNPVDDPFNSNPSVRSSVCCNVPNSCSSVD

Secondary structure (DSSP, 8-state):
-----------HHHHHHHHHHHHHHHHH-STT--HHHHHHHHTS-HHHHHHHH-SHHHHHHHHHHHHHHHHHHHHHHHHTT--SHHHHHHHHHHHHHHHHHH-IIIIIHHHH-HHHHHHHHTTT-HHHHHHHHHHHHHHHHHHHHHHT-TTS--HHHHHHHHHHHHHHHH----SS-TTSHHHHHHHIIIIIGGGGG-/-----------HHHHHHHHHHHHHHHHH-STT--HHHHHHHHTS-HHHHHHHH-SHHHHHHHHHHHHHHHHHHHHHHHHTT-SSHHHHHHHHHHHHHHHHHH-IIIIIHHHH-HHHHHHHHTTT-HHHHHHHHHHHHHHHHHHHHHHT-TTS--HHHHHHHHHHHHHHHH----SS-TTSHHHHHHHIIIIIGGGGG-

Sequence (396 aa):
MTTAAKTETEDPTARRILDAALEQFTVFGLRRSSMDDVAKRAGVSRVTVYRRFGTKDALVEQTLLRENSRFFQRLDQAVAALPTMEERVVEGFVVALRHTRAHPLFGGLLRLEPEVVLPYLTVHGGSSLAATVDYLTGHLRRAQQAEGRPGDDPRPVAELMVRVAVSFLLNPASCIEMDDEDQARAFARRYLAPLLNAMTTAAKTETEDPTARRILDAALEQFTVFGLRRSSMDDVAKRAGVSRVTVYRRFGTKDALVEQTLLRENSRFFQRLDQAVAALPTMEERVVEGFVVALRHTRAHPLFGGLLRLEPEVVLPYLTVHGGSSLAATVDYLTGHLRRAQQAEGRPGDDPRPVAELMVRVAVSFLLNPASCIEMDDEDQARAFARRYLAPLLNA